Protein AF-0000000084924814 (afdb_homodimer)

Solvent-accessible surface area (backbone atoms only — not comparable to full-atom values): 24166 Å² total; per-residue (Å²): 132,84,83,68,82,75,68,86,81,76,81,78,69,75,71,69,70,63,68,58,74,70,35,32,64,56,55,37,64,89,80,49,75,43,51,55,59,46,50,56,69,28,38,34,42,36,44,34,39,35,38,54,76,53,83,58,86,74,74,46,52,24,38,42,36,40,32,43,35,33,9,73,31,87,45,84,54,47,28,25,27,44,34,42,30,44,42,39,51,62,70,70,40,77,48,49,74,38,31,49,25,34,33,38,38,37,28,24,47,60,43,50,88,39,88,80,31,54,18,33,24,40,36,34,37,44,37,29,77,34,85,67,62,31,32,34,44,31,34,38,41,34,37,32,43,74,43,85,95,75,26,30,40,34,45,31,40,38,41,37,29,45,75,45,22,20,28,82,83,66,41,64,28,28,48,40,47,34,40,35,39,37,35,69,40,57,91,80,32,83,42,33,33,37,39,39,32,36,33,47,42,39,4,51,76,5,28,42,32,40,37,40,29,44,44,83,42,64,34,29,24,39,33,44,34,41,39,42,40,64,22,52,82,46,34,15,57,38,24,43,30,43,34,38,27,36,46,46,126,134,88,78,77,75,74,72,78,73,69,75,77,68,78,72,68,72,64,68,58,76,69,37,32,65,57,55,36,64,88,82,48,74,43,51,54,60,46,51,55,70,30,38,32,40,34,45,33,38,34,39,53,74,54,82,56,86,74,75,46,51,23,37,42,37,40,33,43,34,35,11,74,30,87,46,85,52,49,28,22,26,43,34,44,31,43,40,40,52,64,71,70,42,77,49,48,74,38,31,48,24,33,33,38,38,37,27,24,47,60,44,49,86,39,88,81,32,53,17,32,23,41,37,36,37,45,38,30,76,34,86,67,61,31,32,33,44,31,33,37,40,37,37,33,44,74,42,85,96,77,28,31,40,35,45,32,42,38,41,37,28,48,75,46,21,21,26,85,83,66,42,66,28,29,48,38,46,35,39,35,41,37,37,69,40,58,93,81,31,84,42,33,33,37,40,38,30,36,32,48,40,38,5,52,76,5,27,41,32,41,37,39,29,44,45,82,43,64,34,30,24,39,34,45,32,41,37,42,39,64,22,54,83,46,32,15,57,38,25,43,29,42,37,39,27,36,47,46,128

pLDDT: mean 88.74, std 20.34, range [22.09, 98.94]

Secondary structure (DSSP, 8-state):
-TTS-------------------S--SBSSSSB-S--PPBT-EEEEEEEEEESS---SSS--EEEEEEEEE----SSSEEEEEEEEEE-SS--HHHHS-EEEEEEEEE-TTSSSTTPPEEEEEEEEE-SSTTTTEEEEEEEEEEEEETTTEEEEEEEEE--TTTSB-TTS-B--EEEEEEEEEE-TTT-TTEEEEEEEE-SSSTT-EEEEEEEEEEETTEEEEEEEEEES-HHHH-S-EEEEEEEEEE-/-TTSSSGGGS-------------S--SBSSSSB-S--PPBT-EEEEEEEEEESS---SSS--EEEEEEEEE----SSSEEEEEEEEEE-SS--HHHHS-EEEEEEEEE-TTSSSTTPPEEEEEEEEE-SSTTTTEEEEEEEEEEEEETTTEEEEEEEEE--TTTSB-TTS-B--EEEEEEEEEE-TTT-TTEEEEEEEE-SSSTT-EEEEEEEEEEETTEEEEEEEEEES-HHHH-S-EEEEEEEEEE-

Sequence (498 aa):
MNKTLKTFSLALALVAATCGAALATPSTQIWIPSTDVQAFKTVHLGLDNYTRTSKHNGVTTNTYDAGVTVGVLPFEKLQMEVGVDYMETGTNSATDSSPFYFNAKIGTPEDALFPYSPALAVGGYNFGTKVGVTTQNITYALAAKTLPVIGRISAGYYHGSGRVLVDENGKAANDGVLLSWDRTMSEISDKLWAAVDYQSGNSGAGALNFGVCWAFSKNVSLIVGYDIYNNAYTGGKNTITTQLDINIPMNKTLKTFSLALALVAATCGAALATPSTQIWIPSTDVQAFKTVHLGLDNYTRTSKHNGVTTNTYDAGVTVGVLPFEKLQMEVGVDYMETGTNSATDSSPFYFNAKIGTPEDALFPYSPALAVGGYNFGTKVGVTTQNITYALAAKTLPVIGRISAGYYHGSGRVLVDENGKAANDGVLLSWDRTMSEISDKLWAAVDYQSGNSGAGALNFGVCWAFSKNVSLIVGYDIYNNAYTGGKNTITTQLDINIP

Foldseek 3Di:
DPVPPPPDPDDPVPPCPCPLLCQLPDCPDQQGGDLDAAAAAKKKWKWKKWQFPDDWDLPQGIKIKIKIKHWHDHDQFKTKMKMKMFMDRPNPDPCNVFRIKIKMKMWGPACSVHHRAWIKMWMWIQCTDDPLERRFTKIKIKTWGADPPFAIKMKIKIFGDQSNFAALVSGGFGMDMKIKGKDQPVVVNNQKIWMWIFDDTRALSGWTKIWMKGRPDSFKIKTWMKIGHPHCNHNNHITIMIMIMGIDD/DPPPPPDPPPPPPPPCPCPVLPQLPPCPDQAGGDLDAAAAAKKKWKWKKWQFPDDWDLPQGIKIKIKIKHWHDHDQFKTKMKMKMFMDRPNPDPCNVFRIKIKMKMWGPACSVHDRAWIKMWMWIQCTDDPLERRFTKIKIKTWGADPPFAIKMKIKIFGDQSNFAALVSGGFGMDMKIKGKDQPVVVNNQKIWMWIFDDTRALSGWTKIWMKGRPDSFKIKTWMKIGHPHCNHNNHITIMIMIMGIDD

Nearest PDB structures (foldseek):
  8us2-assembly1_A  TM=3.692E-01  e=2.561E-02  Pseudomonas aeruginosa PAO1
  8us1-assembly1_A  TM=3.413E-01  e=3.022E-02  Pseudomonas aeruginosa PAO1
  8us2-assembly2_B  TM=3.484E-01  e=9.110E-02  Pseudomonas aeruginosa PAO1
  8qpu-assembly1_A  TM=3.911E-01  e=5.325E-01  Escherichia coli
  8xcj-assembly1_B  TM=2.817E-01  e=1.671E-01  Shigella sonnei

Organism: Geobacter metallireducens (strain ATCC 53774 / DSM 7210 / GS-15) (NCBI:txid269799)

Radius of gyration: 26.19 Å; Cα contacts (8 Å, |Δi|>4): 1447; chains: 2; bounding box: 71×72×82 Å

Structure (mmCIF, N/CA/C/O backbone):
data_AF-0000000084924814-model_v1
#
loop_
_entity.id
_entity.type
_entity.pdbx_description
1 polymer 'Outer membrane channel'
#
loop_
_atom_site.group_PDB
_atom_site.id
_atom_site.type_symbol
_atom_site.label_atom_id
_atom_site.label_alt_id
_atom_site.label_comp_id
_atom_site.label_asym_id
_atom_site.label_entity_id
_atom_site.label_seq_id
_atom_site.pdbx_PDB_ins_code
_atom_site.Cartn_x
_atom_site.Cartn_y
_atom_site.Cartn_z
_atom_site.occupancy
_atom_site.B_iso_or_equiv
_atom_site.auth_seq_id
_atom_site.auth_comp_id
_atom_site.auth_asym_id
_atom_site.auth_atom_id
_atom_site.pdbx_PDB_model_num
ATOM 1 N N . MET A 1 1 ? 46.219 39.594 40.406 1 23.03 1 MET A N 1
ATOM 2 C CA . MET A 1 1 ? 45.938 40.125 39.062 1 23.03 1 MET A CA 1
ATOM 3 C C . MET A 1 1 ? 45.469 39.031 38.125 1 23.03 1 MET A C 1
ATOM 5 O O . MET A 1 1 ? 44.531 39.219 37.344 1 23.03 1 MET A O 1
ATOM 9 N N . ASN A 1 2 ? 46.344 38 37.781 1 23.27 2 ASN A N 1
ATOM 10 C CA . ASN A 1 2 ? 46.406 37.188 36.594 1 23.27 2 ASN A CA 1
ATOM 11 C C . ASN A 1 2 ? 45.375 36.062 36.625 1 23.27 2 ASN A C 1
ATOM 13 O O . ASN A 1 2 ? 45.438 35.125 35.844 1 23.27 2 ASN A O 1
ATOM 17 N N . LYS A 1 3 ? 44.938 35.594 37.844 1 27.16 3 LYS A N 1
ATOM 18 C CA . LYS A 1 3 ? 44.125 34.438 38.156 1 27.16 3 LYS A CA 1
ATOM 19 C C . LYS A 1 3 ? 42.781 34.5 37.406 1 27.16 3 LYS A C 1
ATOM 21 O O . LYS A 1 3 ? 41.906 33.625 37.594 1 27.16 3 LYS A O 1
ATOM 26 N N . THR A 1 4 ? 42.375 35.781 37.156 1 24.58 4 THR A N 1
ATOM 27 C CA . THR A 1 4 ? 41 36.125 36.812 1 24.58 4 THR A CA 1
ATOM 28 C C . THR A 1 4 ? 40.562 35.438 35.531 1 24.58 4 THR A C 1
ATOM 30 O O . THR A 1 4 ? 39.344 35.219 35.312 1 24.58 4 THR A O 1
ATOM 33 N N . LEU A 1 5 ? 41.406 35.406 34.375 1 23.67 5 LEU A N 1
ATOM 34 C CA . LEU A 1 5 ? 40.938 35.406 33 1 23.67 5 LEU A CA 1
ATOM 35 C C . LEU A 1 5 ? 40.438 34.031 32.594 1 23.67 5 LEU A C 1
ATOM 37 O O . LEU A 1 5 ? 41.062 33.375 31.75 1 23.67 5 LEU A O 1
ATOM 41 N N . LYS A 1 6 ? 40.375 33.031 33.438 1 28.69 6 LYS A N 1
ATOM 42 C CA . LYS A 1 6 ? 40.031 31.625 33.188 1 28.69 6 LYS A CA 1
ATOM 43 C C . LYS A 1 6 ? 38.594 31.5 32.625 1 28.69 6 LYS A C 1
ATOM 45 O O . LYS A 1 6 ? 38.062 30.406 32.562 1 28.69 6 LYS A O 1
ATOM 50 N N . THR A 1 7 ? 37.812 32.625 32.625 1 24.5 7 THR A N 1
ATOM 51 C CA . THR A 1 7 ? 36.375 32.531 32.562 1 24.5 7 THR A CA 1
ATOM 52 C C . THR A 1 7 ? 35.938 31.766 31.312 1 24.5 7 THR A C 1
ATOM 54 O O . THR A 1 7 ? 35.062 30.875 31.375 1 24.5 7 THR A O 1
ATOM 57 N N . PHE A 1 8 ? 36 32.344 30 1 23.23 8 PHE A N 1
ATOM 58 C CA . PHE A 1 8 ? 34.938 32.281 29 1 23.23 8 PHE A CA 1
ATOM 59 C C . PHE A 1 8 ? 35 30.984 28.203 1 23.23 8 PHE A C 1
ATOM 61 O O . PHE A 1 8 ? 35.719 30.906 27.188 1 23.23 8 PHE A O 1
ATOM 68 N N . SER A 1 9 ? 35.406 29.828 28.688 1 27.58 9 SER A N 1
ATOM 69 C CA . SER A 1 9 ? 35.344 28.578 27.953 1 27.58 9 SER A CA 1
ATOM 70 C C . SER A 1 9 ? 33.969 28.328 27.375 1 27.58 9 SER A C 1
ATOM 72 O O . SER A 1 9 ? 33.062 27.875 28.109 1 27.58 9 SER A O 1
ATOM 74 N N . LEU A 1 10 ? 33.25 29.281 26.656 1 22.09 10 LEU A N 1
ATOM 75 C CA . LEU A 1 10 ? 32 29.172 25.938 1 22.09 10 LEU A CA 1
ATOM 76 C C . LEU A 1 10 ? 31.891 27.844 25.203 1 22.09 10 LEU A C 1
ATOM 78 O O . LEU A 1 10 ? 32.906 27.297 24.75 1 22.09 10 LEU A O 1
ATOM 82 N N . ALA A 1 11 ? 30.562 27.281 24.969 1 24.41 11 ALA A N 1
ATOM 83 C CA . ALA A 1 11 ? 29.484 26.406 24.5 1 24.41 11 ALA A CA 1
ATOM 84 C C . ALA A 1 11 ? 29.594 26.156 23 1 24.41 11 ALA A C 1
ATOM 86 O O . ALA A 1 11 ? 29.109 26.953 22.188 1 24.41 11 ALA A O 1
ATOM 87 N N . LEU A 1 12 ? 30.672 26 22.391 1 24.38 12 LEU A N 1
ATOM 88 C CA . LEU A 1 12 ? 30.562 25.547 21 1 24.38 12 LEU A CA 1
ATOM 89 C C . LEU A 1 12 ? 29.656 24.312 20.922 1 24.38 12 LEU A C 1
ATOM 91 O O . LEU A 1 12 ? 30.047 23.219 21.344 1 24.38 12 LEU A O 1
ATOM 95 N N . ALA A 1 13 ? 28.406 24.406 21.406 1 25.67 13 ALA A N 1
ATOM 96 C CA . ALA A 1 13 ? 27.391 23.438 21.031 1 25.67 13 ALA A CA 1
ATOM 97 C C . ALA A 1 13 ? 27.5 23.078 19.547 1 25.67 13 ALA A C 1
ATOM 99 O O . ALA A 1 13 ? 27.359 23.938 18.688 1 25.67 13 ALA A O 1
ATOM 100 N N . LEU A 1 14 ? 28.438 22.25 19.219 1 25.38 14 LEU A N 1
ATOM 101 C CA . LEU A 1 14 ? 28.406 21.516 17.953 1 25.38 14 LEU A CA 1
ATOM 102 C C . LEU A 1 14 ? 26.969 21.234 17.531 1 25.38 14 LEU A C 1
ATOM 104 O O . LEU A 1 14 ? 26.297 20.406 18.156 1 25.38 14 LEU A O 1
ATOM 108 N N . VAL A 1 15 ? 26.172 22.219 17.188 1 26.59 15 VAL A N 1
ATOM 109 C CA . VAL A 1 15 ? 24.984 22.062 16.359 1 26.59 15 VAL A CA 1
ATOM 110 C C . VAL A 1 15 ? 25.266 21.062 15.234 1 26.59 15 VAL A C 1
ATOM 112 O O . VAL A 1 15 ? 26.047 21.344 14.328 1 26.59 15 VAL A O 1
ATOM 115 N N . ALA A 1 16 ? 25.703 19.922 15.57 1 25.47 16 ALA A N 1
ATOM 116 C CA . ALA A 1 16 ? 25.516 18.922 14.531 1 25.47 16 ALA A CA 1
ATOM 117 C C . ALA A 1 16 ? 24.156 19.094 13.844 1 25.47 16 ALA A C 1
ATOM 119 O O . ALA A 1 16 ? 23.109 18.844 14.445 1 25.47 16 ALA A O 1
ATOM 120 N N . ALA A 1 17 ? 23.938 20.203 13.219 1 29.06 17 ALA A N 1
ATOM 121 C CA . ALA A 1 17 ? 22.938 20.172 12.156 1 29.06 17 ALA A CA 1
ATOM 122 C C . ALA A 1 17 ? 22.969 18.859 11.398 1 29.06 17 ALA A C 1
ATOM 124 O O . ALA A 1 17 ? 23.797 18.672 10.5 1 29.06 17 ALA A O 1
ATOM 125 N N . THR A 1 18 ? 23.172 17.812 12.055 1 28.42 18 THR A N 1
ATOM 126 C CA . THR A 1 18 ? 22.844 16.609 11.297 1 28.42 18 THR A CA 1
ATOM 127 C C . THR A 1 18 ? 21.609 16.828 10.422 1 28.42 18 THR A C 1
ATOM 129 O O . THR A 1 18 ? 20.5 16.953 10.93 1 28.42 18 THR A O 1
ATOM 132 N N . CYS A 1 19 ? 21.719 17.797 9.516 1 29.31 19 CYS A N 1
ATOM 133 C CA . CYS A 1 19 ? 20.812 17.547 8.398 1 29.31 19 CYS A CA 1
ATOM 134 C C . CYS A 1 19 ? 20.578 16.047 8.203 1 29.31 19 CYS A C 1
ATOM 136 O O . CYS A 1 19 ? 21.5 15.32 7.844 1 29.31 19 CYS A O 1
ATOM 138 N N . GLY A 1 20 ? 20.031 15.438 9.141 1 33.38 20 GLY A N 1
ATOM 139 C CA . GLY A 1 20 ? 19.578 14.086 8.852 1 33.38 20 GLY A CA 1
ATOM 140 C C . GLY A 1 20 ? 19.391 13.836 7.367 1 33.38 20 GLY A C 1
ATOM 141 O O . GLY A 1 20 ? 18.891 14.703 6.641 1 33.38 20 GLY A O 1
ATOM 142 N N . ALA A 1 21 ? 20.359 13.367 6.664 1 34.97 21 ALA A N 1
ATOM 143 C CA . ALA A 1 21 ? 20.016 12.789 5.363 1 34.97 21 ALA A CA 1
ATOM 144 C C . ALA A 1 21 ? 18.516 12.547 5.246 1 34.97 21 ALA A C 1
ATOM 146 O O . ALA A 1 21 ? 17.938 11.852 6.082 1 34.97 21 ALA A O 1
ATOM 147 N N . ALA A 1 22 ? 17.797 13.57 4.902 1 38.75 22 ALA A N 1
ATOM 148 C CA . ALA A 1 22 ? 16.359 13.438 4.688 1 38.75 22 ALA A CA 1
ATOM 149 C C . ALA A 1 22 ? 16.016 12.07 4.102 1 38.75 22 ALA A C 1
ATOM 151 O O . ALA A 1 22 ? 16.359 11.781 2.955 1 38.75 22 ALA A O 1
ATOM 152 N N . LEU A 1 23 ? 16.219 11.039 4.836 1 45.97 23 LEU A N 1
ATOM 153 C CA . LEU A 1 23 ? 15.477 9.828 4.488 1 45.97 23 LEU A CA 1
ATOM 154 C C . LEU A 1 23 ? 14.188 10.18 3.748 1 45.97 23 LEU A C 1
ATOM 156 O O . LEU A 1 23 ? 13.695 11.305 3.84 1 45.97 23 LEU A O 1
ATOM 160 N N . ALA A 1 24 ? 14.008 9.531 2.715 1 44.09 24 ALA A N 1
ATOM 161 C CA . ALA A 1 24 ? 12.742 9.734 2.02 1 44.09 24 ALA A CA 1
ATOM 162 C C . ALA A 1 24 ? 11.672 10.25 2.973 1 44.09 24 ALA A C 1
ATOM 164 O O . ALA A 1 24 ? 11.039 9.477 3.691 1 44.09 24 ALA A O 1
ATOM 165 N N . THR A 1 25 ? 11.945 11.578 3.578 1 55.66 25 THR A N 1
ATOM 166 C CA . THR A 1 25 ? 11.062 12.188 4.566 1 55.66 25 THR A CA 1
ATOM 167 C C . THR A 1 25 ? 9.688 12.469 3.969 1 55.66 25 THR A C 1
ATOM 169 O O . THR A 1 25 ? 9.586 13.039 2.881 1 55.66 25 THR A O 1
ATOM 172 N N . PRO A 1 26 ? 8.719 11.852 4.52 1 61.91 26 PRO A N 1
ATOM 173 C CA . PRO A 1 26 ? 7.352 12.211 4.148 1 61.91 26 PRO A CA 1
ATOM 174 C C . PRO A 1 26 ? 7.055 13.695 4.371 1 61.91 26 PRO A C 1
ATOM 176 O O . PRO A 1 26 ? 7.652 14.32 5.25 1 61.91 26 PRO A O 1
ATOM 179 N N . SER A 1 27 ? 6.48 14.398 3.418 1 76.25 27 SER A N 1
ATOM 180 C CA . SER A 1 27 ? 5.941 15.742 3.604 1 76.25 27 SER A CA 1
ATOM 181 C C . SER A 1 27 ? 4.887 15.766 4.703 1 76.25 27 SER A C 1
ATOM 183 O O . SER A 1 27 ? 4.293 16.812 4.977 1 76.25 27 SER A O 1
ATOM 185 N N . THR A 1 28 ? 4.766 14.617 5.336 1 89.69 28 THR A N 1
ATOM 186 C CA . THR A 1 28 ? 3.814 14.461 6.43 1 89.69 28 THR A CA 1
ATOM 187 C C . THR A 1 28 ? 4.473 13.789 7.629 1 89.69 28 THR A C 1
ATOM 189 O O . THR A 1 28 ? 5.562 13.219 7.508 1 89.69 28 THR A O 1
ATOM 192 N N . GLN A 1 29 ? 3.846 14 8.812 1 95.25 29 GLN A N 1
ATOM 193 C CA . GLN A 1 29 ? 4.145 13.117 9.938 1 95.25 29 GLN A CA 1
ATOM 194 C C . GLN A 1 29 ? 3.533 11.734 9.734 1 95.25 29 GLN A C 1
ATOM 196 O O . GLN A 1 29 ? 3.887 11.031 8.797 1 95.25 29 GLN A O 1
ATOM 201 N N . ILE A 1 30 ? 2.607 11.383 10.492 1 96.81 30 ILE A N 1
ATOM 202 C CA . ILE A 1 30 ? 1.812 10.188 10.234 1 96.81 30 ILE A CA 1
ATOM 203 C C . ILE A 1 30 ? 0.456 10.586 9.656 1 96.81 30 ILE A C 1
ATOM 205 O O . ILE A 1 30 ? -0.007 9.992 8.68 1 96.81 30 ILE A O 1
ATOM 209 N N . TRP A 1 31 ? -0.106 11.602 10.188 1 97.38 31 TRP A N 1
ATOM 210 C CA . TRP A 1 31 ? -1.46 12.039 9.859 1 97.38 31 TRP A CA 1
ATOM 211 C C . TRP A 1 31 ? -1.476 13.5 9.43 1 97.38 31 TRP A C 1
ATOM 213 O O . TRP A 1 31 ? -2.061 13.844 8.398 1 97.38 31 TRP A O 1
ATOM 223 N N . ILE A 1 32 ? -0.769 14.328 10.156 1 98.25 32 ILE A N 1
ATOM 224 C CA . ILE A 1 32 ? -0.785 15.75 9.859 1 98.25 32 ILE A CA 1
ATOM 225 C C . ILE A 1 32 ? 0.425 16.109 9 1 98.25 32 ILE A C 1
ATOM 227 O O . ILE A 1 32 ? 1.4 15.359 8.945 1 98.25 32 ILE A O 1
ATOM 231 N N . PRO A 1 33 ? 0.403 17.297 8.375 1 97.25 33 PRO A N 1
ATOM 232 C CA . PRO A 1 33 ? 1.593 17.75 7.648 1 97.25 33 PRO A CA 1
ATOM 233 C C . PRO A 1 33 ? 2.791 17.984 8.562 1 97.25 33 PRO A C 1
ATOM 235 O O . PRO A 1 33 ? 2.625 18.141 9.773 1 97.25 33 PRO A O 1
ATOM 238 N N . SER A 1 34 ? 3.912 17.906 7.961 1 97 34 SER A N 1
ATOM 239 C CA . SER A 1 34 ? 5.133 18.375 8.602 1 97 34 SER A CA 1
ATOM 240 C C . SER A 1 34 ? 5.578 19.719 8.031 1 97 34 SER A C 1
ATOM 242 O O . SER A 1 34 ? 4.957 20.234 7.098 1 97 34 SER A O 1
ATOM 244 N N . THR A 1 35 ? 6.656 20.188 8.609 1 96.94 35 THR A N 1
ATOM 245 C CA . THR A 1 35 ? 7.203 21.422 8.055 1 96.94 35 THR A CA 1
ATOM 246 C C . THR A 1 35 ? 8.195 21.125 6.938 1 96.94 35 THR A C 1
ATOM 248 O O . THR A 1 35 ? 8.68 22.031 6.266 1 96.94 35 THR A O 1
ATOM 251 N N . ASP A 1 36 ? 8.461 19.891 6.734 1 94.75 36 ASP A N 1
ATOM 252 C CA . ASP A 1 36 ? 9.375 19.516 5.66 1 94.75 36 ASP A CA 1
ATOM 253 C C . ASP A 1 36 ? 8.719 19.688 4.293 1 94.75 36 ASP A C 1
ATOM 255 O O . ASP A 1 36 ? 7.539 19.359 4.121 1 94.75 36 ASP A O 1
ATOM 259 N N . VAL A 1 37 ? 9.523 20.188 3.369 1 95.38 37 VAL A N 1
ATOM 260 C CA . VAL A 1 37 ? 9.062 20.391 1.998 1 95.38 37 VAL A CA 1
ATOM 261 C C . VAL A 1 37 ? 9.945 19.594 1.039 1 95.38 37 VAL A C 1
ATOM 263 O O . VAL A 1 37 ? 11.172 19.547 1.212 1 95.38 37 VAL A O 1
ATOM 266 N N . GLN A 1 38 ? 9.312 19 0.076 1 94.44 38 GLN A N 1
ATOM 267 C CA . GLN A 1 38 ? 10.102 18.297 -0.93 1 94.44 38 GLN A CA 1
ATOM 268 C C . GLN A 1 38 ? 11.086 19.234 -1.612 1 94.44 38 GLN A C 1
ATOM 270 O O . GLN A 1 38 ? 10.75 20.375 -1.938 1 94.44 38 GLN A O 1
ATOM 275 N N . ALA A 1 39 ? 12.273 18.703 -1.815 1 92.69 39 ALA A N 1
ATOM 276 C CA . ALA A 1 39 ? 13.305 19.484 -2.484 1 92.69 39 ALA A CA 1
ATOM 277 C C . ALA A 1 39 ? 12.93 19.766 -3.938 1 92.69 39 ALA A C 1
ATOM 279 O O . ALA A 1 39 ? 12.203 18.984 -4.555 1 92.69 39 ALA A O 1
ATOM 280 N N . PHE A 1 40 ? 13.625 20.844 -4.477 1 94.62 40 PHE A N 1
ATOM 281 C CA . PHE A 1 40 ? 13.406 21.234 -5.867 1 94.62 40 PHE A CA 1
ATOM 282 C C . PHE A 1 40 ? 13.664 20.047 -6.801 1 94.62 40 PHE A C 1
ATOM 284 O O . PHE A 1 40 ? 14.688 19.375 -6.676 1 94.62 40 PHE A O 1
ATOM 291 N N . LYS A 1 41 ? 12.719 19.672 -7.586 1 95.12 41 LYS A N 1
ATOM 292 C CA . LYS A 1 41 ? 12.742 18.672 -8.656 1 95.12 41 LYS A CA 1
ATOM 293 C C . LYS A 1 41 ? 12.586 17.266 -8.094 1 95.12 41 LYS A C 1
ATOM 295 O O . LYS A 1 41 ? 12.539 16.297 -8.844 1 95.12 41 LYS A O 1
ATOM 300 N N . THR A 1 42 ? 12.461 17.156 -6.789 1 93.38 42 THR A N 1
ATOM 301 C CA . THR A 1 42 ? 12.219 15.836 -6.223 1 93.38 42 THR A CA 1
ATOM 302 C C . THR A 1 42 ? 10.75 15.43 -6.398 1 93.38 42 THR A C 1
ATOM 304 O O . THR A 1 42 ? 9.852 16.203 -6.09 1 93.38 42 THR A O 1
ATOM 307 N N . VAL A 1 43 ? 10.586 14.273 -7 1 94.44 43 VAL A N 1
ATOM 308 C CA . VAL A 1 43 ? 9.258 13.664 -7.09 1 94.44 43 VAL A CA 1
ATOM 309 C C . VAL A 1 43 ? 9.086 12.648 -5.973 1 94.44 43 VAL A C 1
ATOM 311 O O . VAL A 1 43 ? 9.875 11.711 -5.844 1 94.44 43 VAL A O 1
ATOM 314 N N . HIS A 1 44 ? 8.102 12.867 -5.191 1 95.06 44 HIS A N 1
ATOM 315 C CA . HIS A 1 44 ? 7.789 11.984 -4.074 1 95.06 44 HIS A CA 1
ATOM 316 C C . HIS A 1 44 ? 6.52 11.188 -4.344 1 95.06 44 HIS A C 1
ATOM 318 O O . HIS A 1 44 ? 5.477 11.758 -4.672 1 95.06 44 HIS A O 1
ATOM 324 N N . LEU A 1 45 ? 6.633 9.891 -4.219 1 94.19 45 LEU A N 1
ATOM 325 C CA . LEU A 1 45 ? 5.484 9 -4.293 1 94.19 45 LEU A CA 1
ATOM 326 C C . LEU A 1 45 ? 5.105 8.477 -2.912 1 94.19 45 LEU A C 1
ATOM 328 O O . LEU A 1 45 ? 5.973 8.047 -2.148 1 94.19 45 LEU A O 1
ATOM 332 N N . GLY A 1 46 ? 3.846 8.547 -2.615 1 94.56 46 GLY A N 1
ATOM 333 C CA . GLY A 1 46 ? 3.311 7.98 -1.389 1 94.56 46 GLY A CA 1
ATOM 334 C C . GLY A 1 46 ? 2.195 6.98 -1.63 1 94.56 46 GLY A C 1
ATOM 335 O O . GLY A 1 46 ? 1.32 7.211 -2.467 1 94.56 46 GLY A O 1
ATOM 336 N N . LEU A 1 47 ? 2.258 5.883 -0.971 1 94.38 47 LEU A N 1
ATOM 337 C CA . LEU A 1 47 ? 1.194 4.887 -0.937 1 94.38 47 LEU A CA 1
ATOM 338 C C . LEU A 1 47 ? 0.789 4.57 0.499 1 94.38 47 LEU A C 1
ATOM 340 O O . LEU A 1 47 ? 1.548 3.941 1.239 1 94.38 47 LEU A O 1
ATOM 344 N N . ASP A 1 48 ? -0.406 4.996 0.83 1 96.31 48 ASP A N 1
ATOM 345 C CA . ASP A 1 48 ? -0.877 4.855 2.205 1 96.31 48 ASP A CA 1
ATOM 346 C C . ASP A 1 48 ? -2.088 3.928 2.277 1 96.31 48 ASP A C 1
ATOM 348 O O . ASP A 1 48 ? -2.982 3.996 1.431 1 96.31 48 ASP A O 1
ATOM 352 N N . ASN A 1 49 ? -2.033 3.082 3.246 1 95.94 49 ASN A N 1
ATOM 353 C CA . ASN A 1 49 ? -3.18 2.248 3.594 1 95.94 49 ASN A CA 1
ATOM 354 C C . ASN A 1 49 ? -3.645 2.5 5.023 1 95.94 49 ASN A C 1
ATOM 356 O O . ASN A 1 49 ? -2.824 2.598 5.938 1 95.94 49 ASN A O 1
ATOM 360 N N . TYR A 1 50 ? -4.898 2.66 5.152 1 96.75 50 TYR A N 1
ATOM 361 C CA . TYR A 1 50 ? -5.555 2.736 6.449 1 96.75 50 TYR A CA 1
ATOM 362 C C . TYR A 1 50 ? -6.57 1.609 6.613 1 96.75 50 TYR A C 1
ATOM 364 O O . TYR A 1 50 ? -7.66 1.66 6.043 1 96.75 50 TYR A O 1
ATOM 372 N N . THR A 1 51 ? -6.227 0.673 7.414 1 94.81 51 THR A N 1
ATOM 373 C CA . THR A 1 51 ? -7.047 -0.519 7.59 1 94.81 51 THR A CA 1
ATOM 374 C C . THR A 1 51 ? -7.715 -0.518 8.961 1 94.81 51 THR A C 1
ATOM 376 O O . THR A 1 51 ? -7.039 -0.441 9.984 1 94.81 51 THR A O 1
ATOM 379 N N . ARG A 1 52 ? -8.992 -0.627 8.891 1 95.56 52 ARG A N 1
ATOM 380 C CA . ARG A 1 52 ? -9.742 -0.644 10.148 1 95.56 52 ARG A CA 1
ATOM 381 C C . ARG A 1 52 ? -9.391 -1.875 10.977 1 95.56 52 ARG A C 1
ATOM 383 O O . ARG A 1 52 ? -9.242 -2.975 10.438 1 95.56 52 ARG A O 1
ATOM 390 N N . THR A 1 53 ? -9.352 -1.68 12.297 1 91.81 53 THR A N 1
ATOM 391 C CA . THR A 1 53 ? -8.922 -2.771 13.164 1 91.81 53 THR A CA 1
ATOM 392 C C . THR A 1 53 ? -10.125 -3.525 13.719 1 91.81 53 THR A C 1
ATOM 394 O O . THR A 1 53 ? -9.961 -4.539 14.406 1 91.81 53 THR A O 1
ATOM 397 N N . SER A 1 54 ? -11.242 -3.008 13.492 1 91 54 SER A N 1
ATOM 398 C CA . SER A 1 54 ? -12.469 -3.676 13.906 1 91 54 SER A CA 1
ATOM 399 C C . SER A 1 54 ? -13.594 -3.455 12.898 1 91 54 SER A C 1
ATOM 401 O O . SER A 1 54 ? -13.445 -2.658 11.969 1 91 54 SER A O 1
ATOM 403 N N . LYS A 1 55 ? -14.656 -4.254 13.094 1 88.94 55 LYS A N 1
ATOM 404 C CA . LYS A 1 55 ? -15.805 -4.121 12.211 1 88.94 55 LYS A CA 1
ATOM 405 C C . LYS A 1 55 ? -16.297 -2.678 12.156 1 88.94 55 LYS A C 1
ATOM 407 O O . LYS A 1 55 ? -16.344 -1.996 13.188 1 88.94 55 LYS A O 1
ATOM 412 N N . HIS A 1 56 ? -16.688 -2.314 11.023 1 87.56 56 HIS A N 1
ATOM 413 C CA . HIS A 1 56 ? -17.078 -0.923 10.828 1 87.56 56 HIS A CA 1
ATOM 414 C C . HIS A 1 56 ? -18.5 -0.822 10.281 1 87.56 56 HIS A C 1
ATOM 416 O O . HIS A 1 56 ? -19.125 -1.839 9.977 1 87.56 56 HIS A O 1
ATOM 422 N N . ASN A 1 57 ? -19 0.406 10.164 1 81.44 57 ASN A N 1
ATOM 423 C CA . ASN A 1 57 ? -20.406 0.668 9.867 1 81.44 57 ASN A CA 1
ATOM 424 C C . ASN A 1 57 ? -20.672 0.7 8.367 1 81.44 57 ASN A C 1
ATOM 426 O O . ASN A 1 57 ? -21.781 0.999 7.93 1 81.44 57 ASN A O 1
ATOM 430 N N . GLY A 1 58 ? -19.703 0.5 7.59 1 79.5 58 GLY A N 1
ATOM 431 C CA . GLY A 1 58 ? -19.859 0.506 6.141 1 79.5 58 GLY A CA 1
ATOM 432 C C . GLY A 1 58 ? -19.672 1.882 5.527 1 79.5 58 GLY A C 1
ATOM 433 O O . GLY A 1 58 ? -19.641 2.021 4.305 1 79.5 58 GLY A O 1
ATOM 434 N N . VAL A 1 59 ? -19.562 2.848 6.387 1 78.88 59 VAL A N 1
ATOM 435 C CA . VAL A 1 59 ? -19.391 4.223 5.922 1 78.88 59 VAL A CA 1
ATOM 436 C C . VAL A 1 59 ? -17.938 4.641 6.07 1 78.88 59 VAL A C 1
ATOM 438 O O . VAL A 1 59 ? -17.312 5.113 5.109 1 78.88 59 VAL A O 1
ATOM 441 N N . THR A 1 60 ? -17.438 4.391 7.195 1 88 60 THR A N 1
ATOM 442 C CA . THR A 1 60 ? -16.016 4.605 7.445 1 88 60 THR A CA 1
ATOM 443 C C . THR A 1 60 ? -15.234 3.295 7.336 1 88 60 THR A C 1
ATOM 445 O O . THR A 1 60 ? -15.133 2.543 8.305 1 88 60 THR A O 1
ATOM 448 N N . THR A 1 61 ? -14.75 3.125 6.137 1 91.81 61 THR A N 1
ATOM 449 C CA . THR A 1 61 ? -14.102 1.854 5.828 1 91.81 61 THR A CA 1
ATOM 450 C C . THR A 1 61 ? -12.602 2.049 5.629 1 91.81 61 THR A C 1
ATOM 452 O O . THR A 1 61 ? -12.039 3.064 6.043 1 91.81 61 THR A O 1
ATOM 455 N N . ASN A 1 62 ? -11.953 1.051 5.148 1 93.88 62 ASN A N 1
ATOM 456 C CA . ASN A 1 62 ? -10.539 1.185 4.809 1 93.88 62 ASN A CA 1
ATOM 457 C C . ASN A 1 62 ? -10.312 2.268 3.758 1 93.88 62 ASN A C 1
ATOM 459 O O . ASN A 1 62 ? -11.203 2.553 2.955 1 93.88 62 ASN A O 1
ATOM 463 N N . THR A 1 63 ? -9.141 2.857 3.844 1 95.19 63 THR A N 1
ATOM 464 C CA . THR A 1 63 ? -8.797 3.898 2.879 1 95.19 63 THR A CA 1
ATOM 465 C C . THR A 1 63 ? -7.438 3.623 2.248 1 95.19 63 THR A C 1
ATOM 467 O O . THR A 1 63 ? -6.488 3.242 2.941 1 95.19 63 THR A O 1
ATOM 470 N N . TYR A 1 64 ? -7.398 3.676 1.014 1 95.19 64 TYR A N 1
ATOM 471 C CA . TYR A 1 64 ? -6.164 3.676 0.234 1 95.19 64 TYR A CA 1
ATOM 472 C C . TYR A 1 64 ? -5.883 5.059 -0.34 1 95.19 64 TYR A C 1
ATOM 474 O O . TYR A 1 64 ? -6.785 5.715 -0.868 1 95.19 64 TYR A O 1
ATOM 482 N N . ASP A 1 65 ? -4.621 5.531 -0.18 1 96.81 65 ASP A N 1
ATOM 483 C CA . ASP A 1 65 ? -4.195 6.836 -0.685 1 96.81 65 ASP A CA 1
ATOM 484 C C . ASP A 1 65 ? -2.875 6.727 -1.446 1 96.81 65 ASP A C 1
ATOM 486 O O . ASP A 1 65 ? -1.854 6.336 -0.876 1 96.81 65 ASP A O 1
ATOM 490 N N . ALA A 1 66 ? -2.947 7.027 -2.723 1 95.38 66 ALA A N 1
ATOM 491 C CA . ALA A 1 66 ? -1.753 7.141 -3.555 1 95.38 66 ALA A CA 1
ATOM 492 C C . ALA A 1 66 ? -1.515 8.586 -3.982 1 95.38 66 ALA A C 1
ATOM 494 O O . ALA A 1 66 ? -2.424 9.242 -4.492 1 95.38 66 ALA A O 1
ATOM 495 N N . GLY A 1 67 ? -0.262 9.023 -3.791 1 96.06 67 GLY A N 1
ATOM 496 C CA . GLY A 1 67 ? -0.01 10.43 -4.062 1 96.06 67 GLY A CA 1
ATOM 497 C C . GLY A 1 67 ? 1.327 10.672 -4.734 1 96.06 67 GLY A C 1
ATOM 498 O O . GLY A 1 67 ? 2.281 9.922 -4.523 1 96.06 67 GLY A O 1
ATOM 499 N N . VAL A 1 68 ? 1.336 11.797 -5.492 1 96.19 68 VAL A N 1
ATOM 500 C CA . VAL A 1 68 ? 2.568 12.336 -6.055 1 96.19 68 VAL A CA 1
ATOM 501 C C . VAL A 1 68 ? 2.738 13.789 -5.625 1 96.19 68 VAL A C 1
ATOM 503 O O . VAL A 1 68 ? 1.794 14.578 -5.691 1 96.19 68 VAL A O 1
ATOM 506 N N . THR A 1 69 ? 3.869 14.047 -5.117 1 97.06 69 THR A N 1
ATOM 507 C CA . THR A 1 69 ? 4.238 15.398 -4.711 1 97.06 69 THR A CA 1
ATOM 508 C C . THR A 1 69 ? 5.578 15.805 -5.316 1 97.06 69 THR A C 1
ATOM 510 O O . THR A 1 69 ? 6.512 15 -5.359 1 97.06 69 THR A O 1
ATOM 513 N N . VAL A 1 70 ? 5.699 17.109 -5.758 1 97.12 70 VAL A N 1
ATOM 514 C CA . VAL A 1 70 ? 6.926 17.594 -6.391 1 97.12 70 VAL A CA 1
ATOM 515 C C . VAL A 1 70 ? 7.371 18.891 -5.742 1 97.12 70 VAL A C 1
ATOM 517 O O . VAL A 1 70 ? 6.551 19.781 -5.492 1 97.12 70 VAL A O 1
ATOM 520 N N . GLY A 1 71 ? 8.68 18.953 -5.453 1 96.44 71 GLY A N 1
ATOM 521 C CA . GLY A 1 71 ? 9.25 20.234 -5.086 1 96.44 71 GLY A CA 1
ATOM 522 C C . GLY A 1 71 ? 9.406 21.172 -6.266 1 96.44 71 GLY A C 1
ATOM 523 O O . GLY A 1 71 ? 9.969 20.797 -7.297 1 96.44 71 GLY A O 1
ATOM 524 N N . VAL A 1 72 ? 9.031 22.531 -6.078 1 97.69 72 VAL A N 1
ATOM 525 C CA . VAL A 1 72 ? 8.906 23.312 -7.309 1 97.69 72 VAL A CA 1
ATOM 526 C C . VAL A 1 72 ? 9.695 24.609 -7.18 1 97.69 72 VAL A C 1
ATOM 528 O O . VAL A 1 72 ? 9.852 25.359 -8.156 1 97.69 72 VAL A O 1
ATOM 531 N N . LEU A 1 73 ? 10.203 24.906 -6.02 1 97.12 73 LEU A N 1
ATOM 532 C CA . LEU A 1 73 ? 11.016 26.125 -5.891 1 97.12 73 LEU A CA 1
ATOM 533 C C . LEU A 1 73 ? 12.484 25.766 -5.703 1 97.12 73 LEU A C 1
ATOM 535 O O . LEU A 1 73 ? 12.828 24.891 -4.898 1 97.12 73 LEU A O 1
ATOM 539 N N . PRO A 1 74 ? 13.406 26.484 -6.352 1 94.12 74 PRO A N 1
ATOM 540 C CA . PRO A 1 74 ? 14.828 26.156 -6.328 1 94.12 74 PRO A CA 1
ATOM 541 C C . PRO A 1 74 ? 15.57 26.812 -5.168 1 94.12 74 PRO A C 1
ATOM 543 O O . PRO A 1 74 ? 16.797 26.688 -5.07 1 94.12 74 PRO A O 1
ATOM 546 N N . PHE A 1 75 ? 14.93 27.469 -4.293 1 93.5 75 PHE A N 1
ATOM 547 C CA . PHE A 1 75 ? 15.594 28.25 -3.264 1 93.5 75 PHE A CA 1
ATOM 548 C C . PHE A 1 75 ? 15.82 27.422 -2.006 1 93.5 75 PHE A C 1
ATOM 550 O O . PHE A 1 75 ? 14.969 26.609 -1.634 1 93.5 75 PHE A O 1
ATOM 557 N N . GLU A 1 76 ? 16.859 27.656 -1.351 1 89.94 76 GLU A N 1
ATOM 558 C CA . GLU A 1 76 ? 17.219 26.906 -0.146 1 89.94 76 GLU A CA 1
ATOM 559 C C . GLU A 1 76 ? 16.391 27.359 1.052 1 89.94 76 GLU A C 1
ATOM 561 O O . GLU A 1 76 ? 15.969 26.547 1.872 1 89.94 76 GLU A O 1
ATOM 566 N N . LYS A 1 77 ? 16.203 28.625 1.171 1 94.69 77 LYS A N 1
ATOM 567 C CA . LYS A 1 77 ? 15.562 29.172 2.367 1 94.69 77 LYS A CA 1
ATOM 568 C C . LYS A 1 77 ? 14.047 29.203 2.221 1 94.69 77 LYS A C 1
ATOM 570 O O . LYS A 1 77 ? 13.328 29.391 3.201 1 94.69 77 LYS A O 1
ATOM 575 N N . LEU A 1 78 ? 13.586 29.094 1.048 1 96.88 78 LEU A N 1
ATOM 576 C CA . LEU A 1 78 ? 12.164 29.062 0.736 1 96.88 78 LEU A CA 1
ATOM 577 C C . LEU A 1 78 ? 11.852 27.922 -0.229 1 96.88 78 LEU A C 1
ATOM 579 O O . LEU A 1 78 ? 12.25 27.953 -1.394 1 96.88 78 LEU A O 1
ATOM 583 N N . GLN A 1 79 ? 11.039 26.969 0.32 1 96.44 79 GLN A N 1
ATOM 584 C CA . GLN A 1 79 ? 10.727 25.781 -0.461 1 96.44 79 GLN A CA 1
ATOM 585 C C . GLN A 1 79 ? 9.219 25.641 -0.672 1 96.44 79 GLN A C 1
ATOM 587 O O . GLN A 1 79 ? 8.43 26.156 0.122 1 96.44 79 GLN A O 1
ATOM 592 N N . MET A 1 80 ? 8.891 25.031 -1.789 1 98 80 MET A N 1
ATOM 593 C CA . MET A 1 80 ? 7.48 24.812 -2.098 1 98 80 MET A CA 1
ATOM 594 C C . MET A 1 80 ? 7.262 23.469 -2.766 1 98 80 MET A C 1
ATOM 596 O O . MET A 1 80 ? 8.094 23.016 -3.561 1 98 80 MET A O 1
ATOM 600 N N . GLU A 1 81 ? 6.156 22.844 -2.383 1 97.62 81 GLU A N 1
ATOM 601 C CA . GLU A 1 81 ? 5.75 21.609 -3.051 1 97.62 81 GLU A CA 1
ATOM 602 C C . GLU A 1 81 ? 4.285 21.672 -3.469 1 97.62 81 GLU A C 1
ATOM 604 O O . GLU A 1 81 ? 3.49 22.391 -2.867 1 97.62 81 GLU A O 1
ATOM 609 N N . VAL A 1 82 ? 3.902 20.969 -4.516 1 98.5 82 VAL A N 1
ATOM 610 C CA . VAL A 1 82 ? 2.537 20.75 -4.98 1 98.5 82 VAL A CA 1
ATOM 611 C C . VAL A 1 82 ? 2.322 19.25 -5.234 1 98.5 82 VAL A C 1
ATOM 613 O O . VAL A 1 82 ? 3.27 18.531 -5.539 1 98.5 82 VAL A O 1
ATOM 616 N N . GLY A 1 83 ? 1.089 18.828 -4.98 1 98.19 83 GLY A N 1
ATOM 617 C CA . GLY A 1 83 ? 0.841 17.406 -5.176 1 98.19 83 GLY A CA 1
ATOM 618 C C . GLY A 1 83 ? -0.616 17.094 -5.453 1 98.19 83 GLY A C 1
ATOM 619 O O . GLY A 1 83 ? -1.472 17.969 -5.398 1 98.19 83 GLY A O 1
ATOM 620 N N . VAL A 1 84 ? -0.866 15.883 -5.82 1 98.44 84 VAL A N 1
ATOM 621 C CA . VAL A 1 84 ? -2.191 15.32 -6.043 1 98.44 84 VAL A CA 1
ATOM 622 C C . VAL A 1 84 ? -2.268 13.922 -5.434 1 98.44 84 VAL A C 1
ATOM 624 O O . VAL A 1 84 ? -1.304 13.156 -5.504 1 98.44 84 VAL A O 1
ATOM 627 N N . ASP A 1 85 ? -3.367 13.68 -4.793 1 97.75 85 ASP A N 1
ATOM 628 C CA . ASP A 1 85 ? -3.646 12.367 -4.219 1 97.75 85 ASP A CA 1
ATOM 629 C C . ASP A 1 85 ? -4.855 11.727 -4.891 1 97.75 85 ASP A C 1
ATOM 631 O O . ASP A 1 85 ? -5.816 12.414 -5.246 1 97.75 85 ASP A O 1
ATOM 635 N N . TYR A 1 86 ? -4.723 10.461 -5.117 1 96.94 86 TYR A N 1
ATOM 636 C CA . TYR A 1 86 ? -5.852 9.578 -5.375 1 96.94 86 TYR A CA 1
ATOM 637 C C . TYR A 1 86 ? -6.254 8.82 -4.117 1 96.94 86 TYR A C 1
ATOM 639 O O . TYR A 1 86 ? -5.48 8.016 -3.6 1 96.94 86 TYR A O 1
ATOM 647 N N . MET A 1 87 ? -7.477 9.062 -3.615 1 95.94 87 MET A N 1
ATOM 648 C CA . MET A 1 87 ? -7.934 8.438 -2.381 1 95.94 87 MET A CA 1
ATOM 649 C C . MET A 1 87 ? -9.25 7.699 -2.6 1 95.94 87 MET A C 1
ATOM 651 O O . MET A 1 87 ? -10.18 8.25 -3.191 1 95.94 87 MET A O 1
ATOM 655 N N . GLU A 1 88 ? -9.312 6.5 -2.051 1 93.31 88 GLU A N 1
ATOM 656 C CA . GLU A 1 88 ? -10.539 5.723 -2.219 1 93.31 88 GLU A CA 1
ATOM 657 C C . GLU A 1 88 ? -10.797 4.828 -1.008 1 93.31 88 GLU A C 1
ATOM 659 O O . GLU A 1 88 ? -9.852 4.359 -0.365 1 93.31 88 GLU A O 1
ATOM 664 N N . THR A 1 89 ? -12.094 4.527 -0.769 1 91.38 89 THR A N 1
ATOM 665 C CA . THR A 1 89 ? -12.516 3.68 0.342 1 91.38 89 THR A CA 1
ATOM 666 C C . THR A 1 89 ? -13.07 2.355 -0.17 1 91.38 89 THR A C 1
ATOM 668 O O . THR A 1 89 ? -13.305 1.43 0.611 1 91.38 89 THR A O 1
ATOM 671 N N . GLY A 1 90 ? -13.352 2.248 -1.409 1 87.31 90 GLY A N 1
ATOM 672 C CA . GLY A 1 90 ? -13.867 1.024 -1.999 1 87.31 90 GLY A CA 1
ATOM 673 C C . GLY A 1 90 ? -15.336 0.8 -1.712 1 87.31 90 GLY A C 1
ATOM 674 O O . GLY A 1 90 ? -15.805 -0.342 -1.673 1 87.31 90 GLY A O 1
ATOM 675 N N . THR A 1 91 ? -16.125 1.805 -1.505 1 87.44 91 THR A N 1
ATOM 676 C CA . THR A 1 91 ? -17.531 1.652 -1.122 1 87.44 91 THR A CA 1
ATOM 677 C C . THR A 1 91 ? -18.453 2.148 -2.232 1 87.44 91 THR A C 1
ATOM 679 O O . THR A 1 91 ? -19.672 2.18 -2.064 1 87.44 91 THR A O 1
ATOM 682 N N . ASN A 1 92 ? -17.984 2.566 -3.293 1 87.56 92 ASN A N 1
ATOM 683 C CA . ASN A 1 92 ? -18.766 3.172 -4.367 1 87.56 92 ASN A CA 1
ATOM 684 C C . ASN A 1 92 ? -19.438 4.465 -3.916 1 87.56 92 ASN A C 1
ATOM 686 O O . ASN A 1 92 ? -20.484 4.848 -4.449 1 87.56 92 ASN A O 1
ATOM 690 N N . SER A 1 93 ? -18.906 5.09 -2.939 1 88.44 93 SER A N 1
ATOM 691 C CA . SER A 1 93 ? -19.484 6.309 -2.395 1 88.44 93 SER A CA 1
ATOM 692 C C . SER A 1 93 ? -19.266 7.496 -3.322 1 88.44 93 SER A C 1
ATOM 694 O O . SER A 1 93 ? -18.547 7.383 -4.316 1 88.44 93 SER A O 1
ATOM 696 N N . ALA A 1 94 ? -19.891 8.578 -2.908 1 90.38 94 ALA A N 1
ATOM 697 C CA . ALA A 1 94 ? -19.688 9.828 -3.639 1 90.38 94 ALA A CA 1
ATOM 698 C C . ALA A 1 94 ? -18.219 10.266 -3.576 1 90.38 94 ALA A C 1
ATOM 700 O O . ALA A 1 94 ? -17.703 10.844 -4.527 1 90.38 94 ALA A O 1
ATOM 701 N N . THR A 1 95 ? -17.609 10.008 -2.51 1 92.62 95 THR A N 1
ATOM 702 C CA . THR A 1 95 ? -16.188 10.336 -2.381 1 92.62 95 THR A CA 1
ATOM 703 C C . THR A 1 95 ? -15.352 9.508 -3.359 1 92.62 95 THR A C 1
ATOM 705 O O . THR A 1 95 ? -14.445 10.039 -4 1 92.62 95 THR A O 1
ATOM 708 N N . ASP A 1 96 ? -15.734 8.273 -3.566 1 93.06 96 ASP A N 1
ATOM 709 C CA . ASP A 1 96 ? -15 7.387 -4.457 1 93.06 96 ASP A CA 1
ATOM 710 C C . ASP A 1 96 ? -15.211 7.777 -5.918 1 93.06 96 ASP A C 1
ATOM 712 O O . ASP A 1 96 ? -14.414 7.418 -6.785 1 93.06 96 ASP A O 1
ATOM 716 N N . SER A 1 97 ? -16.281 8.508 -6.148 1 93.75 97 SER A N 1
ATOM 717 C CA . SER A 1 97 ? -16.547 8.969 -7.508 1 93.75 97 SER A CA 1
ATOM 718 C C . SER A 1 97 ? -15.727 10.211 -7.848 1 93.75 97 SER A C 1
ATOM 720 O O . SER A 1 97 ? -15.641 10.602 -9.008 1 93.75 97 SER A O 1
ATOM 722 N N . SER A 1 98 ? -15.203 10.859 -6.91 1 96.19 98 SER A N 1
ATOM 723 C CA . SER A 1 98 ? -14.336 12.023 -7.059 1 96.19 98 SER A CA 1
ATOM 724 C C . SER A 1 98 ? -13.078 11.898 -6.211 1 96.19 98 SER A C 1
ATOM 726 O O . SER A 1 98 ? -12.859 12.68 -5.285 1 96.19 98 SER A O 1
ATOM 728 N N . PRO A 1 99 ? -12.242 10.984 -6.609 1 96.25 99 PRO A N 1
ATOM 729 C CA . PRO A 1 99 ? -11.203 10.508 -5.695 1 96.25 99 PRO A CA 1
ATOM 730 C C . PRO A 1 99 ? -9.945 11.375 -5.734 1 96.25 99 PRO A C 1
ATOM 732 O O . PRO A 1 99 ? -8.961 11.062 -5.059 1 96.25 99 PRO A O 1
ATOM 735 N N . PHE A 1 100 ? -9.891 12.5 -6.457 1 98.12 100 PHE A N 1
ATOM 736 C CA . PHE A 1 100 ? -8.672 13.281 -6.578 1 98.12 100 PHE A CA 1
ATOM 737 C C . PHE A 1 100 ? -8.68 14.453 -5.602 1 98.12 100 PHE A C 1
ATOM 739 O O . PHE A 1 100 ? -9.688 15.156 -5.48 1 98.12 100 PHE A O 1
ATOM 746 N N . TYR A 1 101 ? -7.586 14.648 -4.887 1 98.44 101 TYR A N 1
ATOM 747 C CA . TYR A 1 101 ? -7.359 15.719 -3.92 1 98.44 101 TYR A CA 1
ATOM 748 C C . TYR A 1 101 ? -6.043 16.438 -4.191 1 98.44 101 TYR A C 1
ATOM 750 O O . TYR A 1 101 ? -4.996 15.789 -4.316 1 98.44 101 TYR A O 1
ATOM 758 N N . PHE A 1 102 ? -6.016 17.688 -4.203 1 98.62 102 PHE A N 1
ATOM 759 C CA . PHE A 1 102 ? -4.805 18.469 -4.457 1 98.62 102 PHE A CA 1
ATOM 760 C C . PHE A 1 102 ? -4.23 19 -3.154 1 98.62 102 PHE A C 1
ATOM 762 O O . PHE A 1 102 ? -4.953 19.172 -2.172 1 98.62 102 PHE A O 1
ATOM 769 N N . ASN A 1 103 ? -2.945 19.25 -3.105 1 98.19 103 ASN A N 1
ATOM 770 C CA . ASN A 1 103 ? -2.26 19.812 -1.949 1 98.19 103 ASN A CA 1
ATOM 771 C C . ASN A 1 103 ? -1.095 20.703 -2.371 1 98.19 103 ASN A C 1
ATOM 773 O O . ASN A 1 103 ? -0.562 20.562 -3.473 1 98.19 103 ASN A O 1
ATOM 777 N N . ALA A 1 104 ? -0.777 21.562 -1.509 1 98.56 104 ALA A N 1
ATOM 778 C CA . ALA A 1 104 ? 0.368 22.469 -1.666 1 98.56 104 ALA A CA 1
ATOM 779 C C . ALA A 1 104 ? 0.915 22.891 -0.309 1 98.56 104 ALA A C 1
ATOM 781 O O . ALA A 1 104 ? 0.174 22.953 0.675 1 98.56 104 ALA A O 1
ATOM 782 N N . LYS A 1 105 ? 2.215 23.172 -0.279 1 98.12 105 LYS A N 1
ATOM 783 C CA . LYS A 1 105 ? 2.9 23.609 0.932 1 98.12 105 LYS A CA 1
ATOM 784 C C . LYS A 1 105 ? 4.082 24.516 0.595 1 98.12 105 LYS A C 1
ATOM 786 O O . LYS A 1 105 ? 4.828 24.25 -0.351 1 98.12 105 LYS A O 1
ATOM 791 N N . ILE A 1 106 ? 4.18 25.562 1.285 1 98.31 106 ILE A N 1
ATOM 792 C CA . ILE A 1 106 ? 5.352 26.438 1.248 1 98.31 106 ILE A CA 1
ATOM 793 C C . ILE A 1 106 ? 5.941 26.562 2.65 1 98.31 106 ILE A C 1
ATOM 795 O O . ILE A 1 106 ? 5.207 26.609 3.639 1 98.31 106 ILE A O 1
ATOM 799 N N . GLY A 1 107 ? 7.254 26.516 2.68 1 97.44 107 GLY A N 1
ATOM 800 C CA . GLY A 1 107 ? 7.852 26.547 4.004 1 97.44 107 GLY A CA 1
ATOM 801 C C . GLY A 1 107 ? 9.312 26.953 3.986 1 97.44 107 GLY A C 1
ATOM 802 O O . GLY A 1 107 ? 9.906 27.109 2.918 1 97.44 107 GLY A O 1
ATOM 803 N N . THR A 1 108 ? 9.828 27.25 5.148 1 97.38 108 THR A N 1
ATOM 804 C CA . THR A 1 108 ? 11.234 27.547 5.402 1 97.38 108 THR A CA 1
ATOM 805 C C . THR A 1 108 ? 11.797 26.625 6.473 1 97.38 108 THR A C 1
ATOM 807 O O . THR A 1 108 ? 11.141 26.359 7.48 1 97.38 108 THR A O 1
ATOM 810 N N . PRO A 1 109 ? 12.977 26.188 6.207 1 95.94 109 PRO A N 1
ATOM 811 C CA . PRO A 1 109 ? 13.57 25.312 7.219 1 95.94 109 PRO A CA 1
ATOM 812 C C . PRO A 1 109 ? 14.031 26.078 8.461 1 95.94 109 PRO A C 1
ATOM 814 O O . PRO A 1 109 ? 13.969 27.297 8.492 1 95.94 109 PRO A O 1
ATOM 817 N N . GLU A 1 110 ? 14.391 25.297 9.422 1 96 110 GLU A N 1
ATOM 818 C CA . GLU A 1 110 ? 14.969 25.906 10.617 1 96 110 GLU A CA 1
ATOM 819 C C . GLU A 1 110 ? 16.188 26.75 10.281 1 96 110 GLU A C 1
ATOM 821 O O . GLU A 1 110 ? 16.953 26.422 9.367 1 96 110 GLU A O 1
ATOM 826 N N . ASP A 1 111 ? 16.344 27.859 10.953 1 95.31 111 ASP A N 1
ATOM 827 C CA . ASP A 1 111 ? 17.5 28.734 10.883 1 95.31 111 ASP A CA 1
ATOM 828 C C . ASP A 1 111 ? 17.531 29.516 9.578 1 95.31 111 ASP A C 1
ATOM 830 O O . ASP A 1 111 ? 18.453 30.297 9.32 1 95.31 111 ASP A O 1
ATOM 834 N N . ALA A 1 112 ? 16.531 29.375 8.805 1 93.75 112 ALA A N 1
ATOM 835 C CA . ALA A 1 112 ? 16.547 30.031 7.496 1 93.75 112 ALA A CA 1
ATOM 836 C C . ALA A 1 112 ? 16.234 31.516 7.621 1 93.75 112 ALA A C 1
ATOM 838 O O . ALA A 1 112 ? 16.781 32.344 6.883 1 93.75 112 ALA A O 1
ATOM 839 N N . LEU A 1 113 ? 15.367 31.906 8.492 1 94.56 113 LEU A N 1
ATOM 840 C CA . LEU A 1 113 ? 14.953 33.281 8.617 1 94.56 113 LEU A CA 1
ATOM 841 C C . LEU A 1 113 ? 15.938 34.094 9.484 1 94.56 113 LEU A C 1
ATOM 843 O O . LEU A 1 113 ? 16.344 35.188 9.125 1 94.56 113 LEU A O 1
ATOM 847 N N . PHE A 1 114 ? 16.312 33.562 10.547 1 94.69 114 PHE A N 1
ATOM 848 C CA . PHE A 1 114 ? 17.312 34.031 11.484 1 94.69 114 PHE A CA 1
ATOM 849 C C . PHE A 1 114 ? 17.828 32.875 12.352 1 94.69 114 PHE A C 1
ATOM 851 O O . PHE A 1 114 ? 17.234 31.812 12.383 1 94.69 114 PHE A O 1
ATOM 858 N N . PRO A 1 115 ? 18.906 33.125 12.945 1 93.69 115 PRO A N 1
ATOM 859 C CA . PRO A 1 115 ? 19.438 32.062 13.797 1 93.69 115 PRO A CA 1
ATOM 860 C C . PRO A 1 115 ? 18.438 31.578 14.828 1 93.69 115 PRO A C 1
ATOM 862 O O . PRO A 1 115 ? 17.781 32.375 15.492 1 93.69 115 PRO A O 1
ATOM 865 N N . TYR A 1 116 ? 18.188 30.328 14.906 1 94.19 116 TYR A N 1
ATOM 866 C CA . TYR A 1 116 ? 17.344 29.641 15.867 1 94.19 116 TYR A CA 1
ATOM 867 C C . TYR A 1 116 ? 15.875 29.781 15.5 1 94.19 116 TYR A C 1
ATOM 869 O O . TYR A 1 116 ? 14.992 29.422 16.281 1 94.19 116 TYR A O 1
ATOM 877 N N . SER A 1 117 ? 15.664 30.25 14.312 1 97 117 SER A N 1
ATOM 878 C CA . SER A 1 117 ? 14.273 30.312 13.875 1 97 117 SER A CA 1
ATOM 879 C C . SER A 1 117 ? 13.688 28.906 13.711 1 97 117 SER A C 1
ATOM 881 O O . SER A 1 117 ? 14.375 27.984 13.281 1 97 117 SER A O 1
ATOM 883 N N . PRO A 1 118 ? 12.453 28.766 14.141 1 98.25 118 PRO A N 1
ATOM 884 C CA . PRO A 1 118 ? 11.773 27.5 13.836 1 98.25 118 PRO A CA 1
ATOM 885 C C . PRO A 1 118 ? 11.539 27.312 12.344 1 98.25 118 PRO A C 1
ATOM 887 O O . PRO A 1 118 ? 11.688 28.25 11.555 1 98.25 118 PRO A O 1
ATOM 890 N N . ALA A 1 119 ? 11.344 26.062 11.953 1 97.94 119 ALA A N 1
ATOM 891 C CA . ALA A 1 119 ? 10.781 25.812 10.633 1 97.94 119 ALA A CA 1
ATOM 892 C C . ALA A 1 119 ? 9.32 26.266 10.562 1 97.94 119 ALA A C 1
ATOM 894 O O . ALA A 1 119 ? 8.57 26.125 11.531 1 97.94 119 ALA A O 1
ATOM 895 N N . LEU A 1 120 ? 8.969 26.812 9.492 1 98.44 120 LEU A N 1
ATOM 896 C CA . LEU A 1 120 ? 7.602 27.25 9.273 1 98.44 120 LEU A CA 1
ATOM 897 C C . LEU A 1 120 ? 7.035 26.656 7.984 1 98.44 120 LEU A C 1
ATOM 899 O O . LEU A 1 120 ? 7.758 26.5 7 1 98.44 120 LEU A O 1
ATOM 903 N N . ALA A 1 121 ? 5.766 26.344 8.039 1 98.19 121 ALA A N 1
ATOM 904 C CA . ALA A 1 121 ? 5.078 25.875 6.84 1 98.19 121 ALA A CA 1
ATOM 905 C C . ALA A 1 121 ? 3.637 26.375 6.801 1 98.19 121 ALA A C 1
ATOM 907 O O . ALA A 1 121 ? 2.961 26.422 7.832 1 98.19 121 ALA A O 1
ATOM 908 N N . VAL A 1 122 ? 3.234 26.797 5.672 1 98.75 122 VAL A N 1
ATOM 909 C CA . VAL A 1 122 ? 1.841 27.078 5.328 1 98.75 122 VAL A CA 1
ATOM 910 C C . VAL A 1 122 ? 1.436 26.234 4.113 1 98.75 122 VAL A C 1
ATOM 912 O O . VAL A 1 122 ? 2.203 26.109 3.158 1 98.75 122 VAL A O 1
ATOM 915 N N . GLY A 1 123 ? 0.257 25.656 4.23 1 98.56 123 GLY A N 1
ATOM 916 C CA . GLY A 1 123 ? -0.189 24.828 3.119 1 98.56 123 GLY A CA 1
ATOM 917 C C . GLY A 1 123 ? -1.651 24.438 3.217 1 98.56 123 GLY A C 1
ATOM 918 O O . GLY A 1 123 ? -2.414 25.047 3.973 1 98.56 123 GLY A O 1
ATOM 919 N N . GLY A 1 124 ? -1.96 23.547 2.318 1 98.56 124 GLY A N 1
ATOM 920 C CA . GLY A 1 124 ? -3.287 22.953 2.312 1 98.56 124 GLY A CA 1
ATOM 921 C C . GLY A 1 124 ? -3.316 21.578 1.687 1 98.56 124 GLY A C 1
ATOM 922 O O . GLY A 1 124 ? -2.41 21.203 0.934 1 98.56 124 GLY A O 1
ATOM 923 N N . TYR A 1 125 ? -4.309 20.891 2.137 1 98.19 125 TYR A N 1
ATOM 924 C CA . TYR A 1 125 ? -4.492 19.562 1.587 1 98.19 125 TYR A CA 1
ATOM 925 C C . TYR A 1 125 ? -5.973 19.188 1.531 1 98.19 125 TYR A C 1
ATOM 927 O O . TYR A 1 125 ? -6.816 19.906 2.062 1 98.19 125 TYR A O 1
ATOM 935 N N . ASN A 1 126 ? -6.266 18.094 0.797 1 98.25 126 ASN A N 1
ATOM 936 C CA . ASN A 1 126 ? -7.613 17.578 0.603 1 98.25 126 ASN A CA 1
ATOM 937 C C . ASN A 1 126 ? -8.508 18.594 -0.114 1 98.25 126 ASN A C 1
ATOM 939 O O . ASN A 1 126 ? -9.68 18.75 0.235 1 98.25 126 ASN A O 1
ATOM 943 N N . PHE A 1 127 ? -7.852 19.312 -1.04 1 98.69 127 PHE A N 1
ATOM 944 C CA . PHE A 1 127 ? -8.641 20.094 -1.99 1 98.69 127 PHE A CA 1
ATOM 945 C C . PHE A 1 127 ? -9.289 19.188 -3.025 1 98.69 127 PHE A C 1
ATOM 947 O O . PHE A 1 127 ? -8.719 18.922 -4.086 1 98.69 127 PHE A O 1
ATOM 954 N N . GLY A 1 128 ? -10.492 18.797 -2.719 1 98.44 128 GLY A N 1
ATOM 955 C CA . GLY A 1 128 ? -11.203 17.844 -3.562 1 98.44 128 GLY A CA 1
ATOM 956 C C . GLY A 1 128 ? -11.898 18.5 -4.738 1 98.44 128 GLY A C 1
ATOM 957 O O . GLY A 1 128 ? -11.797 19.719 -4.93 1 98.44 128 GLY A O 1
ATOM 958 N N . THR A 1 129 ? -12.617 17.672 -5.531 1 97.94 129 THR A N 1
ATOM 959 C CA . THR A 1 129 ? -13.172 18.156 -6.789 1 97.94 129 THR A CA 1
ATOM 960 C C . THR A 1 129 ? -14.695 18.141 -6.746 1 97.94 129 THR A C 1
ATOM 962 O O . THR A 1 129 ? -15.352 18.516 -7.719 1 97.94 129 THR A O 1
ATOM 965 N N . LYS A 1 130 ? -15.273 17.734 -5.68 1 97.5 130 LYS A N 1
ATOM 966 C CA . LYS A 1 130 ? -16.719 17.719 -5.551 1 97.5 130 LYS A CA 1
ATOM 967 C C . LYS A 1 130 ? -17.172 18.516 -4.324 1 97.5 130 LYS A C 1
ATOM 969 O O . LYS A 1 130 ? -17 18.062 -3.191 1 97.5 130 LYS A O 1
ATOM 974 N N . VAL A 1 131 ? -17.875 19.516 -4.59 1 96.69 131 VAL A N 1
ATOM 975 C CA . VAL A 1 131 ? -18.281 20.438 -3.541 1 96.69 131 VAL A CA 1
ATOM 976 C C . VAL A 1 131 ? -19.188 19.719 -2.545 1 96.69 131 VAL A C 1
ATOM 978 O O . VAL A 1 131 ? -20.125 19.016 -2.938 1 96.69 131 VAL A O 1
ATOM 981 N N . GLY A 1 132 ? -18.859 19.844 -1.31 1 96.25 132 GLY A N 1
ATOM 982 C CA . GLY A 1 132 ? -19.688 19.281 -0.245 1 96.25 132 GLY A CA 1
ATOM 983 C C . GLY A 1 132 ? -19.391 17.812 0.02 1 96.25 132 GLY A C 1
ATOM 984 O O . GLY A 1 132 ? -20.016 17.203 0.898 1 96.25 132 GLY A O 1
ATOM 985 N N . VAL A 1 133 ? -18.469 17.281 -0.721 1 96.12 133 VAL A N 1
ATOM 986 C CA . VAL A 1 133 ? -18.188 15.859 -0.576 1 96.12 133 VAL A CA 1
ATOM 987 C C . VAL A 1 133 ? -16.703 15.648 -0.349 1 96.12 133 VAL A C 1
ATOM 989 O O . VAL A 1 133 ? -16.281 15.242 0.739 1 96.12 133 VAL A O 1
ATOM 992 N N . THR A 1 134 ? -15.93 16.078 -1.329 1 97.56 134 THR A N 1
ATOM 993 C CA . THR A 1 134 ? -14.5 15.836 -1.222 1 97.56 134 THR A CA 1
ATOM 994 C C . THR A 1 134 ? -13.75 17.141 -0.969 1 97.56 134 THR A C 1
ATOM 996 O O . THR A 1 134 ? -12.531 17.141 -0.799 1 97.56 134 THR A O 1
ATOM 999 N N . THR A 1 135 ? -14.422 18.203 -0.92 1 98.25 135 THR A N 1
ATOM 1000 C CA . THR A 1 135 ? -13.797 19.5 -0.722 1 98.25 135 THR A CA 1
ATOM 1001 C C . THR A 1 135 ? -13.609 19.797 0.765 1 98.25 135 THR A C 1
ATOM 1003 O O . THR A 1 135 ? -14.164 20.766 1.285 1 98.25 135 THR A O 1
ATOM 1006 N N . GLN A 1 136 ? -12.812 19.016 1.403 1 98.06 136 GLN A N 1
ATOM 1007 C CA . GLN A 1 136 ? -12.461 19.359 2.777 1 98.06 136 GLN A CA 1
ATOM 1008 C C . GLN A 1 136 ? -11.688 20.672 2.842 1 98.06 136 GLN A C 1
ATOM 1010 O O . GLN A 1 136 ? -11.914 21.484 3.742 1 98.06 136 GLN A O 1
ATOM 1015 N N . ASN A 1 137 ? -10.773 20.891 1.883 1 98.44 137 ASN A N 1
ATOM 1016 C CA . ASN A 1 137 ? -10.055 22.141 1.685 1 98.44 137 ASN A CA 1
ATOM 1017 C C . ASN A 1 137 ? -9.383 22.609 2.971 1 98.44 137 ASN A C 1
ATOM 1019 O O . ASN A 1 137 ? -9.578 23.75 3.4 1 98.44 137 ASN A O 1
ATOM 1023 N N . ILE A 1 138 ? -8.594 21.781 3.535 1 98.75 138 ILE A N 1
ATOM 1024 C CA . ILE A 1 138 ? -7.945 22.109 4.801 1 98.75 138 ILE A CA 1
ATOM 1025 C C . ILE A 1 138 ? -6.715 22.984 4.543 1 98.75 138 ILE A C 1
ATOM 1027 O O . ILE A 1 138 ? -5.848 22.609 3.748 1 98.75 138 ILE A O 1
ATOM 1031 N N . THR A 1 139 ? -6.664 24.094 5.156 1 98.88 139 THR A N 1
ATOM 1032 C CA . THR A 1 139 ? -5.488 24.953 5.176 1 98.88 139 THR A CA 1
ATOM 1033 C C . THR A 1 139 ? -4.863 24.984 6.566 1 98.88 139 THR A C 1
ATOM 1035 O O . THR A 1 139 ? -5.543 24.734 7.566 1 98.88 139 THR A O 1
ATOM 1038 N N . TYR A 1 140 ? -3.533 25.234 6.594 1 98.81 140 TYR A N 1
ATOM 1039 C CA . TYR A 1 140 ? -2.881 25.188 7.898 1 98.81 140 TYR A CA 1
ATOM 1040 C C . TYR A 1 140 ? -1.643 26.078 7.918 1 98.81 140 TYR A C 1
ATOM 1042 O O . TYR A 1 140 ? -1.124 26.453 6.863 1 98.81 140 TYR A O 1
ATOM 1050 N N . ALA A 1 141 ? -1.29 26.438 9.086 1 98.88 141 ALA A N 1
ATOM 1051 C CA . ALA A 1 141 ? 0.02 26.984 9.438 1 98.88 141 ALA A CA 1
ATOM 1052 C C . ALA A 1 141 ? 0.664 26.172 10.562 1 98.88 141 ALA A C 1
ATOM 1054 O O . ALA A 1 141 ? -0.01 25.766 11.516 1 98.88 141 ALA A O 1
ATOM 1055 N N . LEU A 1 142 ? 1.957 25.906 10.336 1 98.62 142 LEU A N 1
ATOM 1056 C CA . LEU A 1 142 ? 2.668 25.016 11.242 1 98.62 142 LEU A CA 1
ATOM 1057 C C . LEU A 1 142 ? 4.07 25.531 11.531 1 98.62 142 LEU A C 1
ATOM 1059 O O . LEU A 1 142 ? 4.75 26.031 10.633 1 98.62 142 LEU A O 1
ATOM 1063 N N . ALA A 1 143 ? 4.461 25.422 12.773 1 98.75 143 ALA A N 1
ATOM 1064 C CA . ALA A 1 143 ? 5.832 25.703 13.188 1 98.75 143 ALA A CA 1
ATOM 1065 C C . ALA A 1 143 ? 6.453 24.484 13.875 1 98.75 143 ALA A C 1
ATOM 1067 O O . ALA A 1 143 ? 5.766 23.75 14.586 1 98.75 143 ALA A O 1
ATOM 1068 N N . ALA A 1 144 ? 7.727 24.344 13.609 1 98.38 144 ALA A N 1
ATOM 1069 C CA . ALA A 1 144 ? 8.438 23.219 14.219 1 98.38 144 ALA A CA 1
ATOM 1070 C C . ALA A 1 144 ? 9.82 23.656 14.703 1 98.38 144 ALA A C 1
ATOM 1072 O O . ALA A 1 144 ? 10.469 24.5 14.078 1 98.38 144 ALA A O 1
ATOM 1073 N N . LYS A 1 145 ? 10.234 23.031 15.758 1 98.06 145 LYS A N 1
ATOM 1074 C CA . LYS A 1 145 ? 11.57 23.266 16.297 1 98.06 145 LYS A CA 1
ATOM 1075 C C . LYS A 1 145 ? 12.172 21.984 16.859 1 98.06 145 LYS A C 1
ATOM 1077 O O . LYS A 1 145 ? 11.523 21.281 17.625 1 98.06 145 LYS A O 1
ATOM 1082 N N . THR A 1 146 ? 13.32 21.781 16.438 1 96.75 146 THR A N 1
ATOM 1083 C CA . THR A 1 146 ? 14.055 20.625 16.953 1 96.75 146 THR A CA 1
ATOM 1084 C C . THR A 1 146 ? 14.781 21 18.25 1 96.75 146 THR A C 1
ATOM 1086 O O . THR A 1 146 ? 15.578 21.938 18.266 1 96.75 146 THR A O 1
ATOM 1089 N N . LEU A 1 147 ? 14.539 20.234 19.234 1 96.12 147 LEU A N 1
ATOM 1090 C CA . LEU A 1 147 ? 15.195 20.422 20.531 1 96.12 147 LEU A CA 1
ATOM 1091 C C . LEU A 1 147 ? 16.219 19.312 20.781 1 96.12 147 LEU A C 1
ATOM 1093 O O . LEU A 1 147 ? 16 18.172 20.406 1 96.12 147 LEU A O 1
ATOM 1097 N N . PRO A 1 148 ? 17.25 19.703 21.469 1 90.69 148 PRO A N 1
ATOM 1098 C CA . PRO A 1 148 ? 18.234 18.672 21.781 1 90.69 148 PRO A CA 1
ATOM 1099 C C . PRO A 1 148 ? 17.656 17.5 22.562 1 90.69 148 PRO A C 1
ATOM 1101 O O . PRO A 1 148 ? 16.812 17.703 23.453 1 90.69 148 PRO A O 1
ATOM 1104 N N . VAL A 1 149 ? 18.016 16.25 22.234 1 89.56 149 VAL A N 1
ATOM 1105 C CA . VAL A 1 149 ? 17.703 15 22.906 1 89.56 149 VAL A CA 1
ATOM 1106 C C . VAL A 1 149 ? 16.234 14.656 22.719 1 89.56 149 VAL A C 1
ATOM 1108 O O . VAL A 1 149 ? 15.883 13.508 22.438 1 89.56 149 VAL A O 1
ATOM 1111 N N . ILE A 1 150 ? 15.422 15.641 22.766 1 94.06 150 ILE A N 1
ATOM 1112 C CA . ILE A 1 150 ? 13.977 15.43 22.797 1 94.06 150 ILE A CA 1
ATOM 1113 C C . ILE A 1 150 ? 13.469 15.094 21.391 1 94.06 150 ILE A C 1
ATOM 1115 O O . ILE A 1 150 ? 12.57 14.266 21.234 1 94.06 150 ILE A O 1
ATOM 1119 N N . GLY A 1 151 ? 13.93 15.695 20.406 1 96.5 151 GLY A N 1
ATOM 1120 C CA . GLY A 1 151 ? 13.406 15.594 19.047 1 96.5 151 GLY A CA 1
ATOM 1121 C C . GLY A 1 151 ? 12.672 16.844 18.594 1 96.5 151 GLY A C 1
ATOM 1122 O O . GLY A 1 151 ? 12.914 17.938 19.125 1 96.5 151 GLY A O 1
ATOM 1123 N N . ARG A 1 152 ? 11.961 16.812 17.578 1 97.31 152 ARG A N 1
ATOM 1124 C CA . ARG A 1 152 ? 11.266 17.953 16.984 1 97.31 152 ARG A CA 1
ATOM 1125 C C . ARG A 1 152 ? 9.828 18.047 17.484 1 97.31 152 ARG A C 1
ATOM 1127 O O . ARG A 1 152 ? 9.109 17.047 17.484 1 97.31 152 ARG A O 1
ATOM 1134 N N . ILE A 1 153 ? 9.445 19.172 17.922 1 98.44 153 ILE A N 1
ATOM 1135 C CA . ILE A 1 153 ? 8.07 19.469 18.297 1 98.44 153 ILE A CA 1
ATOM 1136 C C . ILE A 1 153 ? 7.453 20.422 17.266 1 98.44 153 ILE A C 1
ATOM 1138 O O . ILE A 1 153 ? 8.109 21.359 16.812 1 98.44 153 ILE A O 1
ATOM 1142 N N . SER A 1 154 ? 6.234 20.188 16.938 1 98.38 154 SER A N 1
ATOM 1143 C CA . SER A 1 154 ? 5.52 21.047 16 1 98.38 154 SER A CA 1
ATOM 1144 C C . SER A 1 154 ? 4.145 21.422 16.547 1 98.38 154 SER A C 1
ATOM 1146 O O . SER A 1 154 ? 3.506 20.641 17.25 1 98.38 154 SER A O 1
ATOM 1148 N N . ALA A 1 155 ? 3.752 22.594 16.266 1 98.81 155 ALA A N 1
ATOM 1149 C CA . ALA A 1 155 ? 2.422 23.094 16.594 1 98.81 155 ALA A CA 1
ATOM 1150 C C . ALA A 1 155 ? 1.881 24 15.508 1 98.81 155 ALA A C 1
ATOM 1152 O O . ALA A 1 155 ? 2.635 24.766 14.891 1 98.81 155 ALA A O 1
ATOM 1153 N N . GLY A 1 156 ? 0.634 23.891 15.273 1 98.81 156 GLY A N 1
ATOM 1154 C CA . GLY A 1 156 ? -0.019 24.719 14.273 1 98.81 156 GLY A CA 1
ATOM 1155 C C . GLY A 1 156 ? -1.531 24.719 14.398 1 98.81 156 GLY A C 1
ATOM 1156 O O . GLY A 1 156 ? -2.078 24.281 15.414 1 98.81 156 GLY A O 1
ATOM 1157 N N . TYR A 1 157 ? -2.055 25.391 13.453 1 98.88 157 TYR A N 1
ATOM 1158 C CA . TYR A 1 157 ? -3.502 25.547 13.367 1 98.88 157 TYR A CA 1
ATOM 1159 C C . TYR A 1 157 ? -4.008 25.219 11.969 1 98.88 157 TYR A C 1
ATOM 1161 O O . TYR A 1 157 ? -3.318 25.469 10.977 1 98.88 157 TYR A O 1
ATOM 1169 N N . TYR A 1 158 ? -5.211 24.547 11.945 1 98.88 158 TYR A N 1
ATOM 1170 C CA . TYR A 1 158 ? -5.809 24.25 10.648 1 98.88 158 TYR A CA 1
ATOM 1171 C C . TYR A 1 158 ? -7.246 24.75 10.586 1 98.88 158 TYR A C 1
ATOM 1173 O O . TYR A 1 158 ? -7.883 24.969 11.617 1 98.88 158 TYR A O 1
ATOM 1181 N N . HIS A 1 159 ? -7.699 24.984 9.398 1 98.88 159 HIS A N 1
ATOM 1182 C CA . HIS A 1 159 ? -9.078 25.344 9.07 1 98.88 159 HIS A CA 1
ATOM 1183 C C . HIS A 1 159 ? -9.5 24.734 7.738 1 98.88 159 HIS A C 1
ATOM 1185 O O . HIS A 1 159 ? -8.711 24.703 6.789 1 98.88 159 HIS A O 1
ATOM 1191 N N . GLY A 1 160 ? -10.773 24.219 7.668 1 98.75 160 GLY A N 1
ATOM 1192 C CA . GLY A 1 160 ? -11.289 23.656 6.43 1 98.75 160 GLY A CA 1
ATOM 1193 C C . GLY A 1 160 ? -12.766 23.922 6.211 1 98.75 160 GLY A C 1
ATOM 1194 O O . GLY A 1 160 ? -13.32 24.844 6.801 1 98.75 160 GLY A O 1
ATOM 1195 N N . SER A 1 161 ? -13.352 23.172 5.359 1 98.56 161 SER A N 1
ATOM 1196 C CA . SER A 1 161 ? -14.75 23.359 4.977 1 98.56 161 SER A CA 1
ATOM 1197 C C . SER A 1 161 ? -15.695 22.922 6.094 1 98.56 161 SER A C 1
ATOM 1199 O O . SER A 1 161 ? -15.719 21.75 6.469 1 98.56 161 SER A O 1
ATOM 1201 N N . GLY A 1 162 ? -16.516 23.781 6.5 1 98.19 162 GLY A N 1
ATOM 1202 C CA . GLY A 1 162 ? -17.516 23.438 7.496 1 98.19 162 GLY A CA 1
ATOM 1203 C C . GLY A 1 162 ? -18.625 22.562 6.953 1 98.19 162 GLY A C 1
ATOM 1204 O O . GLY A 1 162 ? -19.391 21.969 7.723 1 98.19 162 GLY A O 1
ATOM 1205 N N . ARG A 1 163 ? -18.734 22.484 5.688 1 97.25 163 ARG A N 1
ATOM 1206 C CA . ARG A 1 163 ? -19.75 21.656 5.051 1 97.25 163 ARG A CA 1
ATOM 1207 C C . ARG A 1 163 ? -19.312 20.188 5.047 1 97.25 163 ARG A C 1
ATOM 1209 O O . ARG A 1 163 ? -20.172 19.297 5.078 1 97.25 163 ARG A O 1
ATOM 1216 N N . VAL A 1 164 ? -18.047 19.984 4.988 1 97.88 164 VAL A N 1
ATOM 1217 C CA . VAL A 1 164 ? -17.547 18.625 4.852 1 97.88 164 VAL A CA 1
ATOM 1218 C C . VAL A 1 164 ? -17 18.141 6.195 1 97.88 164 VAL A C 1
ATOM 1220 O O . VAL A 1 164 ? -17.234 16.984 6.582 1 97.88 164 VAL A O 1
ATOM 1223 N N . LEU A 1 165 ? -16.344 19 6.879 1 98.56 165 LEU A N 1
ATOM 1224 C CA . LEU A 1 165 ? -15.82 18.656 8.195 1 98.56 165 LEU A CA 1
ATOM 1225 C C . LEU A 1 165 ? -16.844 18.984 9.281 1 98.56 165 LEU A C 1
ATOM 1227 O O . LEU A 1 165 ? -16.875 20.094 9.812 1 98.56 165 LEU A O 1
ATOM 1231 N N . VAL A 1 166 ? -17.578 17.906 9.617 1 98.19 166 VAL A N 1
ATOM 1232 C CA . VAL A 1 166 ? -18.688 18.094 10.562 1 98.19 166 VAL A CA 1
ATOM 1233 C C . VAL A 1 166 ? -18.547 17.094 11.703 1 98.19 166 VAL A C 1
ATOM 1235 O O . VAL A 1 166 ? -17.875 16.062 11.562 1 98.19 166 VAL A O 1
ATOM 1238 N N . ASP A 1 167 ? -19.172 17.406 12.781 1 97.81 167 ASP A N 1
ATOM 1239 C CA . ASP A 1 167 ? -19.219 16.469 13.898 1 97.81 167 ASP A CA 1
ATOM 1240 C C . ASP A 1 167 ? -20.406 15.508 13.758 1 97.81 167 ASP A C 1
ATOM 1242 O O . ASP A 1 167 ? -21.031 15.438 12.695 1 97.81 167 ASP A O 1
ATOM 1246 N N . GLU A 1 168 ? -20.641 14.766 14.773 1 95.94 168 GLU A N 1
ATOM 1247 C CA . GLU A 1 168 ? -21.656 13.719 14.734 1 95.94 168 GLU A CA 1
ATOM 1248 C C . GLU A 1 168 ? -23.062 14.312 14.625 1 95.94 168 GLU A C 1
ATOM 1250 O O . GLU A 1 168 ? -24.016 13.625 14.266 1 95.94 168 GLU A O 1
ATOM 1255 N N . ASN A 1 169 ? -23.188 15.57 14.953 1 96.88 169 ASN A N 1
ATOM 1256 C CA . ASN A 1 169 ? -24.469 16.234 14.891 1 96.88 169 ASN A CA 1
ATOM 1257 C C . ASN A 1 169 ? -24.625 17.047 13.602 1 96.88 169 ASN A C 1
ATOM 1259 O O . ASN A 1 169 ? -25.594 17.781 13.438 1 96.88 169 ASN A O 1
ATOM 1263 N N . GLY A 1 170 ? -23.656 16.984 12.781 1 96.5 170 GLY A N 1
ATOM 1264 C CA . GLY A 1 170 ? -23.719 17.688 11.516 1 96.5 170 GLY A CA 1
ATOM 1265 C C . GLY A 1 170 ? -23.25 19.141 11.617 1 96.5 170 GLY A C 1
ATOM 1266 O O . GLY A 1 170 ? -23.422 19.922 10.672 1 96.5 170 GLY A O 1
ATOM 1267 N N . LYS A 1 171 ? -22.75 19.453 12.75 1 98 171 LYS A N 1
ATOM 1268 C CA . LYS A 1 171 ? -22.234 20.797 12.93 1 98 171 LYS A CA 1
ATOM 1269 C C . LYS A 1 171 ? -20.781 20.906 12.477 1 98 171 LYS A C 1
ATOM 1271 O O . LYS A 1 171 ? -20 19.969 12.633 1 98 171 LYS A O 1
ATOM 1276 N N . ALA A 1 172 ? -20.469 22.141 12.125 1 98.31 172 ALA A N 1
ATOM 1277 C CA . ALA A 1 172 ? -19.109 22.375 11.656 1 98.31 172 ALA A CA 1
ATOM 1278 C C . ALA A 1 172 ? -18.094 22.047 12.742 1 98.31 172 ALA A C 1
ATOM 1280 O O . ALA A 1 172 ? -18.203 22.531 13.875 1 98.31 172 ALA A O 1
ATOM 1281 N N . ALA A 1 173 ? -17.172 21.234 12.469 1 98.44 173 ALA A N 1
ATOM 1282 C CA . ALA A 1 173 ? -15.992 20.891 13.258 1 98.44 173 ALA A CA 1
ATOM 1283 C C . ALA A 1 173 ? -14.719 20.969 12.422 1 98.44 173 ALA A C 1
ATOM 1285 O O . ALA A 1 173 ? -13.992 19.984 12.297 1 98.44 173 ALA A O 1
ATOM 1286 N N . ASN A 1 174 ? -14.398 22.141 11.953 1 98.69 174 ASN A N 1
ATOM 1287 C CA . ASN A 1 174 ? -13.531 22.281 10.789 1 98.69 174 ASN A CA 1
ATOM 1288 C C . ASN A 1 174 ? -12.25 23.047 11.133 1 98.69 174 ASN A C 1
ATOM 1290 O O . ASN A 1 174 ? -11.602 23.594 10.242 1 98.69 174 ASN A O 1
ATOM 1294 N N . ASP A 1 175 ? -11.945 23.188 12.328 1 98.62 175 ASP A N 1
ATOM 1295 C CA . ASP A 1 175 ? -10.688 23.844 12.688 1 98.62 175 ASP A CA 1
ATOM 1296 C C . ASP A 1 175 ? -10.156 23.328 14.016 1 98.62 175 ASP A C 1
ATOM 1298 O O . ASP A 1 175 ? -10.852 22.578 14.719 1 98.62 175 ASP A O 1
ATOM 1302 N N . GLY A 1 176 ? -8.875 23.562 14.281 1 98.75 176 GLY A N 1
ATOM 1303 C CA . GLY A 1 176 ? -8.25 23.156 15.523 1 98.75 176 GLY A CA 1
ATOM 1304 C C . GLY A 1 176 ? -6.734 23.141 15.453 1 98.75 176 GLY A C 1
ATOM 1305 O O . GLY A 1 176 ? -6.145 23.797 14.594 1 98.75 176 GLY A O 1
ATOM 1306 N N . VAL A 1 177 ? -6.223 22.453 16.391 1 98.94 177 VAL A N 1
ATOM 1307 C CA . VAL A 1 177 ? -4.77 22.484 16.531 1 98.94 177 VAL A CA 1
ATOM 1308 C C . VAL A 1 177 ? -4.156 21.266 15.844 1 98.94 177 VAL A C 1
ATOM 1310 O O . VAL A 1 177 ? -4.812 20.234 15.703 1 98.94 177 VAL A O 1
ATOM 1313 N N . LEU A 1 178 ? -2.977 21.453 15.367 1 98.88 178 LEU A N 1
ATOM 1314 C CA . LEU A 1 178 ? -2.057 20.422 14.914 1 98.88 178 LEU A CA 1
ATOM 1315 C C . LEU A 1 178 ? -0.839 20.328 15.828 1 98.88 178 LEU A C 1
ATOM 1317 O O . LEU A 1 178 ? -0.166 21.344 16.062 1 98.88 178 LEU A O 1
ATOM 1321 N N . LEU A 1 179 ? -0.583 19.156 16.375 1 98.88 179 LEU A N 1
ATOM 1322 C CA . LEU A 1 179 ? 0.556 18.938 17.25 1 98.88 179 LEU A CA 1
ATOM 1323 C C . LEU A 1 179 ? 1.332 17.688 16.859 1 98.88 179 LEU A C 1
ATOM 1325 O O . LEU A 1 179 ? 0.738 16.688 16.469 1 98.88 179 LEU A O 1
ATOM 1329 N N . SER A 1 180 ? 2.643 17.797 16.969 1 98.5 180 SER A N 1
ATOM 1330 C CA . SER A 1 180 ? 3.398 16.578 16.719 1 98.5 180 SER A CA 1
ATOM 1331 C C . SER A 1 180 ? 4.734 16.578 17.453 1 98.5 180 SER A C 1
ATOM 1333 O O . SER A 1 180 ? 5.215 17.641 17.859 1 98.5 180 SER A O 1
ATOM 1335 N N . TRP A 1 181 ? 5.211 15.445 17.656 1 98.5 181 TRP A N 1
ATOM 1336 C CA . TRP A 1 181 ? 6.582 15.125 18.047 1 98.5 181 TRP A CA 1
ATOM 1337 C C . TRP A 1 181 ? 7.168 14.055 17.125 1 98.5 181 TRP A C 1
ATOM 1339 O O . TRP A 1 181 ? 6.488 13.086 16.781 1 98.5 181 TRP A O 1
ATOM 1349 N N . ASP A 1 182 ? 8.398 14.273 16.719 1 97.25 182 ASP A N 1
ATOM 1350 C CA . ASP A 1 182 ? 9.086 13.203 15.992 1 97.25 182 ASP A CA 1
ATOM 1351 C C . ASP A 1 182 ? 10.586 13.242 16.25 1 97.25 182 ASP A C 1
ATOM 1353 O O . ASP A 1 182 ? 11.133 14.281 16.641 1 97.25 182 ASP A O 1
ATOM 1357 N N . ARG A 1 183 ? 11.195 12.062 15.992 1 96.38 183 ARG A N 1
ATOM 1358 C CA . ARG A 1 183 ? 12.633 11.953 16.219 1 96.38 183 ARG A CA 1
ATOM 1359 C C . ARG A 1 183 ? 13.195 10.695 15.57 1 96.38 183 ARG A C 1
ATOM 1361 O O . ARG A 1 183 ? 12.562 9.641 15.586 1 96.38 183 ARG A O 1
ATOM 1368 N N . THR A 1 184 ? 14.391 10.867 15.062 1 94.75 184 THR A N 1
ATOM 1369 C CA . THR A 1 184 ? 15.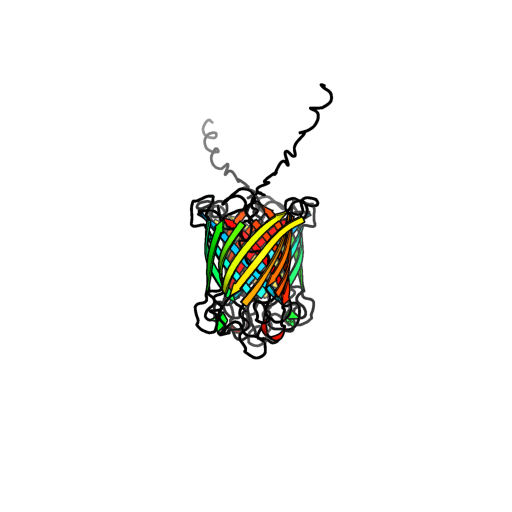172 9.688 14.711 1 94.75 184 THR A CA 1
ATOM 1370 C C . THR A 1 184 ? 15.719 9.008 15.961 1 94.75 184 THR A C 1
ATOM 1372 O O . THR A 1 184 ? 16.312 9.664 16.828 1 94.75 184 THR A O 1
ATOM 1375 N N . MET A 1 185 ? 15.531 7.688 15.992 1 95.69 185 MET A N 1
ATOM 1376 C CA . MET A 1 185 ? 15.984 6.93 17.156 1 95.69 185 MET A CA 1
ATOM 1377 C C . MET A 1 185 ? 17.391 6.379 16.938 1 95.69 185 MET A C 1
ATOM 1379 O O . MET A 1 185 ? 17.578 5.164 16.891 1 95.69 185 MET A O 1
ATOM 1383 N N . SER A 1 186 ? 18.312 7.223 17.031 1 93.12 186 SER A N 1
ATOM 1384 C CA . SER A 1 186 ? 19.688 6.887 16.656 1 93.12 186 SER A CA 1
ATOM 1385 C C . SER A 1 186 ? 20.312 5.906 17.656 1 93.12 186 SER A C 1
ATOM 1387 O O . SER A 1 186 ? 21.234 5.176 17.312 1 93.12 186 SER A O 1
ATOM 1389 N N . GLU A 1 187 ? 19.797 5.926 18.859 1 95.38 187 GLU A N 1
ATOM 1390 C CA . GLU A 1 187 ? 20.266 4.965 19.859 1 95.38 187 GLU A CA 1
ATOM 1391 C C . GLU A 1 187 ? 20 3.531 19.406 1 95.38 187 GLU A C 1
ATOM 1393 O O . GLU A 1 187 ? 20.672 2.598 19.859 1 95.38 187 GLU A O 1
ATOM 1398 N N . ILE A 1 188 ? 19.031 3.373 18.594 1 95 188 ILE A N 1
ATOM 1399 C CA . ILE A 1 188 ? 18.703 2.059 18.047 1 95 188 ILE A CA 1
ATOM 1400 C C . ILE A 1 188 ? 19.25 1.939 16.625 1 95 188 ILE A C 1
ATOM 1402 O O . ILE A 1 188 ? 20.016 1.029 16.328 1 95 188 ILE A O 1
ATOM 1406 N N . SER A 1 189 ? 18.922 2.846 15.758 1 93.81 189 SER A N 1
ATOM 1407 C CA . SER A 1 189 ? 19.375 2.904 14.375 1 93.81 189 SER A CA 1
ATOM 1408 C C . SER A 1 189 ? 19.078 4.266 13.75 1 93.81 189 SER A C 1
ATOM 1410 O O . SER A 1 189 ? 18 4.824 13.961 1 93.81 189 SER A O 1
ATOM 1412 N N . ASP A 1 190 ? 19.938 4.688 12.891 1 93.38 190 ASP A N 1
ATOM 1413 C CA . ASP A 1 190 ? 19.719 5.934 12.164 1 93.38 190 ASP A CA 1
ATOM 1414 C C . ASP A 1 190 ? 18.609 5.766 11.125 1 93.38 190 ASP A C 1
ATOM 1416 O O . ASP A 1 190 ? 18.125 6.75 10.57 1 93.38 190 ASP A O 1
ATOM 1420 N N . LYS A 1 191 ? 18.156 4.59 10.953 1 92.25 191 LYS A N 1
ATOM 1421 C CA . LYS A 1 191 ? 17.109 4.297 9.984 1 92.25 191 LYS A CA 1
ATOM 1422 C C . LYS A 1 191 ? 15.727 4.352 10.625 1 92.25 191 LYS A C 1
ATOM 1424 O O . LYS A 1 191 ? 14.703 4.316 9.93 1 92.25 191 LYS A O 1
ATOM 1429 N N . LEU A 1 192 ? 15.711 4.387 11.93 1 95.38 192 LEU A N 1
ATOM 1430 C CA . LEU A 1 192 ? 14.453 4.328 12.664 1 95.38 192 LEU A CA 1
ATOM 1431 C C . LEU A 1 192 ? 13.992 5.723 13.078 1 95.38 192 LEU A C 1
ATOM 1433 O O . LEU A 1 192 ? 14.727 6.453 13.742 1 95.38 192 LEU A O 1
ATOM 1437 N N . TRP A 1 193 ? 12.859 6.098 12.664 1 95.69 193 TRP A N 1
ATOM 1438 C CA . TRP A 1 193 ? 12.164 7.336 13 1 95.69 193 TRP A CA 1
ATOM 1439 C C . TRP A 1 193 ? 10.852 7.051 13.727 1 95.69 193 TRP A C 1
ATOM 1441 O O . TRP A 1 193 ? 10.133 6.117 13.367 1 95.69 193 TRP A O 1
ATOM 1451 N N . ALA A 1 194 ? 10.562 7.746 14.812 1 97.38 194 ALA A N 1
ATOM 1452 C CA . ALA A 1 194 ? 9.32 7.617 15.562 1 97.38 194 ALA A CA 1
ATOM 1453 C C . ALA A 1 194 ? 8.57 8.953 15.625 1 97.38 194 ALA A C 1
ATOM 1455 O O . ALA A 1 194 ? 9.195 10.016 15.656 1 97.38 194 ALA A O 1
ATOM 1456 N N . ALA A 1 195 ? 7.27 8.852 15.656 1 97.75 195 ALA A N 1
ATOM 1457 C CA . ALA A 1 195 ? 6.484 10.086 15.695 1 97.75 195 ALA A CA 1
ATOM 1458 C C . ALA A 1 195 ? 5.137 9.852 16.375 1 97.75 195 ALA A C 1
ATOM 1460 O O . ALA A 1 195 ? 4.629 8.727 16.391 1 97.75 195 ALA A O 1
ATOM 1461 N N . VAL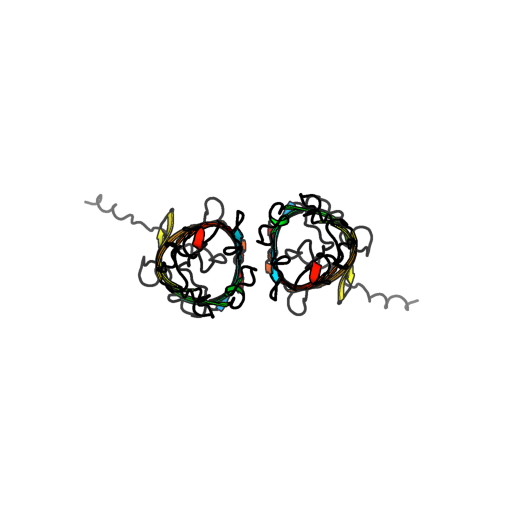 A 1 196 ? 4.602 10.859 16.953 1 98.62 196 VAL A N 1
ATOM 1462 C CA . VAL A 1 196 ? 3.219 11 17.406 1 98.62 196 VAL A CA 1
ATOM 1463 C C . VAL A 1 196 ? 2.65 12.328 16.906 1 98.62 196 VAL A C 1
ATOM 1465 O O . VAL A 1 196 ? 3.332 13.352 16.938 1 98.62 196 VAL A O 1
ATOM 1468 N N . ASP A 1 197 ? 1.453 12.297 16.359 1 98.44 197 ASP A N 1
ATOM 1469 C CA . ASP A 1 197 ? 0.846 13.555 15.938 1 98.44 197 ASP A CA 1
ATOM 1470 C C . ASP A 1 197 ? -0.656 13.562 16.219 1 98.44 197 ASP A C 1
ATOM 1472 O O . ASP A 1 197 ? -1.242 12.516 16.5 1 98.44 197 ASP A O 1
ATOM 1476 N N . TYR A 1 198 ? -1.184 14.797 16.312 1 98.88 198 TYR A N 1
ATOM 1477 C CA . TYR A 1 198 ? -2.568 15 16.719 1 98.88 198 TYR A CA 1
ATOM 1478 C C . TYR A 1 198 ? -3.217 16.125 15.922 1 98.88 198 TYR A C 1
ATOM 1480 O O . TYR A 1 198 ? -2.635 17.188 15.758 1 98.88 198 TYR A O 1
ATOM 1488 N N . GLN A 1 199 ? -4.324 15.828 15.406 1 98.81 199 GLN A N 1
ATOM 1489 C CA . GLN A 1 199 ? -5.23 16.828 14.844 1 98.81 199 GLN A CA 1
ATOM 1490 C C . GLN A 1 199 ? -6.523 16.906 15.656 1 98.81 199 GLN A C 1
ATOM 1492 O O . GLN A 1 199 ? -7.277 15.938 15.734 1 98.81 199 GLN A O 1
ATOM 1497 N N . SER A 1 200 ? -6.777 18.062 16.156 1 98.81 200 SER A N 1
ATOM 1498 C CA . SER A 1 200 ? -7.945 18.203 17.016 1 98.81 200 SER A CA 1
ATOM 1499 C C . SER A 1 200 ? -9.227 18.281 16.203 1 98.81 200 SER A C 1
ATOM 1501 O O . SER A 1 200 ? -9.18 18.391 14.977 1 98.81 200 SER A O 1
ATOM 1503 N N . GLY A 1 201 ? -10.352 18.172 16.953 1 98.12 201 GLY A N 1
ATOM 1504 C CA . GLY A 1 201 ? -11.664 18.281 16.344 1 98.12 201 GLY A CA 1
ATOM 1505 C C . GLY A 1 201 ? -12.414 16.969 16.297 1 98.12 201 GLY A C 1
ATOM 1506 O O . GLY A 1 201 ? -11.805 15.906 16.438 1 98.12 201 GLY A O 1
ATOM 1507 N N . ASN A 1 202 ? -13.664 17.109 16.016 1 98.06 202 ASN A N 1
ATOM 1508 C CA . ASN A 1 202 ? -14.531 15.938 16.078 1 98.06 202 ASN A CA 1
ATOM 1509 C C . ASN A 1 202 ? -15 15.516 14.68 1 98.06 202 ASN A C 1
ATOM 1511 O O . ASN A 1 202 ? -15.938 14.727 14.547 1 98.06 202 ASN A O 1
ATOM 1515 N N . SER A 1 203 ? -14.453 16.125 13.656 1 98.06 203 SER A N 1
ATOM 1516 C CA . SER A 1 203 ? -14.719 15.641 12.312 1 98.06 203 SER A CA 1
ATOM 1517 C C . SER A 1 203 ? -13.922 14.375 12.016 1 98.06 203 SER A C 1
ATOM 1519 O O . SER A 1 203 ? -13.18 13.883 12.867 1 98.06 203 SER A O 1
ATOM 1521 N N . GLY A 1 204 ? -14.094 13.867 10.812 1 96.75 204 GLY A N 1
ATOM 1522 C CA . GLY A 1 204 ? -13.367 12.688 10.391 1 96.75 204 GLY A CA 1
ATOM 1523 C C . GLY A 1 204 ? -11.867 12.906 10.297 1 96.75 204 GLY A C 1
ATOM 1524 O O . GLY A 1 204 ? -11.094 11.953 10.219 1 96.75 204 GLY A O 1
ATOM 1525 N N . ALA A 1 205 ? -11.461 14.18 10.352 1 97.25 205 ALA A N 1
ATOM 1526 C CA . ALA A 1 205 ? -10.039 14.508 10.227 1 97.25 205 ALA A CA 1
ATOM 1527 C C . ALA A 1 205 ? -9.344 14.469 11.586 1 97.25 205 ALA A C 1
ATOM 1529 O O . ALA A 1 205 ? -8.117 14.422 11.656 1 97.25 205 ALA A O 1
ATOM 1530 N N . GLY A 1 206 ? -10.102 14.516 12.641 1 98.62 206 GLY A N 1
ATOM 1531 C CA . GLY A 1 206 ? -9.508 14.531 13.969 1 98.62 206 GLY A CA 1
ATOM 1532 C C . GLY A 1 206 ? -9 13.172 14.406 1 98.62 206 GLY A C 1
ATOM 1533 O O . GLY A 1 206 ? -9.766 12.211 14.469 1 98.62 206 GLY A O 1
ATOM 1534 N N . ALA A 1 207 ? -7.727 13.164 14.789 1 98.75 207 ALA A N 1
ATOM 1535 C CA . ALA A 1 207 ? -7.152 11.875 15.18 1 98.75 207 ALA A CA 1
ATOM 1536 C C . ALA A 1 207 ? -5.852 12.07 15.953 1 98.75 207 ALA A C 1
ATOM 1538 O O . ALA A 1 207 ? -5.152 13.062 15.766 1 98.75 207 ALA A O 1
ATOM 1539 N N . LEU A 1 208 ? -5.59 11.102 16.797 1 98.88 208 LEU A N 1
ATOM 1540 C CA . LEU A 1 208 ? -4.285 10.867 17.406 1 98.88 208 LEU A CA 1
ATOM 1541 C C . LEU A 1 208 ? -3.57 9.703 16.719 1 98.88 208 LEU A C 1
ATOM 1543 O O . LEU A 1 208 ? -4.129 8.609 16.594 1 98.88 208 LEU A O 1
ATOM 1547 N N . ASN A 1 209 ? -2.361 9.969 16.328 1 98.62 209 ASN A N 1
ATOM 1548 C CA . ASN A 1 209 ? -1.614 8.953 15.586 1 98.62 209 ASN A CA 1
ATOM 1549 C C . ASN A 1 209 ? -0.223 8.742 16.172 1 98.62 209 ASN A C 1
ATOM 1551 O O . ASN A 1 209 ? 0.425 9.695 16.609 1 98.62 209 ASN A O 1
ATOM 1555 N N . PHE A 1 210 ? 0.257 7.527 16.141 1 98.56 210 PHE A N 1
ATOM 1556 C CA . PHE A 1 210 ? 1.641 7.223 16.484 1 98.56 210 PHE A CA 1
ATOM 1557 C C . PHE A 1 210 ? 2.168 6.066 15.641 1 98.56 210 PHE A C 1
ATOM 1559 O O . PHE A 1 210 ? 1.391 5.25 15.141 1 98.56 210 PHE A O 1
ATOM 1566 N N . GLY A 1 211 ? 3.5 6.098 15.438 1 97.94 211 GLY A N 1
ATOM 1567 C CA . GLY A 1 211 ? 4.094 5.066 14.602 1 97.94 211 GLY A CA 1
ATOM 1568 C C . GLY A 1 211 ? 5.602 5.191 14.477 1 97.94 211 GLY A C 1
ATOM 1569 O O . GLY A 1 211 ? 6.219 6.016 15.156 1 97.94 211 GLY A O 1
ATOM 1570 N N . VAL A 1 212 ? 6.156 4.27 13.695 1 97.25 212 VAL A N 1
ATOM 1571 C CA . VAL A 1 212 ? 7.586 4.25 13.406 1 97.25 212 VAL A CA 1
ATOM 1572 C C . VAL A 1 212 ? 7.801 4.145 11.898 1 97.25 212 VAL A C 1
ATOM 1574 O O . VAL A 1 212 ? 6.906 3.723 11.164 1 97.25 212 VAL A O 1
ATOM 1577 N N . CYS A 1 213 ? 8.914 4.602 11.547 1 96.06 213 CYS A N 1
ATOM 1578 C CA . CYS A 1 213 ? 9.328 4.547 10.148 1 96.06 213 CYS A CA 1
ATOM 1579 C C . CYS A 1 213 ? 10.703 3.914 10.008 1 96.06 213 CYS A C 1
ATOM 1581 O O . CYS A 1 213 ? 11.609 4.211 10.797 1 96.06 213 CYS A O 1
ATOM 1583 N N . TRP A 1 214 ? 10.797 3.045 9.086 1 93.06 214 TRP A N 1
ATOM 1584 C CA . TRP A 1 214 ? 12.094 2.449 8.766 1 93.06 214 TRP A CA 1
ATOM 1585 C C . TRP A 1 214 ? 12.539 2.84 7.363 1 93.06 214 TRP A C 1
ATOM 1587 O O . TRP A 1 214 ? 11.797 2.646 6.395 1 93.06 214 TRP A O 1
ATOM 1597 N N . ALA A 1 215 ? 13.766 3.334 7.277 1 92 215 ALA A N 1
ATOM 1598 C CA . ALA A 1 215 ? 14.352 3.648 5.98 1 92 215 ALA A CA 1
ATOM 1599 C C . ALA A 1 215 ? 15.117 2.451 5.418 1 92 215 ALA A C 1
ATOM 1601 O O . ALA A 1 215 ? 16.188 2.102 5.914 1 92 215 ALA A O 1
ATOM 1602 N N . PHE A 1 216 ? 14.641 1.96 4.379 1 87 216 PHE A N 1
ATOM 1603 C CA . PHE A 1 216 ? 15.297 0.819 3.748 1 87 216 PHE A CA 1
ATOM 1604 C C . PHE A 1 216 ? 16.453 1.276 2.865 1 87 216 PHE A C 1
ATOM 1606 O O . PHE A 1 216 ? 17.391 0.512 2.609 1 87 216 PHE A O 1
ATOM 1613 N N . SER A 1 217 ? 16.312 2.441 2.357 1 84.12 217 SER A N 1
ATOM 1614 C CA . SER A 1 217 ? 17.328 3.189 1.627 1 84.12 217 SER A CA 1
ATOM 1615 C C . SER A 1 217 ? 17.172 4.691 1.84 1 84.12 217 SER A C 1
ATOM 1617 O O . SER A 1 217 ? 16.281 5.129 2.574 1 84.12 217 SER A O 1
ATOM 1619 N N . LYS A 1 218 ? 18.016 5.438 1.194 1 83.25 218 LYS A N 1
ATOM 1620 C CA . LYS A 1 218 ? 17.953 6.887 1.361 1 83.25 218 LYS A CA 1
ATOM 1621 C C . LYS A 1 218 ? 16.656 7.453 0.788 1 83.25 218 LYS A C 1
ATOM 1623 O O . LYS A 1 218 ? 16.172 8.492 1.244 1 83.25 218 LYS A O 1
ATOM 1628 N N . ASN A 1 219 ? 16.109 6.742 -0.151 1 87.69 219 ASN A N 1
ATOM 1629 C CA . ASN A 1 219 ? 14.969 7.324 -0.854 1 87.69 219 ASN A CA 1
ATOM 1630 C C . ASN A 1 219 ? 13.688 6.527 -0.608 1 87.69 219 ASN A C 1
ATOM 1632 O O . ASN A 1 219 ? 12.648 6.816 -1.202 1 87.69 219 ASN A O 1
ATOM 1636 N N . VAL A 1 220 ? 13.727 5.539 0.219 1 89.38 220 VAL A N 1
ATOM 1637 C CA . VAL A 1 220 ? 12.547 4.707 0.431 1 89.38 220 VAL A CA 1
ATOM 1638 C C . VAL A 1 220 ? 12.367 4.434 1.923 1 89.38 220 VAL A C 1
ATOM 1640 O O . VAL A 1 220 ? 13.297 3.977 2.592 1 89.38 220 VAL A O 1
ATOM 1643 N N . SER A 1 221 ? 11.195 4.609 2.367 1 92.38 221 SER A N 1
ATOM 1644 C CA . SER A 1 221 ? 10.875 4.309 3.758 1 92.38 221 SER A CA 1
ATOM 1645 C C . SER A 1 221 ? 9.43 3.85 3.902 1 92.38 221 SER A C 1
ATOM 1647 O O . SER A 1 221 ? 8.617 4.039 2.992 1 92.38 221 SER A O 1
ATOM 1649 N N . LEU A 1 222 ? 9.172 3.195 4.996 1 93.25 222 LEU A N 1
ATOM 1650 C CA . LEU A 1 222 ? 7.836 2.721 5.328 1 93.25 222 LEU A CA 1
ATOM 1651 C C . LEU A 1 222 ? 7.453 3.119 6.75 1 93.25 222 LEU A C 1
ATOM 1653 O O . LEU A 1 222 ? 8.164 2.795 7.699 1 93.25 222 LEU A O 1
ATOM 1657 N N . ILE A 1 223 ? 6.336 3.787 6.832 1 96.12 223 ILE A N 1
ATOM 1658 C CA . ILE A 1 223 ? 5.734 4.062 8.133 1 96.12 223 ILE A CA 1
ATOM 1659 C C . ILE A 1 223 ? 4.73 2.967 8.477 1 96.12 223 ILE A C 1
ATOM 1661 O O . ILE A 1 223 ? 3.949 2.539 7.625 1 96.12 223 ILE A O 1
ATOM 1665 N N . VAL A 1 224 ? 4.824 2.48 9.664 1 96.31 224 VAL A N 1
ATOM 1666 C CA . VAL A 1 224 ? 3.773 1.687 10.289 1 96.31 224 VAL A CA 1
ATOM 1667 C C . VAL A 1 224 ? 3.234 2.42 11.516 1 96.31 224 VAL A C 1
ATOM 1669 O O . VAL A 1 224 ? 4.004 2.826 12.391 1 96.31 224 VAL A O 1
ATOM 1672 N N . GLY A 1 225 ? 1.917 2.596 11.484 1 97.75 225 GLY A N 1
ATOM 1673 C CA . GLY A 1 225 ? 1.34 3.395 12.555 1 97.75 225 GLY A CA 1
ATOM 1674 C C . GLY A 1 225 ? -0.06 2.953 12.938 1 97.75 225 GLY A C 1
ATOM 1675 O O . GLY A 1 225 ? -0.596 2.002 12.367 1 97.75 225 GLY A O 1
ATOM 1676 N N . TYR A 1 226 ? -0.531 3.623 13.992 1 98.56 226 TYR A N 1
ATOM 1677 C CA . TYR A 1 226 ? -1.872 3.416 14.523 1 98.56 226 TYR A CA 1
ATOM 1678 C C . TYR A 1 226 ? -2.611 4.738 14.68 1 98.56 226 TYR A C 1
ATOM 1680 O O . TYR A 1 226 ? -2.059 5.707 15.203 1 98.56 226 TYR A O 1
ATOM 1688 N N . ASP A 1 227 ? -3.807 4.734 14.172 1 98.44 227 ASP A N 1
ATOM 1689 C CA . ASP A 1 227 ? -4.621 5.945 14.211 1 98.44 227 ASP A CA 1
ATOM 1690 C C . ASP A 1 227 ? -5.812 5.77 15.156 1 98.44 227 ASP A C 1
ATOM 1692 O O . ASP A 1 227 ? -6.617 4.855 14.977 1 98.44 227 ASP A O 1
ATOM 1696 N N . ILE A 1 228 ? -5.922 6.664 16.078 1 98.62 228 ILE A N 1
ATOM 1697 C CA . ILE A 1 228 ? -7.062 6.734 16.984 1 98.62 228 ILE A CA 1
ATOM 1698 C C . ILE A 1 228 ? -7.914 7.957 16.656 1 98.62 228 ILE A C 1
ATOM 1700 O O . ILE A 1 228 ? -7.516 9.094 16.922 1 98.62 228 ILE A O 1
ATOM 1704 N N . TYR A 1 229 ? -9.062 7.676 16.156 1 98.31 229 TYR A N 1
ATOM 1705 C CA . TYR A 1 229 ? -9.914 8.781 15.742 1 98.31 229 TYR A CA 1
ATOM 1706 C C . TYR A 1 229 ? -10.625 9.398 16.938 1 98.31 229 TYR A C 1
ATOM 1708 O O . TYR A 1 229 ? -11.07 8.688 17.844 1 98.31 229 TYR A O 1
ATOM 1716 N N . ASN A 1 230 ? -10.75 10.727 16.922 1 98.38 230 ASN A N 1
ATOM 1717 C CA . ASN A 1 230 ? -11.328 11.461 18.047 1 98.38 230 ASN A CA 1
ATOM 1718 C C . ASN A 1 230 ? -12.805 11.125 18.25 1 98.38 230 ASN A C 1
ATOM 1720 O O . ASN A 1 230 ? -13.32 11.195 19.359 1 98.38 230 ASN A O 1
ATOM 1724 N N . ASN A 1 231 ? -13.453 10.93 17.172 1 97.62 231 ASN A N 1
ATOM 1725 C CA . ASN A 1 231 ? -14.875 10.633 17.125 1 97.62 231 ASN A CA 1
ATOM 1726 C C . ASN A 1 231 ? -15.172 9.438 16.234 1 97.62 231 ASN A C 1
ATOM 1728 O O . ASN A 1 231 ? -15.008 9.516 15.016 1 97.62 231 ASN A O 1
ATOM 1732 N N . ALA A 1 232 ? -15.688 8.398 16.797 1 94.62 232 ALA A N 1
ATOM 1733 C CA . ALA A 1 232 ? -15.883 7.141 16.062 1 94.62 232 ALA A CA 1
ATOM 1734 C C . ALA A 1 232 ? -17 7.27 15.039 1 94.62 232 ALA A C 1
ATOM 1736 O O . ALA A 1 232 ? -17.016 6.539 14.039 1 94.62 232 ALA A O 1
ATOM 1737 N N . TYR A 1 233 ? -17.891 8.133 15.352 1 94.88 233 TYR A N 1
ATOM 1738 C CA . TYR A 1 233 ? -19 8.32 14.422 1 94.88 233 TYR A CA 1
ATOM 1739 C C . TYR A 1 233 ? -18.531 8.984 13.133 1 94.88 233 TYR A C 1
ATOM 1741 O O . TYR A 1 233 ? -18.938 8.586 12.039 1 94.88 233 TYR A O 1
ATOM 1749 N N . THR A 1 234 ? -17.641 9.922 13.18 1 95.94 234 THR A N 1
ATOM 1750 C CA . THR A 1 234 ? -17.219 10.68 12.008 1 95.94 234 THR A CA 1
ATOM 1751 C C . THR A 1 234 ? -15.938 10.102 11.422 1 95.94 234 THR A C 1
ATOM 1753 O O . THR A 1 234 ? -15.781 10.023 10.203 1 95.94 234 THR A O 1
ATOM 1756 N N . GLY A 1 235 ? -15.023 9.703 12.273 1 95.5 235 GLY A N 1
ATOM 1757 C CA . GLY A 1 235 ? -13.742 9.188 11.812 1 95.5 235 GLY A CA 1
ATOM 1758 C C . GLY A 1 235 ? -13.734 7.684 11.641 1 95.5 235 GLY A C 1
ATOM 1759 O O . GLY A 1 235 ? -12.891 7.145 10.914 1 95.5 235 GLY A O 1
ATOM 1760 N N . GLY A 1 236 ? -14.648 7.027 12.336 1 95.31 236 GLY A N 1
ATOM 1761 C CA . GLY A 1 236 ? -14.695 5.574 12.242 1 95.31 236 GLY A CA 1
ATOM 1762 C C . GLY A 1 236 ? -13.844 4.883 13.289 1 95.31 236 GLY A C 1
ATOM 1763 O O . GLY A 1 236 ? -13.375 5.52 14.234 1 95.31 236 GLY A O 1
ATOM 1764 N N . LYS A 1 237 ? -13.758 3.57 13.094 1 95.56 237 LYS A N 1
ATOM 1765 C CA . LYS A 1 237 ? -12.914 2.746 13.953 1 95.56 237 LYS A CA 1
ATOM 1766 C C . LYS A 1 237 ? -11.438 3.021 13.711 1 95.56 237 LYS A C 1
ATOM 1768 O O . LYS A 1 237 ? -11.062 3.504 12.641 1 95.56 237 LYS A O 1
ATOM 1773 N N . ASN A 1 238 ? -10.711 2.689 14.68 1 97.75 238 ASN A N 1
ATOM 1774 C CA . ASN A 1 238 ? -9.273 2.932 14.586 1 97.75 238 ASN A CA 1
ATOM 1775 C C . ASN A 1 238 ? -8.648 2.154 13.438 1 97.75 238 ASN A C 1
ATOM 1777 O O . ASN A 1 238 ? -9.211 1.161 12.969 1 97.75 238 ASN A O 1
ATOM 1781 N N . THR A 1 239 ? -7.484 2.678 12.961 1 97.5 239 THR A N 1
ATOM 1782 C CA . THR A 1 239 ? -6.832 2.029 11.828 1 97.5 239 THR A CA 1
ATOM 1783 C C . THR A 1 239 ? -5.371 1.729 12.141 1 97.5 239 THR A C 1
ATOM 1785 O O . THR A 1 239 ? -4.73 2.463 12.898 1 97.5 239 THR A O 1
ATOM 1788 N N . ILE A 1 240 ? -4.879 0.616 11.617 1 96.81 240 ILE A N 1
ATOM 1789 C CA . ILE A 1 240 ? -3.457 0.451 11.344 1 96.81 240 ILE A CA 1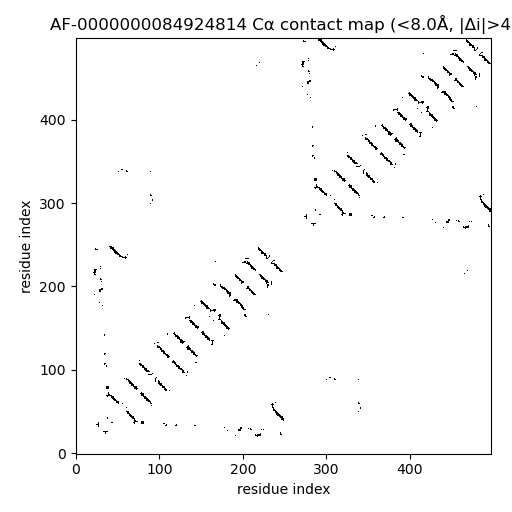
ATOM 1790 C C . ILE A 1 240 ? -3.119 1.049 9.977 1 96.81 240 ILE A C 1
ATOM 1792 O O . ILE A 1 240 ? -3.865 0.87 9.016 1 96.81 240 ILE A O 1
ATOM 1796 N N . THR A 1 241 ? -1.988 1.743 9.961 1 97.31 241 THR A N 1
ATOM 1797 C CA . THR A 1 241 ? -1.615 2.359 8.695 1 97.31 241 THR A CA 1
ATOM 1798 C C . THR A 1 241 ? -0.211 1.928 8.281 1 97.31 241 THR A C 1
ATOM 1800 O O . THR A 1 241 ? 0.675 1.781 9.125 1 97.31 241 THR A O 1
ATOM 1803 N N . THR A 1 242 ? -0.043 1.678 7.008 1 95.62 242 THR A N 1
ATOM 1804 C CA . THR A 1 242 ? 1.239 1.558 6.324 1 95.62 242 THR A CA 1
ATOM 1805 C C . THR A 1 242 ? 1.388 2.643 5.262 1 95.62 242 THR A C 1
ATOM 1807 O O . THR A 1 242 ? 0.464 2.887 4.48 1 95.62 242 THR A O 1
ATOM 1810 N N . GLN A 1 243 ? 2.52 3.312 5.316 1 95.75 243 GLN A N 1
ATOM 1811 C CA . GLN A 1 243 ? 2.756 4.414 4.395 1 95.75 243 GLN A CA 1
ATOM 1812 C C . GLN A 1 243 ? 4.137 4.309 3.748 1 95.75 243 GLN A C 1
ATOM 1814 O O . GLN A 1 243 ? 5.152 4.562 4.398 1 95.75 243 GLN A O 1
ATOM 1819 N N . LEU A 1 244 ? 4.09 4.016 2.502 1 93.19 244 LEU A N 1
ATOM 1820 C CA . LEU A 1 244 ? 5.32 3.947 1.723 1 93.19 244 LEU A CA 1
ATOM 1821 C C . LEU A 1 244 ? 5.684 5.316 1.159 1 93.19 244 LEU A C 1
ATOM 1823 O O . LEU A 1 244 ? 4.832 6.012 0.605 1 93.19 244 LEU A O 1
ATOM 1827 N N . ASP A 1 245 ? 6.918 5.602 1.309 1 94.44 245 ASP A N 1
ATOM 1828 C CA . ASP A 1 245 ? 7.441 6.855 0.77 1 94.44 245 ASP A CA 1
ATOM 1829 C C . ASP A 1 245 ? 8.648 6.602 -0.13 1 94.44 245 ASP A C 1
ATOM 1831 O O . ASP A 1 245 ? 9.617 5.953 0.286 1 94.44 245 ASP A O 1
ATOM 1835 N N . ILE A 1 246 ? 8.539 7.133 -1.312 1 91.56 246 ILE A N 1
ATOM 1836 C CA . ILE A 1 246 ? 9.617 7.004 -2.279 1 91.56 246 ILE A CA 1
ATOM 1837 C C . ILE A 1 246 ? 9.961 8.375 -2.861 1 91.56 246 ILE A C 1
ATOM 1839 O O . ILE A 1 246 ? 9.086 9.062 -3.391 1 91.56 246 ILE A O 1
ATOM 1843 N N . ASN A 1 247 ? 11.211 8.68 -2.768 1 90.44 247 ASN A N 1
ATOM 1844 C CA . ASN A 1 247 ? 11.719 9.836 -3.492 1 90.44 247 ASN A CA 1
ATOM 1845 C C . ASN A 1 247 ? 12.453 9.43 -4.766 1 90.44 247 ASN A C 1
ATOM 1847 O O . ASN A 1 247 ? 13.398 8.641 -4.719 1 90.44 247 ASN A O 1
ATOM 1851 N N . ILE A 1 248 ? 11.914 9.961 -5.871 1 84.88 248 ILE A N 1
ATOM 1852 C CA . ILE A 1 248 ? 12.578 9.711 -7.148 1 84.88 248 ILE A CA 1
ATOM 1853 C C . ILE A 1 248 ? 13.555 10.844 -7.449 1 84.88 248 ILE A C 1
ATOM 1855 O O . ILE A 1 248 ? 13.172 12.016 -7.488 1 84.88 248 ILE A O 1
ATOM 1859 N N . PRO A 1 249 ? 14.906 10.5 -7.621 1 69.25 249 PRO A N 1
ATOM 1860 C CA . PRO A 1 249 ? 15.883 11.57 -7.84 1 69.25 249 PRO A CA 1
ATOM 1861 C C . PRO A 1 249 ? 15.727 12.242 -9.203 1 69.25 249 PRO A C 1
ATOM 1863 O O . PRO A 1 249 ? 15.211 11.633 -10.141 1 69.25 249 PRO A O 1
ATOM 1866 N N . MET B 1 1 ? 45.156 -31.641 -44.781 1 24.92 1 MET B N 1
ATOM 1867 C CA . MET B 1 1 ? 45.188 -31.719 -43.344 1 24.92 1 MET B CA 1
ATOM 1868 C C . MET B 1 1 ? 44.688 -30.438 -42.719 1 24.92 1 MET B C 1
ATOM 1870 O O . MET B 1 1 ? 44.219 -30.438 -41.562 1 24.92 1 MET B O 1
ATOM 1874 N N . ASN B 1 2 ? 45.062 -29.266 -43.312 1 30.73 2 ASN B N 1
ATOM 1875 C CA . ASN B 1 2 ? 45.125 -27.922 -42.781 1 30.73 2 ASN B CA 1
ATOM 1876 C C . ASN B 1 2 ? 43.75 -27.266 -42.688 1 30.73 2 ASN B C 1
ATOM 1878 O O . ASN B 1 2 ? 43.656 -26.047 -42.625 1 30.73 2 ASN B O 1
ATOM 1882 N N . LYS B 1 3 ? 42.625 -27.922 -43.156 1 31.12 3 LYS B N 1
ATOM 1883 C CA . LYS B 1 3 ? 41.219 -27.578 -43.344 1 31.12 3 LYS B CA 1
ATOM 1884 C C . LYS B 1 3 ? 40.594 -27.094 -42.031 1 31.12 3 LYS B C 1
ATOM 1886 O O . LYS B 1 3 ? 39.625 -26.328 -42.031 1 31.12 3 LYS B O 1
ATOM 1891 N N . THR B 1 4 ? 40.719 -27.938 -40.906 1 27.55 4 THR B N 1
ATOM 1892 C CA . THR B 1 4 ? 39.781 -28.234 -39.844 1 27.55 4 THR B CA 1
ATOM 1893 C C . THR B 1 4 ? 39.781 -27.141 -38.781 1 27.55 4 THR B C 1
ATOM 1895 O O . THR B 1 4 ? 39.031 -27.219 -37.781 1 27.55 4 THR B O 1
ATOM 1898 N N . LEU B 1 5 ? 40.812 -26.328 -38.594 1 24.53 5 LEU B N 1
ATOM 1899 C CA . LEU B 1 5 ? 41.062 -25.547 -37.375 1 24.53 5 LEU B CA 1
ATOM 1900 C C . LEU B 1 5 ? 40.094 -24.375 -37.281 1 24.53 5 LEU B C 1
ATOM 1902 O O . LEU B 1 5 ? 39.938 -23.766 -36.219 1 24.53 5 LEU B O 1
ATOM 1906 N N . LYS B 1 6 ? 39.844 -23.688 -38.438 1 30.36 6 LYS B N 1
ATOM 1907 C CA . LYS B 1 6 ? 39.375 -22.297 -38.438 1 30.36 6 LYS B CA 1
ATOM 1908 C C . LYS B 1 6 ? 38 -22.188 -37.75 1 30.36 6 LYS B C 1
ATOM 1910 O O . LYS B 1 6 ? 37.625 -21.109 -37.281 1 30.36 6 LYS B O 1
ATOM 1915 N N . THR B 1 7 ? 37.094 -23.062 -38.031 1 25.14 7 THR B N 1
ATOM 1916 C CA . THR B 1 7 ? 35.688 -22.672 -38.031 1 25.14 7 THR B CA 1
ATOM 1917 C C . THR B 1 7 ? 35.156 -22.594 -36.594 1 25.14 7 THR B C 1
ATOM 1919 O O . THR B 1 7 ? 34.031 -22.125 -36.375 1 25.14 7 THR B O 1
ATOM 1922 N N . PHE B 1 8 ? 35.719 -23.344 -35.594 1 24.23 8 PHE B N 1
ATOM 1923 C CA . PHE B 1 8 ? 34.875 -23.594 -34.438 1 24.23 8 PHE B CA 1
ATOM 1924 C C . PHE B 1 8 ? 34.75 -22.328 -33.562 1 24.23 8 PHE B C 1
ATOM 1926 O O . PHE B 1 8 ? 34.656 -22.422 -32.344 1 24.23 8 PHE B O 1
ATOM 1933 N N . SER B 1 9 ? 35.219 -21.188 -33.938 1 26.78 9 SER B N 1
ATOM 1934 C CA . SER B 1 9 ? 35.344 -20.047 -33.031 1 26.78 9 SER B CA 1
ATOM 1935 C C . SER B 1 9 ? 33.938 -19.562 -32.594 1 26.78 9 SER B C 1
ATOM 1937 O O . SER B 1 9 ? 33.812 -18.5 -32 1 26.78 9 SER B O 1
ATOM 1939 N N . LEU B 1 10 ? 32.906 -20 -33.375 1 23.48 10 LEU B N 1
ATOM 1940 C CA . LEU B 1 10 ? 31.703 -19.188 -33.25 1 23.48 10 LEU B CA 1
ATOM 1941 C C . LEU B 1 10 ? 31.25 -19.062 -31.812 1 23.48 10 LEU B C 1
ATOM 1943 O O . LEU B 1 10 ? 30.938 -17.969 -31.344 1 23.48 10 LEU B O 1
ATOM 1947 N N . ALA B 1 11 ? 30.578 -20.109 -31.203 1 24.67 11 ALA B N 1
ATOM 1948 C CA . ALA B 1 11 ? 29.344 -20.125 -30.422 1 24.67 11 ALA B CA 1
ATOM 1949 C C . ALA B 1 11 ? 29.625 -19.844 -28.953 1 24.67 11 ALA B C 1
ATOM 1951 O O . ALA B 1 11 ? 29.141 -20.562 -28.062 1 24.67 11 ALA B O 1
ATOM 1952 N N . LEU B 1 12 ? 30.828 -19.516 -28.516 1 24.75 12 LEU B N 1
ATOM 1953 C CA . LEU B 1 12 ? 30.797 -19.359 -27.062 1 24.75 12 LEU B CA 1
ATOM 1954 C C . LEU B 1 12 ? 29.812 -18.266 -26.672 1 24.75 12 LEU B C 1
ATOM 1956 O O . LEU B 1 12 ? 30.062 -17.078 -26.891 1 24.75 12 LEU B O 1
ATOM 1960 N N . ALA B 1 13 ? 28.531 -18.359 -27.031 1 25.98 13 ALA B N 1
ATOM 1961 C CA . ALA B 1 13 ? 27.469 -17.547 -26.453 1 25.98 13 ALA B CA 1
ATOM 1962 C C . ALA B 1 13 ? 27.656 -17.359 -24.953 1 25.98 13 ALA B C 1
ATOM 1964 O O . ALA B 1 13 ? 27.75 -18.344 -24.219 1 25.98 13 ALA B O 1
ATOM 1965 N N . LEU B 1 14 ? 28.391 -16.312 -24.562 1 24.98 14 LEU B N 1
ATOM 1966 C CA . LEU B 1 14 ? 28.438 -15.742 -23.219 1 24.98 14 LEU B CA 1
ATOM 1967 C C . LEU B 1 14 ? 27.094 -15.875 -22.516 1 24.98 14 LEU B C 1
ATOM 1969 O O . LEU B 1 14 ? 26.109 -15.234 -22.922 1 24.98 14 LEU B O 1
ATOM 1973 N N . VAL B 1 15 ? 26.672 -17.047 -22.156 1 26.02 15 VAL B N 1
ATOM 1974 C CA . VAL B 1 15 ? 25.672 -17.234 -21.109 1 26.02 15 VAL B CA 1
ATOM 1975 C C . VAL B 1 15 ? 25.922 -16.25 -19.969 1 26.02 15 VAL B C 1
ATOM 1977 O O . VAL B 1 15 ? 26.891 -16.391 -19.219 1 26.02 15 VAL B O 1
ATOM 1980 N N . ALA B 1 16 ? 26.062 -15.016 -20.281 1 25.23 16 ALA B N 1
ATOM 1981 C CA . ALA B 1 16 ? 25.891 -14.125 -19.141 1 25.23 16 ALA B CA 1
ATOM 1982 C C . ALA B 1 16 ? 24.734 -14.602 -18.25 1 25.23 16 ALA B C 1
ATOM 1984 O O . ALA B 1 16 ? 23.578 -14.562 -18.656 1 25.23 16 ALA B O 1
ATOM 1985 N N . ALA B 1 17 ? 24.875 -15.711 -17.641 1 28.22 17 ALA B N 1
ATOM 1986 C CA . ALA B 1 17 ? 24.094 -15.883 -16.406 1 28.22 17 ALA B CA 1
ATOM 1987 C C . ALA B 1 17 ? 23.984 -14.57 -15.648 1 28.22 17 ALA B C 1
ATOM 1989 O O . ALA B 1 17 ? 24.906 -14.164 -14.938 1 28.22 17 ALA B O 1
ATOM 1990 N N . THR B 1 18 ? 23.797 -13.523 -16.312 1 28.34 18 THR B N 1
ATOM 1991 C CA . THR B 1 18 ? 23.391 -12.383 -15.508 1 28.34 18 THR B CA 1
ATOM 1992 C C . THR B 1 18 ? 22.453 -12.82 -14.391 1 28.34 18 THR B C 1
ATOM 1994 O O . THR B 1 18 ? 21.312 -13.234 -14.648 1 28.34 18 THR B O 1
ATOM 1997 N N . CYS B 1 19 ? 22.938 -13.719 -13.508 1 28.88 19 CYS B N 1
ATOM 1998 C CA . CYS B 1 19 ? 22.25 -13.609 -12.227 1 28.88 19 CYS B CA 1
ATOM 1999 C C . CYS B 1 19 ? 21.781 -12.188 -11.977 1 28.88 19 CYS B C 1
ATOM 2001 O O . CYS B 1 19 ? 22.578 -11.281 -11.766 1 28.88 19 CYS B O 1
ATOM 2003 N N . GLY B 1 20 ? 20.984 -11.688 -12.82 1 33 20 GLY B N 1
ATOM 2004 C CA . GLY B 1 20 ? 20.344 -10.438 -12.445 1 33 20 GLY B CA 1
ATOM 2005 C C . GLY B 1 20 ? 20.297 -10.219 -10.945 1 33 20 GLY B C 1
ATOM 2006 O O . GLY B 1 20 ? 20.031 -11.156 -10.188 1 33 20 GLY B O 1
ATOM 2007 N N . ALA B 1 21 ? 21.266 -9.609 -10.375 1 34.47 21 ALA B N 1
ATOM 2008 C CA . ALA B 1 21 ? 20.984 -9.109 -9.023 1 34.47 21 ALA B CA 1
ATOM 2009 C C . ALA B 1 21 ? 19.484 -9.094 -8.75 1 34.47 21 ALA B C 1
ATOM 2011 O O . ALA B 1 21 ? 18.719 -8.469 -9.492 1 34.47 21 ALA B O 1
ATOM 2012 N N . ALA B 1 22 ? 18.953 -10.227 -8.398 1 38.09 22 ALA B N 1
ATOM 2013 C CA . ALA B 1 22 ? 17.531 -10.336 -8.047 1 38.09 22 ALA B CA 1
ATOM 2014 C C . ALA B 1 22 ? 17.047 -9.062 -7.371 1 38.09 22 ALA B C 1
ATOM 2016 O O . ALA B 1 22 ? 17.484 -8.727 -6.27 1 38.09 22 ALA B O 1
ATOM 2017 N N . LEU B 1 23 ? 16.922 -8 -8.102 1 44.62 23 LEU B N 1
ATOM 2018 C CA . LEU B 1 23 ? 16.062 -6.938 -7.586 1 44.62 23 LEU B CA 1
ATOM 2019 C C . LEU B 1 23 ? 14.984 -7.508 -6.672 1 44.62 23 LEU B C 1
ATOM 2021 O O . LEU B 1 23 ? 14.656 -8.695 -6.762 1 44.62 23 LEU B O 1
ATOM 2025 N N . ALA B 1 24 ? 14.898 -6.973 -5.547 1 43.06 24 ALA B N 1
ATOM 2026 C CA . ALA B 1 24 ? 13.836 -7.402 -4.648 1 43.06 24 ALA B CA 1
ATOM 2027 C C . ALA B 1 24 ? 12.672 -8.016 -5.43 1 43.06 24 ALA B C 1
ATOM 2029 O O . ALA B 1 24 ? 11.828 -7.297 -5.961 1 43.06 24 ALA B O 1
ATOM 2030 N N . THR B 1 25 ? 13.062 -9.203 -6.27 1 55.16 25 THR B N 1
ATOM 2031 C CA . THR B 1 25 ? 12.047 -9.859 -7.09 1 55.16 25 THR B CA 1
ATOM 2032 C C . THR B 1 25 ? 10.977 -10.508 -6.215 1 55.16 25 THR B C 1
ATOM 2034 O O . THR B 1 25 ? 11.297 -11.156 -5.211 1 55.16 25 THR B O 1
ATOM 2037 N N . PRO B 1 26 ? 9.773 -10.125 -6.457 1 60.53 26 PRO B N 1
ATOM 2038 C CA . PRO B 1 26 ? 8.625 -10.781 -5.824 1 60.53 26 PRO B CA 1
ATOM 2039 C C . PRO B 1 26 ? 8.617 -12.289 -6.035 1 60.53 26 PRO B C 1
ATOM 2041 O O . PRO B 1 26 ? 9.164 -12.781 -7.031 1 60.53 26 PRO B O 1
ATOM 2044 N N . SER B 1 27 ? 8.414 -13.094 -5.016 1 76.19 27 SER B N 1
ATOM 2045 C CA . SER B 1 27 ? 8.109 -14.516 -5.117 1 76.19 27 SER B CA 1
ATOM 2046 C C . SER B 1 27 ? 6.91 -14.758 -6.027 1 76.19 27 SER B C 1
ATOM 2048 O O . SER B 1 27 ? 6.516 -15.906 -6.246 1 76.19 27 SER B O 1
ATOM 2050 N N . THR B 1 28 ? 6.461 -13.664 -6.602 1 89.31 28 THR B N 1
ATOM 2051 C CA . THR B 1 28 ? 5.312 -13.719 -7.496 1 89.31 28 THR B CA 1
ATOM 2052 C C . THR B 1 28 ? 5.594 -12.938 -8.781 1 89.31 28 THR B C 1
ATOM 2054 O O . THR B 1 28 ? 6.539 -12.148 -8.836 1 89.31 28 THR B O 1
ATOM 2057 N N . GLN B 1 29 ? 4.836 -13.281 -9.844 1 95 29 GLN B N 1
ATOM 2058 C CA . GLN B 1 29 ? 4.754 -12.391 -11 1 95 29 GLN B CA 1
ATOM 2059 C C . GLN B 1 29 ? 3.932 -11.148 -10.672 1 95 29 GLN B C 1
ATOM 2061 O O . GLN B 1 29 ? 4.305 -10.359 -9.797 1 95 29 GLN B O 1
ATOM 2066 N N . ILE B 1 30 ? 2.838 -11.016 -11.219 1 96.75 30 ILE B N 1
ATOM 2067 C CA . ILE B 1 30 ? 1.885 -9.992 -10.805 1 96.75 30 ILE B CA 1
ATOM 2068 C C . ILE B 1 30 ? 0.749 -10.633 -10.016 1 96.75 30 ILE B C 1
ATOM 2070 O O . ILE B 1 30 ? 0.336 -10.109 -8.977 1 96.75 30 ILE B O 1
ATOM 2074 N N . TRP B 1 31 ? 0.334 -11.766 -10.445 1 97.31 31 TRP B N 1
ATOM 2075 C CA . TRP B 1 31 ? -0.831 -12.445 -9.891 1 97.31 31 TRP B CA 1
ATOM 2076 C C . TRP B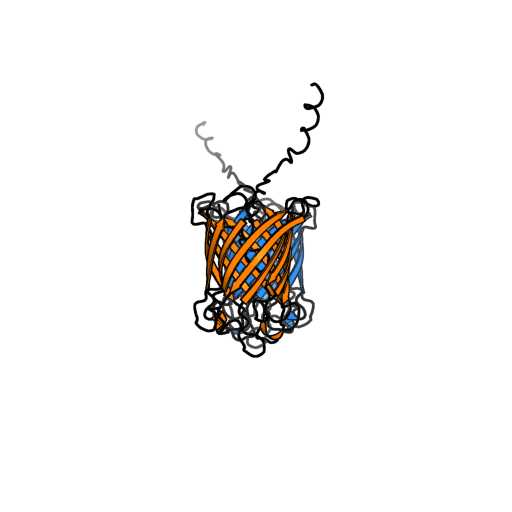 1 31 ? -0.486 -13.883 -9.492 1 97.31 31 TRP B C 1
ATOM 2078 O O . TRP B 1 31 ? -0.78 -14.312 -8.375 1 97.31 31 TRP B O 1
ATOM 2088 N N . ILE B 1 32 ? 0.205 -14.57 -10.367 1 98.19 32 ILE B N 1
ATOM 2089 C CA . ILE B 1 32 ? 0.521 -15.969 -10.094 1 98.19 32 ILE B CA 1
ATOM 2090 C C . ILE B 1 32 ? 1.909 -16.062 -9.461 1 98.19 32 ILE B C 1
ATOM 2092 O O . ILE B 1 32 ? 2.715 -15.141 -9.57 1 98.19 32 ILE B O 1
ATOM 2096 N N . PRO B 1 33 ? 2.234 -17.234 -8.875 1 97.06 33 PRO B N 1
ATOM 2097 C CA . PRO B 1 33 ? 3.598 -17.422 -8.367 1 97.06 33 PRO B CA 1
ATOM 2098 C C . PRO B 1 33 ? 4.641 -17.438 -9.484 1 97.06 33 PRO B C 1
ATOM 2100 O O . PRO B 1 33 ? 4.301 -17.672 -10.648 1 97.06 33 PRO B O 1
ATOM 2103 N N . SER B 1 34 ? 5.805 -17.125 -9.102 1 96.94 34 SER B N 1
ATOM 2104 C CA . SER B 1 34 ? 6.961 -17.359 -9.953 1 96.94 34 SER B CA 1
ATOM 2105 C C . SER B 1 34 ? 7.746 -18.578 -9.492 1 96.94 34 SER B C 1
ATOM 2107 O O . SER B 1 34 ? 7.414 -19.188 -8.469 1 96.94 34 SER B O 1
ATOM 2109 N N . THR B 1 35 ? 8.766 -18.859 -10.25 1 96.81 35 THR B N 1
ATOM 2110 C CA . THR B 1 35 ? 9.625 -19.953 -9.82 1 96.81 35 THR B CA 1
ATOM 2111 C C . THR B 1 35 ? 10.727 -19.438 -8.891 1 96.81 35 THR B C 1
ATOM 2113 O O . THR B 1 35 ? 11.484 -20.234 -8.328 1 96.81 35 THR B O 1
ATOM 2116 N N . ASP B 1 36 ? 10.789 -18.188 -8.734 1 94.69 36 ASP B N 1
ATOM 2117 C CA . ASP B 1 36 ? 11.789 -17.625 -7.828 1 94.69 36 ASP B CA 1
ATOM 2118 C C . ASP B 1 36 ? 11.422 -17.891 -6.371 1 94.69 36 ASP B C 1
ATOM 2120 O O . ASP B 1 36 ? 10.25 -17.797 -5.992 1 94.69 36 ASP B O 1
ATOM 2124 N N . VAL B 1 37 ? 12.453 -18.234 -5.602 1 95.25 37 VAL B N 1
ATOM 2125 C CA . VAL B 1 37 ? 12.297 -18.484 -4.176 1 95.25 37 VAL B CA 1
ATOM 2126 C C . VAL B 1 37 ? 13.164 -17.516 -3.371 1 95.25 37 VAL B C 1
ATOM 2128 O O . VAL B 1 37 ? 14.297 -17.234 -3.754 1 95.25 37 VAL B O 1
ATOM 2131 N N . GLN B 1 38 ? 12.609 -17.031 -2.314 1 94.38 38 GLN B N 1
ATOM 2132 C CA . GLN B 1 38 ? 13.406 -16.172 -1.452 1 94.38 38 GLN B CA 1
ATOM 2133 C C . GLN B 1 38 ? 14.664 -16.906 -0.967 1 94.38 38 GLN B C 1
ATOM 2135 O O . GLN B 1 38 ? 14.602 -18.078 -0.602 1 94.38 38 GLN B O 1
ATOM 2140 N N . ALA B 1 39 ? 15.742 -16.141 -0.958 1 92.62 39 ALA B N 1
ATOM 2141 C CA . ALA B 1 39 ? 17 -16.703 -0.494 1 92.62 39 ALA B CA 1
ATOM 2142 C C . ALA B 1 39 ? 16.953 -17.016 0.999 1 92.62 39 ALA B C 1
ATOM 2144 O O . ALA B 1 39 ? 16.203 -16.375 1.746 1 92.62 39 ALA B O 1
ATOM 2145 N N . PHE B 1 40 ? 17.922 -17.938 1.397 1 94.25 40 PHE B N 1
ATOM 2146 C CA . PHE B 1 40 ? 18.031 -18.328 2.799 1 94.25 40 PHE B CA 1
ATOM 2147 C C . PHE B 1 40 ? 18.219 -17.094 3.689 1 94.25 40 PHE B C 1
ATOM 2149 O O . PHE B 1 40 ? 19.047 -16.234 3.398 1 94.25 40 PHE B O 1
ATOM 2156 N N . LYS B 1 41 ? 17.375 -16.891 4.637 1 95 41 LYS B N 1
ATOM 2157 C CA . LYS B 1 41 ? 17.391 -15.891 5.699 1 95 41 LYS B CA 1
ATOM 2158 C C . LYS B 1 41 ? 16.875 -14.555 5.203 1 95 41 LYS B C 1
ATOM 2160 O O . LYS B 1 41 ? 16.766 -13.594 5.973 1 95 41 LYS B O 1
ATOM 2165 N N . THR B 1 42 ? 16.516 -14.484 3.939 1 93.25 42 THR B N 1
ATOM 2166 C CA . THR B 1 42 ? 15.922 -13.25 3.451 1 93.25 42 THR B CA 1
ATOM 2167 C C . THR B 1 42 ? 14.469 -13.133 3.893 1 93.25 42 THR B C 1
ATOM 2169 O O . THR B 1 42 ? 13.688 -14.078 3.734 1 93.25 42 THR B O 1
ATOM 2172 N N . VAL B 1 43 ? 14.188 -12.008 4.527 1 94.38 43 VAL B N 1
ATOM 2173 C CA . VAL B 1 43 ? 12.812 -11.672 4.859 1 94.38 43 VAL B CA 1
ATOM 2174 C C . VAL B 1 43 ? 12.242 -10.719 3.809 1 94.38 43 VAL B C 1
ATOM 2176 O O . VAL B 1 43 ? 12.812 -9.656 3.557 1 94.38 43 VAL B O 1
ATOM 2179 N N . HIS B 1 44 ? 11.203 -11.148 3.211 1 94.94 44 HIS B N 1
ATOM 2180 C CA . HIS B 1 44 ? 10.539 -10.359 2.18 1 94.94 44 HIS B CA 1
ATOM 2181 C C . HIS B 1 44 ? 9.203 -9.82 2.678 1 94.94 44 HIS B C 1
ATOM 2183 O O . HIS B 1 44 ? 8.359 -10.578 3.166 1 94.94 44 HIS B O 1
ATOM 2189 N N . LEU B 1 45 ? 9.039 -8.523 2.555 1 94.06 45 LEU B N 1
ATOM 2190 C CA . LEU B 1 45 ? 7.773 -7.867 2.85 1 94.06 45 LEU B CA 1
ATOM 2191 C C . LEU B 1 45 ? 7.062 -7.449 1.565 1 94.06 45 LEU B C 1
ATOM 2193 O O . LEU B 1 45 ? 7.684 -6.879 0.666 1 94.06 45 LEU B O 1
ATOM 2197 N N . GLY B 1 46 ? 5.805 -7.758 1.505 1 94.44 46 GLY B N 1
ATOM 2198 C CA . GLY B 1 46 ? 4.961 -7.328 0.401 1 94.44 46 GLY B CA 1
ATOM 2199 C C . GLY B 1 46 ? 3.734 -6.562 0.853 1 94.44 46 GLY B C 1
ATOM 2200 O O . GLY B 1 46 ? 3.08 -6.941 1.824 1 94.44 46 GLY B O 1
ATOM 2201 N N . LEU B 1 47 ? 3.463 -5.48 0.219 1 94.31 47 LEU B N 1
ATOM 2202 C CA . LEU B 1 47 ? 2.236 -4.711 0.386 1 94.31 47 LEU B CA 1
ATOM 2203 C C . LEU B 1 47 ? 1.535 -4.508 -0.953 1 94.31 47 LEU B C 1
ATOM 2205 O O . LEU B 1 47 ? 2.021 -3.758 -1.805 1 94.31 47 LEU B O 1
ATOM 2209 N N . ASP B 1 48 ? 0.405 -5.156 -1.083 1 96.31 48 ASP B N 1
ATOM 2210 C CA . ASP B 1 48 ? -0.315 -5.133 -2.354 1 96.31 48 ASP B CA 1
ATOM 2211 C C . ASP B 1 48 ? -1.676 -4.457 -2.199 1 96.31 48 ASP B C 1
ATOM 2213 O O . ASP B 1 48 ? -2.381 -4.684 -1.214 1 96.31 48 ASP B O 1
ATOM 2217 N N . ASN B 1 49 ? -1.955 -3.629 -3.143 1 95.88 49 ASN B N 1
ATOM 2218 C CA . ASN B 1 49 ? -3.283 -3.037 -3.27 1 95.88 49 ASN B CA 1
ATOM 2219 C C . ASN B 1 49 ? -3.938 -3.41 -4.598 1 95.88 49 ASN B C 1
ATOM 2221 O O . ASN B 1 49 ? -3.289 -3.375 -5.645 1 95.88 49 ASN B O 1
ATOM 2225 N N . TYR B 1 50 ? -5.141 -3.807 -4.5 1 96.69 50 TYR B N 1
ATOM 2226 C CA . TYR B 1 50 ? -5.992 -4.035 -5.66 1 96.69 50 TYR B CA 1
ATOM 2227 C C . TYR B 1 50 ? -7.215 -3.127 -5.625 1 96.69 50 TYR B C 1
ATOM 2229 O O . TYR B 1 50 ? -8.156 -3.367 -4.859 1 96.69 50 TYR B O 1
ATOM 2237 N N . THR B 1 51 ? -7.207 -2.164 -6.453 1 94.81 51 THR B N 1
ATOM 2238 C CA . THR B 1 51 ? -8.258 -1.156 -6.461 1 94.81 51 THR B CA 1
ATOM 2239 C C . THR B 1 51 ? -9.148 -1.313 -7.691 1 94.81 51 THR B C 1
ATOM 2241 O O . THR B 1 51 ? -8.664 -1.276 -8.82 1 94.81 51 THR B O 1
ATOM 2244 N N . ARG B 1 52 ? -10.398 -1.442 -7.402 1 95.56 52 ARG B N 1
ATOM 2245 C CA . ARG B 1 52 ? -11.344 -1.597 -8.5 1 95.56 52 ARG B CA 1
ATOM 2246 C C . ARG B 1 52 ? -11.391 -0.336 -9.359 1 95.56 52 ARG B C 1
ATOM 2248 O O . ARG B 1 52 ? -11.375 0.779 -8.836 1 95.56 52 ARG B O 1
ATOM 2255 N N . THR B 1 53 ? -11.547 -0.547 -10.664 1 91.75 53 THR B N 1
ATOM 2256 C CA . THR B 1 53 ? -11.5 0.591 -11.578 1 91.75 53 THR B CA 1
ATOM 2257 C C . THR B 1 53 ? -12.906 1.09 -11.898 1 91.75 53 THR B C 1
ATOM 2259 O O . THR B 1 53 ? -13.07 2.104 -12.578 1 91.75 53 THR B O 1
ATOM 2262 N N . SER B 1 54 ? -13.852 0.378 -11.484 1 90.94 54 SER B N 1
ATOM 2263 C CA . SER B 1 54 ? -15.242 0.792 -11.656 1 90.94 54 SER B CA 1
ATOM 2264 C C . SER B 1 54 ? -16.094 0.371 -10.469 1 90.94 54 SER B C 1
ATOM 2266 O O . SER B 1 54 ? -15.633 -0.374 -9.602 1 90.94 54 SER B O 1
ATOM 2268 N N . LYS B 1 55 ? -17.297 0.935 -10.453 1 88.94 55 LYS B N 1
ATOM 2269 C CA . LYS B 1 55 ? -18.219 0.594 -9.375 1 88.94 55 LYS B CA 1
ATOM 2270 C C . LYS B 1 55 ? -18.406 -0.917 -9.266 1 88.94 55 LYS B C 1
ATOM 2272 O O . LYS B 1 55 ? -18.516 -1.609 -10.281 1 88.94 55 LYS B O 1
ATOM 2277 N N . HIS B 1 56 ? -18.5 -1.32 -8.086 1 87.75 56 HIS B N 1
ATOM 2278 C CA . HIS B 1 56 ? -18.578 -2.758 -7.848 1 87.75 56 HIS B CA 1
ATOM 2279 C C . HIS B 1 56 ? -19.844 -3.121 -7.078 1 87.75 56 HIS B C 1
ATOM 2281 O O . HIS B 1 56 ? -20.594 -2.24 -6.656 1 87.75 56 HIS B O 1
ATOM 2287 N N . ASN B 1 57 ? -20.062 -4.422 -6.887 1 81.62 57 ASN B N 1
ATOM 2288 C CA . ASN B 1 57 ? -21.312 -4.945 -6.359 1 81.62 57 ASN B CA 1
ATOM 2289 C C . ASN B 1 57 ? -21.297 -5 -4.832 1 81.62 57 ASN B C 1
ATOM 2291 O O . ASN B 1 57 ? -22.25 -5.504 -4.215 1 81.62 57 ASN B O 1
ATOM 2295 N N . GLY B 1 58 ? -20.281 -4.605 -4.242 1 79.88 58 GLY B N 1
ATOM 2296 C CA . GLY B 1 58 ? -20.172 -4.613 -2.791 1 79.88 58 GLY B CA 1
ATOM 2297 C C . GLY B 1 58 ? -19.625 -5.914 -2.24 1 79.88 58 GLY B C 1
ATOM 2298 O O . GLY B 1 58 ? -19.344 -6.023 -1.043 1 79.88 58 GLY B O 1
ATOM 2299 N N . VAL B 1 59 ? -19.469 -6.863 -3.113 1 79.12 59 VAL B N 1
ATOM 2300 C CA . VAL B 1 59 ? -18.953 -8.164 -2.707 1 79.12 59 VAL B CA 1
ATOM 2301 C C . VAL B 1 59 ? -17.484 -8.297 -3.121 1 79.12 59 VAL B C 1
ATOM 2303 O O . VAL B 1 59 ? -16.625 -8.609 -2.295 1 79.12 59 VAL B O 1
ATOM 2306 N N . THR B 1 60 ? -17.25 -7.984 -4.32 1 88.25 60 THR B N 1
ATOM 2307 C CA . THR B 1 60 ? -15.891 -7.93 -4.828 1 88.25 60 THR B CA 1
ATOM 2308 C C . THR B 1 60 ? -15.375 -6.492 -4.836 1 88.25 60 THR B C 1
ATOM 2310 O O . THR B 1 60 ? -15.578 -5.758 -5.805 1 88.25 60 THR B O 1
ATOM 2313 N N . THR B 1 61 ? -14.742 -6.199 -3.742 1 91.88 61 THR B N 1
ATOM 2314 C CA . THR B 1 61 ? -14.305 -4.82 -3.535 1 91.88 61 THR B CA 1
ATOM 2315 C C . THR B 1 61 ? -12.781 -4.719 -3.615 1 91.88 61 THR B C 1
ATOM 2317 O O . THR B 1 61 ? -12.125 -5.609 -4.148 1 91.88 61 THR B O 1
ATOM 2320 N N . ASN B 1 62 ? -12.258 -3.598 -3.223 1 93.88 62 ASN B N 1
ATOM 2321 C CA . ASN B 1 62 ? -10.805 -3.451 -3.143 1 93.88 62 ASN B CA 1
ATOM 2322 C C . ASN B 1 62 ? -10.195 -4.453 -2.168 1 93.88 62 ASN B C 1
ATOM 2324 O O . ASN B 1 62 ? -10.852 -4.891 -1.225 1 93.88 62 ASN B O 1
ATOM 2328 N N . THR B 1 63 ? -8.953 -4.805 -2.48 1 95.19 63 THR B N 1
ATOM 2329 C CA . THR B 1 63 ? -8.258 -5.742 -1.608 1 95.19 63 THR B CA 1
ATOM 2330 C C . THR B 1 63 ? -6.883 -5.199 -1.221 1 95.19 63 THR B C 1
ATOM 2332 O O . THR B 1 63 ? -6.164 -4.656 -2.062 1 95.19 63 THR B O 1
ATOM 2335 N N . TYR B 1 64 ? -6.629 -5.219 -0.009 1 95.19 64 TYR B N 1
ATOM 2336 C CA . TYR B 1 64 ? -5.301 -4.969 0.538 1 95.19 64 TYR B CA 1
ATOM 2337 C C . TYR B 1 64 ? -4.66 -6.262 1.03 1 95.19 64 TYR B C 1
ATOM 2339 O O . TYR B 1 64 ? -5.309 -7.066 1.701 1 95.19 64 TYR B O 1
ATOM 2347 N N . ASP B 1 65 ? -3.385 -6.484 0.632 1 96.81 65 ASP B N 1
ATOM 2348 C CA . ASP B 1 65 ? -2.631 -7.672 1.025 1 96.81 65 ASP B CA 1
ATOM 2349 C C . ASP B 1 65 ? -1.247 -7.293 1.55 1 96.81 65 ASP B C 1
ATOM 2351 O O . ASP B 1 65 ? -0.438 -6.711 0.823 1 96.81 65 ASP B O 1
ATOM 2355 N N . ALA B 1 66 ? -1.033 -7.598 2.816 1 95.38 66 ALA B N 1
ATOM 2356 C CA . ALA B 1 66 ? 0.287 -7.457 3.428 1 95.38 66 ALA B CA 1
ATOM 2357 C C . ALA B 1 66 ? 0.873 -8.82 3.781 1 95.38 66 ALA B C 1
ATOM 2359 O O . ALA B 1 66 ? 0.213 -9.641 4.43 1 95.38 66 ALA B O 1
ATOM 2360 N N . GLY B 1 67 ? 2.135 -9.008 3.363 1 96 67 GLY B N 1
ATOM 2361 C CA . GLY B 1 67 ? 2.697 -10.336 3.559 1 96 67 GLY B CA 1
ATOM 2362 C C . GLY B 1 67 ? 4.156 -10.305 3.979 1 96 67 GLY B C 1
ATOM 2363 O O . GLY B 1 67 ? 4.891 -9.383 3.627 1 96 67 GLY B O 1
ATOM 2364 N N . VAL B 1 68 ? 4.508 -11.391 4.699 1 96.12 68 VAL B N 1
ATOM 2365 C CA . VAL B 1 68 ? 5.902 -11.672 5.027 1 96.12 68 VAL B CA 1
ATOM 2366 C C . VAL B 1 68 ? 6.27 -13.078 4.547 1 96.12 68 VAL B C 1
ATOM 2368 O O . VAL B 1 68 ? 5.52 -14.031 4.762 1 96.12 68 VAL B O 1
ATOM 2371 N N . THR B 1 69 ? 7.324 -13.125 3.854 1 96.94 69 THR B N 1
ATOM 2372 C CA . THR B 1 69 ? 7.867 -14.391 3.365 1 96.94 69 THR B CA 1
ATOM 2373 C C . THR B 1 69 ? 9.344 -14.516 3.721 1 96.94 69 THR B C 1
ATOM 2375 O O . THR B 1 69 ? 10.102 -13.547 3.607 1 96.94 69 THR B O 1
ATOM 2378 N N . VAL B 1 70 ? 9.797 -15.773 4.102 1 97 70 VAL B N 1
ATOM 2379 C CA . VAL B 1 70 ? 11.18 -15.992 4.504 1 97 70 VAL B CA 1
ATOM 2380 C C . VAL B 1 70 ? 11.75 -17.203 3.766 1 97 70 VAL B C 1
ATOM 2382 O O . VAL B 1 70 ? 11.078 -18.234 3.648 1 97 70 VAL B O 1
ATOM 2385 N N . GLY B 1 71 ? 12.977 -17.016 3.244 1 96.31 71 GLY B N 1
ATOM 2386 C CA . GLY B 1 71 ? 13.711 -18.172 2.762 1 96.31 71 GLY B CA 1
ATOM 2387 C C . GLY B 1 71 ? 14.242 -19.047 3.881 1 96.31 71 GLY B C 1
ATOM 2388 O O . GLY B 1 71 ? 14.898 -18.547 4.805 1 96.31 71 GLY B O 1
ATOM 2389 N N . VAL B 1 72 ? 14.109 -20.453 3.746 1 97.56 72 VAL B N 1
ATOM 2390 C CA . VAL B 1 72 ? 14.344 -21.234 4.961 1 97.56 72 VAL B CA 1
ATOM 2391 C C . VAL B 1 72 ? 15.336 -22.359 4.676 1 97.56 72 VAL B C 1
ATOM 2393 O O . VAL B 1 72 ? 15.797 -23.031 5.594 1 97.56 72 VAL B O 1
ATOM 2396 N N . LEU B 1 73 ? 15.688 -22.562 3.439 1 97.12 73 LEU B N 1
ATOM 2397 C CA . LEU B 1 73 ? 16.672 -23.594 3.146 1 97.12 73 LEU B CA 1
ATOM 2398 C C . LEU B 1 73 ? 18 -22.969 2.703 1 97.12 73 LEU B C 1
ATOM 2400 O O . LEU B 1 73 ? 18.016 -22.078 1.86 1 97.12 73 LEU B O 1
ATOM 2404 N N . PRO B 1 74 ? 19.141 -23.484 3.158 1 94.31 74 PRO B N 1
ATOM 2405 C CA . PRO B 1 74 ? 20.438 -22.875 2.891 1 94.31 74 PRO B CA 1
ATOM 2406 C C . PRO B 1 74 ? 21.094 -23.406 1.61 1 94.31 74 PRO B C 1
ATOM 2408 O O . PRO B 1 74 ? 22.234 -23.078 1.31 1 94.31 74 PRO B O 1
ATOM 2411 N N . PHE B 1 75 ? 20.438 -24.188 0.848 1 93.56 75 PHE B N 1
ATOM 2412 C CA . PHE B 1 75 ? 21.047 -24.859 -0.298 1 93.56 75 PHE B CA 1
ATOM 2413 C C . PHE B 1 75 ? 20.891 -24.016 -1.559 1 93.56 75 PHE B C 1
ATOM 2415 O O . PHE B 1 75 ? 19.859 -23.375 -1.76 1 93.56 75 PHE B O 1
ATOM 2422 N N . GLU B 1 76 ? 21.812 -24.047 -2.391 1 90 76 GLU B N 1
ATOM 2423 C CA . GLU B 1 76 ? 21.797 -23.281 -3.625 1 90 76 GLU B CA 1
ATOM 2424 C C . GLU B 1 76 ? 20.891 -23.906 -4.668 1 90 76 GLU B C 1
ATOM 2426 O O . GLU B 1 76 ? 20.188 -23.188 -5.398 1 90 76 GLU B O 1
ATOM 2431 N N . LYS B 1 77 ? 20.922 -25.156 -4.766 1 94.69 77 LYS B N 1
ATOM 2432 C CA . LYS B 1 77 ? 20.203 -25.844 -5.844 1 94.69 77 LYS B CA 1
ATOM 2433 C C . LYS B 1 77 ? 18.766 -26.172 -5.438 1 94.69 77 LYS B C 1
ATOM 2435 O O . LYS B 1 77 ? 17.953 -26.531 -6.281 1 94.69 77 LYS B O 1
ATOM 2440 N N . LEU B 1 78 ? 18.5 -26.141 -4.203 1 96.88 78 LEU B N 1
ATOM 2441 C CA . LEU B 1 78 ? 17.172 -26.375 -3.648 1 96.88 78 LEU B CA 1
ATOM 2442 C C . LEU B 1 78 ? 16.828 -25.297 -2.621 1 96.88 78 LEU B C 1
ATOM 2444 O O . LEU B 1 78 ? 17.422 -25.25 -1.547 1 96.88 78 LEU B O 1
ATOM 2448 N N . GLN B 1 79 ? 15.789 -24.531 -3 1 96.38 79 GLN B N 1
ATOM 2449 C CA . GLN B 1 79 ? 15.391 -23.406 -2.152 1 96.38 79 GLN B CA 1
ATOM 2450 C C . GLN B 1 79 ? 13.953 -23.562 -1.675 1 96.38 79 GLN B C 1
ATOM 2452 O O . GLN B 1 79 ? 13.141 -24.234 -2.324 1 96.38 79 GLN B O 1
ATOM 2457 N N . MET B 1 80 ? 13.695 -23 -0.507 1 98 80 MET B N 1
ATOM 2458 C CA . MET B 1 80 ? 12.344 -23.062 0.051 1 98 80 MET B CA 1
ATOM 2459 C C . MET B 1 80 ? 11.992 -21.766 0.772 1 98 80 MET B C 1
ATOM 2461 O O . MET B 1 80 ? 12.844 -21.172 1.426 1 98 80 MET B O 1
ATOM 2465 N N . GLU B 1 81 ? 10.75 -21.375 0.601 1 97.56 81 GLU B N 1
ATOM 2466 C CA . GLU B 1 81 ? 10.242 -20.234 1.351 1 97.56 81 GLU B CA 1
ATOM 2467 C C . GLU B 1 81 ? 8.906 -20.562 2.018 1 97.56 81 GLU B C 1
ATOM 2469 O O . GLU B 1 81 ? 8.172 -21.438 1.55 1 97.56 81 GLU B O 1
ATOM 2474 N N . VAL B 1 82 ? 8.586 -19.938 3.121 1 98.44 82 VAL B N 1
ATOM 2475 C CA . VAL B 1 82 ? 7.305 -19.969 3.818 1 98.44 82 VAL B CA 1
ATOM 2476 C C . VAL B 1 82 ? 6.852 -18.547 4.133 1 98.44 82 VAL B C 1
ATOM 2478 O O . VAL B 1 82 ? 7.684 -17.641 4.285 1 98.44 82 VAL B O 1
ATOM 2481 N N . GLY B 1 83 ? 5.543 -18.359 4.117 1 98.06 83 GLY B N 1
ATOM 2482 C CA . GLY B 1 83 ? 5.066 -17.016 4.375 1 98.06 83 GLY B CA 1
ATOM 2483 C C . GLY B 1 83 ? 3.648 -16.969 4.91 1 98.06 83 GLY B C 1
ATOM 2484 O O . GLY B 1 83 ? 2.98 -18 4.992 1 98.06 83 GLY B O 1
ATOM 2485 N N . VAL B 1 84 ? 3.23 -15.828 5.332 1 98.38 84 VAL B N 1
ATOM 2486 C CA . VAL B 1 84 ? 1.882 -15.516 5.797 1 98.38 84 VAL B CA 1
ATOM 2487 C C . VAL B 1 84 ? 1.433 -14.172 5.23 1 98.38 84 VAL B C 1
ATOM 2489 O O . VAL B 1 84 ? 2.229 -13.234 5.137 1 98.38 84 VAL B O 1
ATOM 2492 N N . ASP B 1 85 ? 0.212 -14.164 4.809 1 97.69 85 ASP B N 1
ATOM 2493 C CA . ASP B 1 85 ? -0.411 -12.938 4.312 1 97.69 85 ASP B CA 1
ATOM 2494 C C . ASP B 1 85 ? -1.587 -12.531 5.195 1 97.69 85 ASP B C 1
ATOM 2496 O O . ASP B 1 85 ? -2.322 -13.383 5.699 1 97.69 85 ASP B O 1
ATOM 2500 N N . TYR B 1 86 ? -1.666 -11.266 5.414 1 96.81 86 TYR B N 1
ATOM 2501 C CA . TYR B 1 86 ? -2.883 -10.609 5.879 1 96.81 86 TYR B CA 1
ATOM 2502 C C . TYR B 1 86 ? -3.637 -9.969 4.723 1 96.81 86 TYR B C 1
ATOM 2504 O O . TYR B 1 86 ? -3.135 -9.039 4.086 1 96.81 86 TYR B O 1
ATOM 2512 N N . MET B 1 87 ? -4.855 -10.453 4.457 1 95.94 87 MET B N 1
ATOM 2513 C CA . MET B 1 87 ? -5.637 -9.945 3.334 1 95.94 87 MET B CA 1
ATOM 2514 C C . MET B 1 87 ? -7.008 -9.469 3.797 1 95.94 87 MET B C 1
ATOM 2516 O O . MET B 1 87 ? -7.695 -10.172 4.539 1 95.94 87 MET B O 1
ATOM 2520 N N . GLU B 1 88 ? -7.398 -8.312 3.279 1 93.31 88 GLU B N 1
ATOM 2521 C CA . GLU B 1 88 ? -8.695 -7.773 3.682 1 93.31 88 GLU B CA 1
ATOM 2522 C C . GLU B 1 88 ? -9.336 -6.969 2.553 1 93.31 88 GLU B C 1
ATOM 2524 O O . GLU B 1 88 ? -8.633 -6.34 1.758 1 93.31 88 GLU B O 1
ATOM 2529 N N . THR B 1 89 ? -10.688 -6.926 2.564 1 91.56 89 THR B N 1
ATOM 2530 C CA . THR B 1 89 ? -11.453 -6.195 1.562 1 91.56 89 THR B CA 1
ATOM 2531 C C . THR B 1 89 ? -12.156 -4.992 2.186 1 91.56 89 THR B C 1
ATOM 2533 O O . THR B 1 89 ? -12.695 -4.145 1.475 1 91.56 89 THR B O 1
ATOM 2536 N N . GLY B 1 90 ? -12.211 -4.918 3.471 1 87.5 90 GLY B N 1
ATOM 2537 C CA . GLY B 1 90 ? -12.844 -3.803 4.164 1 87.5 90 GLY B CA 1
ATOM 2538 C C . GLY B 1 90 ? -14.359 -3.869 4.152 1 87.5 90 GLY B C 1
ATOM 2539 O O . GLY B 1 90 ? -15.031 -2.838 4.223 1 87.5 90 GLY B O 1
ATOM 2540 N N . THR B 1 91 ? -14.961 -5.012 4.062 1 87.69 91 THR B N 1
ATOM 2541 C CA . THR B 1 91 ? -16.406 -5.137 3.938 1 87.69 91 THR B CA 1
ATOM 2542 C C . THR B 1 91 ? -17 -5.781 5.188 1 87.69 91 THR B C 1
ATOM 2544 O O . THR B 1 91 ? -18.203 -6.035 5.246 1 87.69 91 THR B O 1
ATOM 2547 N N . ASN B 1 92 ? -16.281 -6.09 6.137 1 87.5 92 ASN B N 1
ATOM 2548 C CA . ASN B 1 92 ? -16.719 -6.82 7.32 1 87.5 92 ASN B CA 1
ATOM 2549 C C . ASN B 1 92 ? -17.203 -8.227 6.969 1 87.5 92 ASN B C 1
ATOM 2551 O O . ASN B 1 92 ? -18.016 -8.805 7.676 1 87.5 92 ASN B O 1
ATOM 2555 N N . SER B 1 93 ? -16.75 -8.75 5.895 1 88.44 93 SER B N 1
ATOM 2556 C CA . SER B 1 93 ? -17.172 -10.07 5.434 1 88.44 93 SER B CA 1
ATOM 2557 C C . SER B 1 93 ? -16.562 -11.172 6.285 1 88.44 93 SER B C 1
ATOM 2559 O O . SER B 1 93 ? -15.719 -10.906 7.141 1 88.44 93 SER B O 1
ATOM 2561 N N . ALA B 1 94 ? -17.047 -12.367 5.973 1 90.5 94 ALA B N 1
ATOM 2562 C CA . ALA B 1 94 ? -16.469 -13.539 6.637 1 90.5 94 ALA B CA 1
ATOM 2563 C C . ALA B 1 94 ? -14.992 -13.688 6.309 1 90.5 94 ALA B C 1
ATOM 2565 O O . ALA B 1 94 ? -14.211 -14.148 7.148 1 90.5 94 ALA B O 1
ATOM 2566 N N . THR B 1 95 ? -14.625 -13.344 5.145 1 92.75 95 THR B N 1
ATOM 2567 C CA . THR B 1 95 ? -13.211 -13.398 4.77 1 92.75 95 THR B CA 1
ATOM 2568 C C . THR B 1 95 ? -12.391 -12.414 5.594 1 92.75 95 THR B C 1
ATOM 2570 O O . THR B 1 95 ? -11.297 -12.742 6.055 1 92.75 95 THR B O 1
ATOM 2573 N N . ASP B 1 96 ? -12.961 -11.266 5.883 1 93.12 96 ASP B N 1
ATOM 2574 C CA . ASP B 1 96 ? -12.258 -10.234 6.648 1 93.12 96 ASP B CA 1
ATOM 2575 C C . ASP B 1 96 ? -12.125 -10.641 8.117 1 93.12 96 ASP B C 1
ATOM 2577 O O . ASP B 1 96 ? -11.266 -10.133 8.828 1 93.12 96 ASP B O 1
ATOM 2581 N N . SER B 1 97 ? -12.992 -11.555 8.523 1 93.75 97 SER B N 1
ATOM 2582 C CA . SER B 1 97 ? -12.922 -12.039 9.898 1 93.75 97 SER B CA 1
ATOM 2583 C C . SER B 1 97 ? -11.836 -13.102 10.062 1 93.75 97 SER B C 1
ATOM 2585 O O . SER B 1 97 ? -11.469 -13.453 11.18 1 93.75 97 SER B O 1
ATOM 2587 N N . SER B 1 98 ? -11.367 -13.648 9.031 1 96.19 98 SER B N 1
ATOM 2588 C CA . SER B 1 98 ? -10.289 -14.625 9 1 96.19 98 SER B CA 1
ATOM 2589 C C . SER B 1 98 ? -9.25 -14.266 7.941 1 96.19 98 SER B C 1
ATOM 2591 O O . SER B 1 98 ? -9.055 -15.008 6.977 1 96.19 98 SER B O 1
ATOM 2593 N N . PRO B 1 99 ? -8.547 -13.211 8.203 1 96.19 99 PRO B N 1
ATOM 2594 C CA . PRO B 1 99 ? -7.801 -12.555 7.129 1 96.19 99 PRO B CA 1
ATOM 2595 C C . PRO B 1 99 ? -6.41 -13.156 6.922 1 96.19 99 PRO B C 1
ATOM 2597 O O . PRO B 1 99 ? -5.641 -12.672 6.094 1 96.19 99 PRO B O 1
ATOM 2600 N N . PHE B 1 100 ? -6.016 -14.234 7.609 1 98.06 100 PHE B N 1
ATOM 2601 C CA . PHE B 1 100 ? -4.66 -14.766 7.5 1 98.06 100 PHE B CA 1
ATOM 2602 C C . PHE B 1 100 ? -4.617 -15.938 6.527 1 98.06 100 PHE B C 1
ATOM 2604 O O . PHE B 1 100 ? -5.473 -16.828 6.578 1 98.06 100 PHE B O 1
ATOM 2611 N N . TYR B 1 101 ? -3.646 -15.93 5.633 1 98.44 101 TYR B N 1
ATOM 2612 C CA . TYR B 1 101 ? -3.395 -16.953 4.621 1 98.44 101 TYR B CA 1
ATOM 2613 C C . TYR B 1 101 ? -1.936 -17.391 4.645 1 98.44 101 TYR B C 1
ATOM 2615 O O . TYR B 1 101 ? -1.028 -16.562 4.594 1 98.44 101 TYR B O 1
ATOM 2623 N N . PHE B 1 102 ? -1.672 -18.625 4.621 1 98.62 102 PHE B N 1
ATOM 2624 C CA . PHE B 1 102 ? -0.312 -19.141 4.648 1 98.62 102 PHE B CA 1
ATOM 2625 C C . PHE B 1 102 ? 0.121 -19.594 3.256 1 98.62 102 PHE B C 1
ATOM 2627 O O . PHE B 1 102 ? -0.719 -19.922 2.414 1 98.62 102 PHE B O 1
ATOM 2634 N N . ASN B 1 103 ? 1.396 -19.578 2.982 1 98.12 103 ASN B N 1
ATOM 2635 C CA . ASN B 1 103 ? 1.964 -20.031 1.715 1 98.12 103 ASN B CA 1
ATOM 2636 C C . ASN B 1 103 ? 3.334 -20.672 1.909 1 98.12 103 ASN B C 1
ATOM 2638 O O . ASN B 1 103 ? 4.016 -20.406 2.9 1 98.12 103 ASN B O 1
ATOM 2642 N N . ALA B 1 104 ? 3.654 -21.469 0.983 1 98.5 104 ALA B N 1
ATOM 2643 C CA . ALA B 1 104 ? 4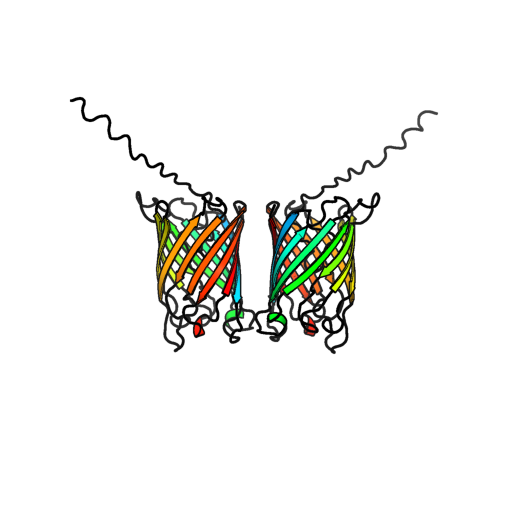.957 -22.125 0.918 1 98.5 104 ALA B CA 1
ATOM 2644 C C . ALA B 1 104 ? 5.328 -22.469 -0.522 1 98.5 104 ALA B C 1
ATOM 2646 O O . ALA B 1 104 ? 4.453 -22.688 -1.362 1 98.5 104 ALA B O 1
ATOM 2647 N N . LYS B 1 105 ? 6.625 -22.5 -0.783 1 98.06 105 LYS B N 1
ATOM 2648 C CA . LYS B 1 105 ? 7.16 -22.812 -2.104 1 98.06 105 LYS B CA 1
ATOM 2649 C C . LYS B 1 105 ? 8.539 -23.469 -1.997 1 98.06 105 LYS B C 1
ATOM 2651 O O . LYS B 1 105 ? 9.367 -23.031 -1.193 1 98.06 105 LYS B O 1
ATOM 2656 N N . ILE B 1 106 ? 8.719 -24.469 -2.709 1 98.31 106 ILE B N 1
ATOM 2657 C CA . ILE B 1 106 ? 10.031 -25.094 -2.895 1 98.31 106 ILE B CA 1
ATOM 2658 C C . ILE B 1 106 ? 10.375 -25.141 -4.383 1 98.31 106 ILE B C 1
ATOM 2660 O O . ILE B 1 106 ? 9.5 -25.344 -5.227 1 98.31 106 ILE B O 1
ATOM 2664 N N . GLY B 1 107 ? 11.617 -24.844 -4.648 1 97.38 107 GLY B N 1
ATOM 2665 C CA . GLY B 1 107 ? 11.969 -24.781 -6.059 1 97.38 107 GLY B CA 1
ATOM 2666 C C . GLY B 1 107 ? 13.461 -24.906 -6.309 1 97.38 107 GLY B C 1
ATOM 2667 O O . GLY B 1 107 ? 14.258 -24.922 -5.363 1 97.38 107 GLY B O 1
ATOM 2668 N N . THR B 1 108 ? 13.805 -25.125 -7.535 1 97.31 108 THR B N 1
ATOM 2669 C CA . THR B 1 108 ? 15.18 -25.156 -8.039 1 97.31 108 THR B CA 1
ATOM 2670 C C . THR B 1 108 ? 15.359 -24.156 -9.18 1 97.31 108 THR B C 1
ATOM 2672 O O . THR B 1 108 ? 14.492 -24.031 -10.047 1 97.31 108 THR B O 1
ATOM 2675 N N . PRO B 1 109 ? 16.453 -23.516 -9.133 1 95.75 109 PRO B N 1
ATOM 2676 C CA . PRO B 1 109 ? 16.688 -22.547 -10.211 1 95.75 109 PRO B CA 1
ATOM 2677 C C . PRO B 1 109 ? 17.062 -23.234 -11.531 1 95.75 109 PRO B C 1
ATOM 2679 O O . PRO B 1 109 ? 17.219 -24.453 -11.578 1 95.75 109 PRO B O 1
ATOM 2682 N N . GLU B 1 110 ? 17.078 -22.438 -12.523 1 95.88 110 GLU B N 1
ATOM 2683 C CA . GLU B 1 110 ? 17.531 -22.938 -13.812 1 95.88 110 GLU B CA 1
ATOM 2684 C C . GLU B 1 110 ? 18.922 -23.531 -13.719 1 95.88 110 GLU B C 1
ATOM 2686 O O . GLU B 1 110 ? 19.766 -23.047 -12.953 1 95.88 110 GLU B O 1
ATOM 2691 N N . ASP B 1 111 ? 19.156 -24.594 -14.414 1 95.25 111 ASP B N 1
ATOM 2692 C CA . ASP B 1 111 ? 20.453 -25.25 -14.57 1 95.25 111 ASP B CA 1
ATOM 2693 C C . ASP B 1 111 ? 20.859 -25.984 -13.297 1 95.25 111 ASP B C 1
ATOM 2695 O O . ASP B 1 111 ? 21.938 -26.578 -13.234 1 95.25 111 ASP B O 1
ATOM 2699 N N . ALA B 1 112 ? 20.031 -26.016 -12.359 1 93.56 112 ALA B N 1
ATOM 2700 C CA . ALA B 1 112 ? 20.391 -26.641 -11.086 1 93.56 112 ALA B CA 1
ATOM 2701 C C . ALA B 1 112 ? 20.344 -28.156 -11.18 1 93.56 112 ALA B C 1
ATOM 2703 O O . ALA B 1 112 ? 21.156 -28.859 -10.562 1 93.56 112 ALA B O 1
ATOM 2704 N N . LEU B 1 113 ? 19.422 -28.719 -11.883 1 94.44 113 LEU B N 1
ATOM 2705 C CA . LEU B 1 113 ? 19.266 -30.172 -11.953 1 94.44 113 LEU B CA 1
ATOM 2706 C C . LEU B 1 113 ? 20.203 -30.766 -13 1 94.44 113 LEU B C 1
ATOM 2708 O O . LEU B 1 113 ? 20.859 -31.766 -12.734 1 94.44 113 LEU B O 1
ATOM 2712 N N . PHE B 1 114 ? 20.266 -30.188 -14.102 1 94.5 114 PHE B N 1
ATOM 2713 C CA . PHE B 1 114 ? 21.156 -30.5 -15.211 1 94.5 114 PHE B CA 1
ATOM 2714 C C . PHE B 1 114 ? 21.297 -29.281 -16.141 1 94.5 114 PHE B C 1
ATOM 2716 O O . PHE B 1 114 ? 20.531 -28.328 -16.031 1 94.5 114 PHE B O 1
ATOM 2723 N N . PRO B 1 115 ? 22.281 -29.359 -16.922 1 93.62 115 PRO B N 1
ATOM 2724 C CA . PRO B 1 115 ? 22.453 -28.234 -17.828 1 93.62 115 PRO B CA 1
ATOM 2725 C C . PRO B 1 115 ? 21.203 -27.938 -18.656 1 93.62 115 PRO B C 1
ATOM 2727 O O . PRO B 1 115 ? 20.594 -28.859 -19.203 1 93.62 115 PRO B O 1
ATOM 2730 N N . TYR B 1 116 ? 20.719 -26.75 -18.656 1 94.06 116 TYR B N 1
ATOM 2731 C CA . TYR B 1 116 ? 19.594 -26.234 -19.438 1 94.06 116 TYR B CA 1
ATOM 2732 C C . TYR B 1 116 ? 18.266 -26.641 -18.812 1 94.06 116 TYR B C 1
ATOM 2734 O O . TYR B 1 116 ? 17.203 -26.469 -19.438 1 94.06 116 TYR B O 1
ATOM 2742 N N . SER B 1 117 ? 18.375 -27.141 -17.625 1 97 117 SER B N 1
ATOM 2743 C CA . SER B 1 117 ? 17.109 -27.453 -16.953 1 97 117 SER B CA 1
ATOM 2744 C C . SER B 1 117 ? 16.312 -26.188 -16.672 1 97 117 SER B C 1
ATOM 2746 O O . SER B 1 117 ? 16.875 -25.141 -16.359 1 97 117 SER B O 1
ATOM 2748 N N . PRO B 1 118 ? 15.016 -26.281 -16.891 1 98.25 118 PRO B N 1
ATOM 2749 C CA . PRO B 1 118 ? 14.18 -25.156 -16.438 1 98.25 118 PRO B CA 1
ATOM 2750 C C . PRO B 1 118 ? 14.18 -24.984 -14.93 1 98.25 118 PRO B C 1
ATOM 2752 O O . PRO B 1 118 ? 14.633 -25.875 -14.203 1 98.25 118 PRO B O 1
ATOM 2755 N N . ALA B 1 119 ? 13.828 -23.781 -14.484 1 97.88 119 ALA B N 1
ATOM 2756 C CA . ALA B 1 119 ? 13.477 -23.625 -13.078 1 97.88 119 ALA B CA 1
ATOM 2757 C C . ALA B 1 119 ? 12.172 -24.344 -12.758 1 97.88 119 ALA B C 1
ATOM 2759 O O . ALA B 1 119 ? 11.242 -24.359 -13.57 1 97.88 119 ALA B O 1
ATOM 2760 N N . LEU B 1 120 ? 12.125 -24.922 -11.656 1 98.44 120 LEU B N 1
ATOM 2761 C CA . LEU B 1 120 ? 10.93 -25.625 -11.203 1 98.44 120 LEU B CA 1
ATOM 2762 C C . LEU B 1 120 ? 10.492 -25.125 -9.828 1 98.44 120 LEU B C 1
ATOM 2764 O O . LEU B 1 120 ? 11.336 -24.812 -8.984 1 98.44 120 LEU B O 1
ATOM 2768 N N . ALA B 1 121 ? 9.211 -25.062 -9.656 1 98.12 121 ALA B N 1
ATOM 2769 C CA . ALA B 1 121 ? 8.664 -24.719 -8.344 1 98.12 121 ALA B CA 1
ATOM 2770 C C . ALA B 1 121 ? 7.383 -25.484 -8.055 1 98.12 121 ALA B C 1
ATOM 2772 O O . ALA B 1 121 ? 6.555 -25.688 -8.953 1 98.12 121 ALA B O 1
ATOM 2773 N N . VAL B 1 122 ? 7.266 -25.969 -6.875 1 98.69 122 VAL B N 1
ATOM 2774 C CA . VAL B 1 122 ? 6.035 -26.5 -6.301 1 98.69 122 VAL B CA 1
ATOM 2775 C C . VAL B 1 122 ? 5.695 -25.75 -5.016 1 98.69 122 VAL B C 1
ATOM 2777 O O . VAL B 1 122 ? 6.582 -25.453 -4.207 1 98.69 122 VAL B O 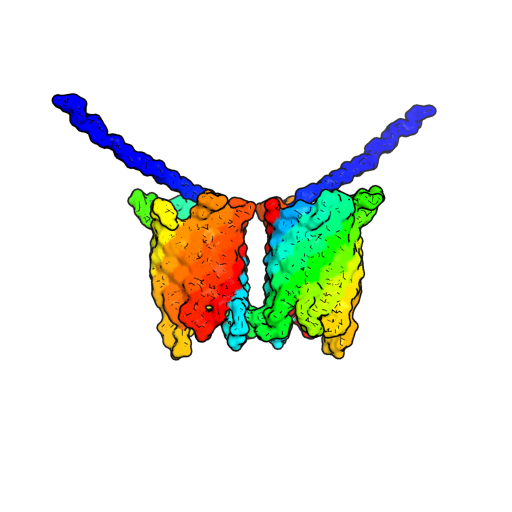1
ATOM 2780 N N . GLY B 1 123 ? 4.43 -25.406 -4.914 1 98.5 123 GLY B N 1
ATOM 2781 C CA . GLY B 1 123 ? 4.039 -24.672 -3.723 1 98.5 123 GLY B CA 1
ATOM 2782 C C . GLY B 1 123 ? 2.535 -24.562 -3.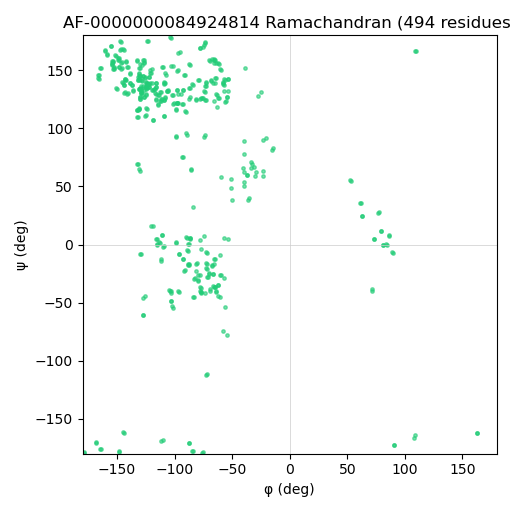557 1 98.5 123 GLY B C 1
ATOM 2783 O O . GLY B 1 123 ? 1.78 -25.312 -4.18 1 98.5 123 GLY B O 1
ATOM 2784 N N . GLY B 1 124 ? 2.215 -23.734 -2.607 1 98.5 124 GLY B N 1
ATOM 2785 C CA . GLY B 1 124 ? 0.821 -23.406 -2.361 1 98.5 124 GLY B CA 1
ATOM 2786 C C . GLY B 1 124 ? 0.639 -22.047 -1.713 1 98.5 124 GLY B C 1
ATOM 2787 O O . GLY B 1 124 ? 1.575 -21.5 -1.123 1 98.5 124 GLY B O 1
ATOM 2788 N N . TYR B 1 125 ? -0.515 -21.562 -1.972 1 98.12 125 TYR B N 1
ATOM 2789 C CA . TYR B 1 125 ? -0.853 -20.266 -1.37 1 98.12 125 TYR B CA 1
ATOM 2790 C C . TYR B 1 125 ? -2.34 -20.188 -1.05 1 98.12 125 TYR B C 1
ATOM 2792 O O . TYR B 1 125 ? -3.113 -21.078 -1.44 1 98.12 125 TYR B O 1
ATOM 2800 N N . ASN B 1 126 ? -2.717 -19.156 -0.268 1 98.25 126 ASN B N 1
ATOM 2801 C CA . ASN B 1 126 ? -4.086 -18.906 0.169 1 98.25 126 ASN B CA 1
ATOM 2802 C C . ASN B 1 126 ? -4.625 -20.062 1.014 1 98.25 126 ASN B C 1
ATOM 2804 O O . ASN B 1 126 ? -5.789 -20.438 0.877 1 98.25 126 ASN B O 1
ATOM 2808 N N . PHE B 1 127 ? -3.689 -20.641 1.802 1 98.62 127 PHE B N 1
ATOM 2809 C CA . PHE B 1 127 ? -4.133 -21.531 2.863 1 98.62 127 PHE B CA 1
ATOM 2810 C C . PHE B 1 127 ? -4.754 -20.734 4.012 1 98.62 127 PHE B C 1
ATOM 2812 O O . PHE B 1 127 ? -4.062 -20.359 4.953 1 98.62 127 PHE B O 1
ATOM 2819 N N . GLY B 1 128 ? -6.039 -20.609 3.936 1 98.44 128 GLY B N 1
ATOM 2820 C CA . GLY B 1 128 ? -6.758 -19.797 4.906 1 98.44 128 GLY B CA 1
ATOM 2821 C C . GLY B 1 128 ? -7.098 -20.547 6.176 1 98.44 128 GLY B C 1
ATOM 2822 O O . GLY B 1 128 ? -6.73 -21.719 6.328 1 98.44 128 GLY B O 1
ATOM 2823 N N . THR B 1 129 ? -7.812 -19.859 7.094 1 97.88 129 THR B N 1
ATOM 2824 C CA . THR B 1 129 ? -8.031 -20.406 8.422 1 97.88 129 THR B CA 1
ATOM 2825 C C . THR B 1 129 ? -9.516 -20.688 8.656 1 97.88 129 THR B C 1
ATOM 2827 O O . THR B 1 129 ? -9.906 -21.156 9.727 1 97.88 129 THR B O 1
ATOM 2830 N N . LYS B 1 130 ? -10.344 -20.422 7.723 1 97.44 130 LYS B N 1
ATOM 2831 C CA . LYS B 1 130 ? -11.766 -20.703 7.855 1 97.44 130 LYS B CA 1
ATOM 2832 C C . LYS B 1 130 ? -12.266 -21.578 6.715 1 97.44 130 LYS B C 1
ATOM 2834 O O . LYS B 1 130 ? -12.383 -21.125 5.574 1 97.44 130 LYS B O 1
ATOM 2839 N N . VAL B 1 131 ? -12.695 -22.688 7.078 1 96.5 131 VAL B N 1
ATOM 2840 C CA . VAL B 1 131 ? -13.102 -23.703 6.105 1 96.5 131 VAL B CA 1
ATOM 2841 C C . VAL B 1 131 ? -14.297 -23.188 5.301 1 96.5 131 VAL B C 1
ATOM 2843 O O . VAL B 1 131 ? -15.266 -22.688 5.871 1 96.5 131 VAL B O 1
ATOM 2846 N N . GLY B 1 132 ? -14.18 -23.266 4.016 1 96.12 132 GLY B N 1
ATOM 2847 C CA . GLY B 1 132 ? -15.266 -22.891 3.129 1 96.12 132 GLY B CA 1
ATOM 2848 C C . GLY B 1 132 ? -15.328 -21.406 2.84 1 96.12 132 GLY B C 1
ATOM 2849 O O . GLY B 1 132 ? -16.188 -20.953 2.094 1 96.12 132 GLY B O 1
ATOM 2850 N N . VAL B 1 133 ? -14.398 -20.688 3.418 1 96.06 133 VAL B N 1
ATOM 2851 C CA . VAL B 1 133 ? -14.43 -19.234 3.252 1 96.06 133 VAL B CA 1
ATOM 2852 C C . VAL B 1 133 ? -13.07 -18.75 2.764 1 96.06 133 VAL B C 1
ATOM 2854 O O . VAL B 1 133 ? -12.945 -18.281 1.63 1 96.06 133 VAL B O 1
ATOM 2857 N N . THR B 1 134 ? -12.07 -19.016 3.576 1 97.56 134 THR B N 1
ATOM 2858 C CA . THR B 1 134 ? -10.75 -18.5 3.221 1 97.56 134 THR B CA 1
ATOM 2859 C C . THR B 1 134 ? -9.82 -19.641 2.809 1 97.56 134 THR B C 1
ATOM 2861 O O . THR B 1 134 ? -8.68 -19.391 2.416 1 97.56 134 THR B O 1
ATOM 2864 N N . THR B 1 135 ? -10.266 -20.797 2.873 1 98.19 135 THR B N 1
ATOM 2865 C CA . THR B 1 135 ? -9.445 -21.953 2.545 1 98.19 135 THR B CA 1
ATOM 2866 C C . THR B 1 135 ? -9.477 -22.234 1.044 1 98.19 135 THR B C 1
ATOM 2868 O O . THR B 1 135 ? -9.914 -23.297 0.614 1 98.19 135 THR B O 1
ATOM 2871 N N . GLN B 1 136 ? -8.969 -21.344 0.279 1 98 136 GLN B N 1
ATOM 2872 C CA . GLN B 1 136 ? -8.805 -21.625 -1.142 1 98 136 GLN B CA 1
ATOM 2873 C C . GLN B 1 136 ? -7.82 -22.766 -1.36 1 98 136 GLN B C 1
ATOM 2875 O O . GLN B 1 136 ? -8.047 -23.641 -2.211 1 98 136 GLN B O 1
ATOM 2880 N N . ASN B 1 137 ? -6.723 -22.781 -0.584 1 98.38 137 ASN B N 1
ATOM 2881 C CA . ASN B 1 137 ? -5.75 -23.875 -0.54 1 98.38 137 ASN B CA 1
ATOM 2882 C C . ASN B 1 137 ? -5.238 -24.219 -1.933 1 98.38 137 ASN B C 1
ATOM 2884 O O . ASN B 1 137 ? -5.281 -25.391 -2.344 1 98.38 137 ASN B O 1
ATOM 2888 N N . ILE B 1 138 ? -4.734 -23.266 -2.613 1 98.75 138 ILE B N 1
ATOM 2889 C CA . ILE B 1 138 ? -4.273 -23.484 -3.979 1 98.75 138 ILE B CA 1
ATOM 2890 C C . ILE B 1 138 ? -2.871 -24.094 -3.959 1 98.75 138 ILE B C 1
ATOM 2892 O O . ILE B 1 138 ? -1.961 -23.547 -3.33 1 98.75 138 ILE B O 1
ATOM 2896 N N . THR B 1 139 ? -2.717 -25.188 -4.582 1 98.88 139 THR B N 1
ATOM 2897 C CA . THR B 1 139 ? -1.418 -25.812 -4.824 1 98.88 139 THR B CA 1
ATOM 2898 C C . THR B 1 139 ? -1.052 -25.734 -6.305 1 98.88 139 THR B C 1
ATOM 2900 O O . THR B 1 139 ? -1.932 -25.641 -7.16 1 98.88 139 THR B O 1
ATOM 2903 N N . TYR B 1 140 ? 0.274 -25.734 -6.578 1 98.75 140 TYR B N 1
ATOM 2904 C CA . TYR B 1 140 ? 0.667 -25.594 -7.973 1 98.75 140 TYR B CA 1
ATOM 2905 C C . TYR B 1 140 ? 2.029 -26.219 -8.227 1 98.75 140 TYR B C 1
ATOM 2907 O O . TYR B 1 140 ? 2.789 -26.469 -7.289 1 98.75 140 TYR B O 1
ATOM 2915 N N . ALA B 1 141 ? 2.24 -26.531 -9.438 1 98.88 141 ALA B N 1
ATOM 2916 C CA . ALA B 1 141 ? 3.545 -26.812 -10.023 1 98.88 141 ALA B CA 1
ATOM 2917 C C . ALA B 1 141 ? 3.812 -25.906 -11.227 1 98.88 141 ALA B C 1
ATOM 2919 O O . ALA B 1 141 ? 2.916 -25.656 -12.039 1 98.88 141 ALA B O 1
ATOM 2920 N N . LEU B 1 142 ? 5.031 -25.391 -11.227 1 98.62 142 LEU B N 1
ATOM 2921 C CA . LEU B 1 142 ? 5.387 -24.391 -12.234 1 98.62 142 LEU B CA 1
ATOM 2922 C C . LEU B 1 142 ? 6.793 -24.641 -12.773 1 98.62 142 LEU B C 1
ATOM 2924 O O . LEU B 1 142 ? 7.699 -24.969 -12.008 1 98.62 142 LEU B O 1
ATOM 2928 N N . ALA B 1 143 ? 6.934 -24.484 -14.055 1 98.75 143 ALA B N 1
ATOM 2929 C CA . ALA B 1 143 ? 8.242 -24.5 -14.719 1 98.75 143 ALA B CA 1
ATOM 2930 C C . ALA B 1 143 ? 8.484 -23.203 -15.477 1 98.75 143 ALA B C 1
ATOM 2932 O O . ALA B 1 143 ? 7.555 -22.625 -16.047 1 98.75 143 ALA B O 1
ATOM 2933 N N . ALA B 1 144 ? 9.734 -22.797 -15.453 1 98.31 144 ALA B N 1
ATOM 2934 C CA . ALA B 1 144 ? 10.102 -21.578 -16.156 1 98.31 144 ALA B CA 1
ATOM 2935 C C . ALA B 1 144 ? 11.438 -21.734 -16.875 1 98.31 144 ALA B C 1
ATOM 2937 O O . ALA B 1 144 ? 12.328 -22.438 -16.391 1 98.31 144 ALA B O 1
ATOM 2938 N N . LYS B 1 145 ? 11.516 -21.062 -17.984 1 98.06 145 LYS B N 1
ATOM 2939 C CA . LYS B 1 145 ? 12.758 -21.047 -18.75 1 98.06 145 LYS B CA 1
ATOM 2940 C C . LYS B 1 145 ? 12.992 -19.672 -19.375 1 98.06 145 LYS B C 1
ATOM 2942 O O . LYS B 1 145 ? 12.094 -19.125 -20.016 1 98.06 145 LYS B O 1
ATOM 2947 N N . THR B 1 146 ? 14.141 -19.25 -19.172 1 96.69 146 THR B N 1
ATOM 2948 C CA . THR B 1 146 ? 14.531 -18 -19.797 1 96.69 146 THR B CA 1
ATOM 2949 C C . THR B 1 146 ? 15.078 -18.234 -21.203 1 96.69 146 THR B C 1
ATOM 2951 O O . THR B 1 146 ? 16.031 -19 -21.391 1 96.69 146 THR B O 1
ATOM 2954 N N . LEU B 1 147 ? 14.508 -17.562 -22.125 1 96.12 147 LEU B N 1
ATOM 2955 C CA . LEU B 1 147 ? 14.945 -17.641 -23.516 1 96.12 147 LEU B CA 1
ATOM 2956 C C . LEU B 1 147 ? 15.672 -16.375 -23.938 1 96.12 147 LEU B C 1
ATOM 2958 O O . LEU B 1 147 ? 15.305 -15.273 -23.5 1 96.12 147 LEU B O 1
ATOM 2962 N N . PRO B 1 148 ? 16.625 -16.547 -24.781 1 90.62 148 PRO B N 1
ATOM 2963 C CA . PRO B 1 148 ? 17.328 -15.352 -25.25 1 90.62 148 PRO B CA 1
ATOM 2964 C C . PRO B 1 148 ? 16.391 -14.328 -25.891 1 90.62 148 PRO B C 1
ATOM 2966 O O . PRO B 1 148 ? 15.469 -14.703 -26.625 1 90.62 148 PRO B O 1
ATOM 2969 N N . VAL B 1 149 ? 16.562 -13.016 -25.594 1 89.56 149 VAL B N 1
ATOM 2970 C CA . VAL B 1 149 ? 15.898 -11.859 -26.188 1 89.56 149 VAL B CA 1
ATOM 2971 C C . VAL B 1 149 ? 14.445 -11.812 -25.734 1 89.56 149 VAL B C 1
ATOM 2973 O O . VAL B 1 149 ? 13.938 -10.75 -25.359 1 89.56 149 VAL B O 1
ATOM 2976 N N . ILE B 1 150 ? 13.828 -12.953 -25.672 1 93.81 150 ILE B N 1
ATOM 2977 C CA . ILE B 1 150 ? 12.391 -13.023 -25.438 1 93.81 150 ILE B CA 1
ATOM 2978 C C . ILE B 1 150 ? 12.086 -12.781 -23.969 1 93.81 150 ILE B C 1
ATOM 2980 O O . ILE B 1 150 ? 11.086 -12.148 -23.625 1 93.81 150 ILE B O 1
ATOM 2984 N N . GLY B 1 151 ? 12.828 -13.289 -23.062 1 96.44 151 GLY B N 1
ATOM 2985 C CA . GLY B 1 151 ? 12.547 -13.266 -21.641 1 96.44 151 GLY B CA 1
ATOM 2986 C C . GLY B 1 151 ? 12.172 -14.633 -21.094 1 96.44 151 GLY B C 1
ATOM 2987 O O . GLY B 1 151 ? 12.5 -15.656 -21.688 1 96.44 151 GLY B O 1
ATOM 2988 N N . ARG B 1 152 ? 11.609 -14.641 -19.953 1 97.44 152 ARG B N 1
ATOM 2989 C CA . ARG B 1 152 ? 11.273 -15.883 -19.266 1 97.44 152 ARG B CA 1
ATOM 2990 C C . ARG B 1 152 ? 9.812 -16.25 -19.5 1 97.44 152 ARG B C 1
ATOM 2992 O O . ARG B 1 152 ? 8.922 -15.422 -19.359 1 97.44 152 ARG B O 1
ATOM 2999 N N . ILE B 1 153 ? 9.633 -17.469 -19.906 1 98.38 153 ILE B N 1
ATOM 3000 C CA . ILE B 1 153 ? 8.289 -18.031 -20.031 1 98.38 153 ILE B CA 1
ATOM 3001 C C . ILE B 1 153 ? 8.062 -19.078 -18.938 1 98.38 153 ILE B C 1
ATOM 3003 O O . ILE B 1 153 ? 8.961 -19.859 -18.625 1 98.38 153 ILE B O 1
ATOM 3007 N N . SER B 1 154 ? 6.895 -19.062 -18.375 1 98.38 154 SER B N 1
ATOM 3008 C CA . SER B 1 154 ? 6.539 -20.031 -17.344 1 98.38 154 SER B CA 1
ATOM 3009 C C . SER B 1 154 ? 5.191 -20.672 -17.641 1 98.38 154 SER B C 1
ATOM 3011 O O . SER B 1 154 ? 4.297 -20.031 -18.203 1 98.38 154 SER B O 1
ATOM 3013 N N . ALA B 1 155 ? 5.094 -21.891 -17.312 1 98.81 155 ALA B N 1
ATOM 3014 C CA . ALA B 1 155 ? 3.848 -22.641 -17.422 1 98.81 155 ALA B CA 1
ATOM 3015 C C . ALA B 1 155 ? 3.695 -23.625 -16.266 1 98.81 155 ALA B C 1
ATOM 3017 O O . ALA B 1 155 ? 4.676 -24.219 -15.812 1 98.81 155 ALA B O 1
ATOM 3018 N N . GLY B 1 156 ? 2.504 -23.766 -15.82 1 98.81 156 GLY B N 1
ATOM 3019 C CA . GLY B 1 156 ? 2.209 -24.688 -14.742 1 98.81 156 GLY B CA 1
ATOM 3020 C C . GLY B 1 156 ? 0.727 -24.984 -14.594 1 98.81 156 GLY B C 1
ATOM 3021 O O . GLY B 1 156 ? -0.063 -24.672 -15.484 1 98.81 156 GLY B O 1
ATOM 3022 N N . TYR B 1 157 ? 0.517 -25.734 -13.578 1 98.88 157 TYR B N 1
ATOM 3023 C CA . TYR B 1 157 ? -0.837 -26.156 -13.25 1 98.88 157 TYR B CA 1
ATOM 3024 C C . TYR B 1 157 ? -1.141 -25.906 -11.773 1 98.88 157 TYR B C 1
ATOM 3026 O O . TYR B 1 157 ? -0.253 -26.016 -10.93 1 98.88 157 TYR B O 1
ATOM 3034 N N . TYR B 1 158 ? -2.414 -25.484 -11.523 1 98.88 158 TYR B N 1
ATOM 3035 C CA . TYR B 1 158 ? -2.82 -25.297 -10.133 1 98.88 158 TYR B CA 1
ATOM 3036 C C . TYR B 1 158 ? -4.098 -26.062 -9.828 1 98.88 158 TYR B C 1
ATOM 3038 O O . TYR B 1 158 ? -4.852 -26.422 -10.734 1 98.88 158 TYR B O 1
ATOM 3046 N N . HIS B 1 159 ? -4.285 -26.344 -8.594 1 98.88 159 HIS B N 1
ATOM 3047 C CA . HIS B 1 159 ? -5.488 -26.953 -8.031 1 98.88 159 HIS B CA 1
ATOM 3048 C C . HIS B 1 159 ? -5.773 -26.422 -6.633 1 98.88 159 HIS B C 1
ATOM 3050 O O . HIS B 1 159 ? -4.852 -26.219 -5.836 1 98.88 159 HIS B O 1
ATOM 3056 N N . GLY B 1 160 ? -7.09 -26.172 -6.328 1 98.75 160 GLY B N 1
ATOM 3057 C CA . GLY B 1 160 ? -7.473 -25.688 -5.008 1 98.75 160 GLY B CA 1
ATOM 3058 C C . GLY B 1 160 ? -8.805 -26.234 -4.535 1 98.75 160 GLY B C 1
ATOM 3059 O O . GLY B 1 160 ? -9.266 -27.266 -5.027 1 98.75 160 GLY B O 1
ATOM 3060 N N . SER B 1 161 ? -9.367 -25.578 -3.578 1 98.56 161 SER B N 1
ATOM 3061 C CA . SER B 1 161 ? -10.609 -26.031 -2.959 1 98.56 161 SER B CA 1
ATOM 3062 C C . SER B 1 161 ? -11.805 -25.812 -3.887 1 98.56 161 SER B C 1
ATOM 3064 O O . SER B 1 161 ? -12.117 -24.672 -4.238 1 98.56 161 SER B O 1
ATOM 3066 N N . GLY B 1 162 ? -12.508 -26.812 -4.156 1 98.12 162 GLY B N 1
ATOM 3067 C CA . GLY B 1 162 ? -13.719 -26.703 -4.953 1 98.12 162 GLY B CA 1
ATOM 3068 C C . GLY B 1 162 ? -14.859 -26.031 -4.215 1 98.12 162 GLY B C 1
ATOM 3069 O O . GLY B 1 162 ? -15.852 -25.625 -4.828 1 98.12 162 GLY B O 1
ATOM 3070 N N . ARG B 1 163 ? -14.75 -25.953 -2.945 1 97.19 163 ARG B N 1
ATOM 3071 C CA . ARG B 1 163 ? -15.781 -25.328 -2.131 1 97.19 163 ARG B CA 1
ATOM 3072 C C . ARG B 1 163 ? -15.656 -23.797 -2.18 1 97.19 163 ARG B C 1
ATOM 3074 O O . ARG B 1 163 ? -16.656 -23.094 -2.061 1 97.19 163 ARG B O 1
ATOM 3081 N N . VAL B 1 164 ? -14.453 -23.359 -2.328 1 97.81 164 VAL B N 1
ATOM 3082 C CA . VAL B 1 164 ? -14.211 -21.922 -2.258 1 97.81 164 VAL B CA 1
ATOM 3083 C C . VAL B 1 164 ? -14.023 -21.359 -3.666 1 97.81 164 VAL B C 1
ATOM 3085 O O . VAL B 1 164 ? -14.531 -20.281 -3.984 1 97.81 164 VAL B O 1
ATOM 3088 N N . LEU B 1 165 ? -13.344 -22.094 -4.477 1 98.5 165 LEU B N 1
ATOM 3089 C CA . LEU B 1 165 ? -13.141 -21.688 -5.859 1 98.5 165 LEU B CA 1
ATOM 3090 C C . LEU B 1 165 ? -14.258 -22.203 -6.754 1 98.5 165 LEU B C 1
ATOM 3092 O O . LEU B 1 165 ? -14.164 -23.312 -7.285 1 98.5 165 LEU B O 1
ATOM 3096 N N . VAL B 1 166 ? -15.227 -21.312 -6.922 1 98.12 166 VAL B N 1
ATOM 3097 C CA . VAL B 1 166 ? -16.422 -21.719 -7.664 1 98.12 166 VAL B CA 1
ATOM 3098 C C . VAL B 1 166 ? -16.688 -20.734 -8.789 1 98.12 166 VAL B C 1
ATOM 3100 O O . VAL B 1 166 ? -16.219 -19.594 -8.75 1 98.12 166 VAL B O 1
ATOM 3103 N N . ASP B 1 167 ? -17.422 -21.172 -9.75 1 97.75 167 ASP B N 1
ATOM 3104 C CA . ASP B 1 167 ? -17.844 -20.266 -10.82 1 97.75 167 ASP B CA 1
ATOM 3105 C C . ASP B 1 167 ? -19.141 -19.562 -10.453 1 97.75 167 ASP B C 1
ATOM 3107 O O . ASP B 1 167 ? -19.578 -19.609 -9.305 1 97.75 167 ASP B O 1
ATOM 3111 N N . GLU B 1 168 ? -19.688 -18.891 -11.406 1 95.94 168 GLU B N 1
ATOM 3112 C CA . GLU B 1 168 ? -20.875 -18.062 -11.164 1 95.94 168 GLU B CA 1
ATOM 3113 C C . GLU B 1 168 ? -22.078 -18.922 -10.828 1 95.94 168 GLU B C 1
ATOM 3115 O O . GLU B 1 168 ? -23.078 -18.422 -10.281 1 95.94 168 GLU B O 1
ATOM 3120 N N . ASN B 1 169 ? -22.031 -20.172 -11.133 1 96.81 169 ASN B N 1
ATOM 3121 C CA . ASN B 1 169 ? -23.141 -21.078 -10.859 1 96.81 169 ASN B CA 1
ATOM 3122 C C . ASN B 1 169 ? -22.906 -21.875 -9.578 1 96.81 169 ASN B C 1
ATOM 3124 O O . ASN B 1 169 ? -23.672 -22.781 -9.258 1 96.81 169 ASN B O 1
ATOM 3128 N N . GLY B 1 170 ? -21.844 -21.625 -8.945 1 96.44 170 GLY B N 1
ATOM 3129 C CA . GLY B 1 170 ? -21.531 -22.312 -7.703 1 96.44 170 GLY B CA 1
ATOM 3130 C C . GLY B 1 170 ? -20.828 -23.641 -7.914 1 96.44 170 GLY B C 1
ATOM 3131 O O . GLY B 1 170 ? -20.672 -24.422 -6.977 1 96.44 170 GLY B O 1
ATOM 3132 N N . LYS B 1 171 ? -20.484 -23.859 -9.125 1 97.94 171 LYS B N 1
ATOM 3133 C CA . LYS B 1 171 ? -19.766 -25.094 -9.414 1 97.94 171 LYS B CA 1
ATOM 3134 C C . LYS B 1 171 ? -18.25 -24.906 -9.227 1 97.94 171 LYS B C 1
ATOM 3136 O O . LYS B 1 171 ? -17.719 -23.844 -9.508 1 97.94 171 LYS B O 1
ATOM 3141 N N . ALA B 1 172 ? -17.656 -26.062 -8.969 1 98.25 172 ALA B N 1
ATOM 3142 C CA . ALA B 1 172 ? -16.219 -26.016 -8.75 1 98.25 172 ALA B CA 1
ATOM 3143 C C . ALA B 1 172 ? -15.484 -25.531 -9.992 1 98.25 172 ALA B C 1
ATOM 3145 O O . ALA B 1 172 ? -15.703 -26.031 -11.094 1 98.25 172 ALA B O 1
ATOM 3146 N N . ALA B 1 173 ? -14.695 -24.547 -9.875 1 98.44 173 ALA B N 1
ATOM 3147 C CA . ALA B 1 173 ? -13.766 -24 -10.852 1 98.44 173 ALA B CA 1
ATOM 3148 C C . ALA B 1 173 ? -12.375 -23.812 -10.25 1 98.44 173 ALA B C 1
ATOM 3150 O O . ALA B 1 173 ? -11.844 -22.703 -10.219 1 98.44 173 ALA B O 1
ATOM 3151 N N . ASN B 1 174 ? -11.742 -24.891 -9.883 1 98.69 174 ASN B N 1
ATOM 3152 C CA . ASN B 1 174 ? -10.672 -24.859 -8.891 1 98.69 174 ASN B CA 1
ATOM 3153 C C . ASN B 1 174 ? -9.352 -25.375 -9.469 1 98.69 174 ASN B C 1
ATOM 3155 O O . ASN B 1 174 ? -8.461 -25.781 -8.727 1 98.69 174 ASN B O 1
ATOM 3159 N N . ASP B 1 175 ? -9.25 -25.453 -10.703 1 98.62 175 ASP B N 1
ATOM 3160 C CA . ASP B 1 175 ? -7.973 -25.859 -11.289 1 98.62 175 ASP B CA 1
ATOM 3161 C C . ASP B 1 175 ? -7.797 -25.266 -12.68 1 98.62 175 ASP B C 1
ATOM 3163 O O . ASP B 1 175 ? -8.727 -24.672 -13.234 1 98.62 175 ASP B O 1
ATOM 3167 N N . GLY B 1 176 ? -6.562 -25.266 -13.164 1 98.75 176 GLY B N 1
ATOM 3168 C CA . GLY B 1 176 ? -6.254 -24.75 -14.492 1 98.75 176 GLY B CA 1
ATOM 3169 C C . GLY B 1 176 ? -4.777 -24.453 -14.688 1 98.75 176 GLY B C 1
ATOM 3170 O O . GLY B 1 176 ? -3.932 -24.969 -13.953 1 98.75 176 GLY B O 1
ATOM 3171 N N . VAL B 1 177 ? -4.57 -23.688 -15.688 1 98.94 177 VAL B N 1
ATOM 3172 C CA . VAL B 1 177 ? -3.188 -23.438 -16.078 1 98.94 177 VAL B CA 1
ATOM 3173 C C . VAL B 1 177 ? -2.709 -22.109 -15.492 1 98.94 177 VAL B C 1
ATOM 3175 O O . VAL B 1 177 ? -3.518 -21.219 -15.219 1 98.94 177 VAL B O 1
ATOM 3178 N N . LEU B 1 178 ? -1.459 -22.078 -15.227 1 98.88 178 LEU B N 1
ATOM 3179 C CA . LEU B 1 178 ? -0.692 -20.875 -14.922 1 98.88 178 LEU B CA 1
ATOM 3180 C C . LEU B 1 178 ? 0.306 -20.562 -16.031 1 98.88 178 LEU B C 1
ATOM 3182 O O . LEU B 1 178 ? 1.115 -21.422 -16.406 1 98.88 178 LEU B O 1
ATOM 3186 N N . LEU B 1 179 ? 0.221 -19.359 -16.609 1 98.88 179 LEU B N 1
ATOM 3187 C CA . LEU B 1 179 ? 1.123 -18.953 -17.672 1 98.88 179 LEU B CA 1
ATOM 3188 C C . LEU B 1 179 ? 1.702 -17.562 -17.391 1 98.88 179 LEU B C 1
ATOM 3190 O O . LEU B 1 179 ? 1.003 -16.688 -16.875 1 98.88 179 LEU B O 1
ATOM 3194 N N . SER B 1 180 ? 2.977 -17.406 -17.734 1 98.5 180 SER B N 1
ATOM 3195 C CA . SER B 1 180 ? 3.516 -16.062 -17.594 1 98.5 180 SER B CA 1
ATOM 3196 C C . SER B 1 180 ? 4.676 -15.828 -18.547 1 98.5 180 SER B C 1
ATOM 3198 O O . SER B 1 180 ? 5.273 -16.781 -19.062 1 98.5 180 SER B O 1
ATOM 3200 N N . TRP B 1 181 ? 4.875 -14.617 -18.828 1 98.44 181 TRP B N 1
ATOM 3201 C CA . TRP B 1 181 ? 6.07 -14.047 -19.438 1 98.44 181 TRP B CA 1
ATOM 3202 C C . TRP B 1 181 ? 6.59 -12.875 -18.609 1 98.44 181 TRP B C 1
ATOM 3204 O O . TRP B 1 181 ? 5.809 -12.047 -18.141 1 98.44 181 TRP B O 1
ATOM 3214 N N . ASP B 1 182 ? 7.902 -12.852 -18.422 1 97.19 182 ASP B N 1
ATOM 3215 C CA . ASP B 1 182 ? 8.484 -11.656 -17.812 1 97.19 182 ASP B CA 1
ATOM 3216 C C . ASP B 1 182 ? 9.898 -11.406 -18.344 1 97.19 182 ASP B C 1
ATOM 3218 O O . ASP B 1 182 ? 10.547 -12.32 -18.844 1 97.19 182 ASP B O 1
ATOM 3222 N N . ARG B 1 183 ? 10.297 -10.117 -18.188 1 96.31 183 ARG B N 1
ATOM 3223 C CA . ARG B 1 183 ? 11.625 -9.742 -18.672 1 96.31 183 ARG B CA 1
ATOM 3224 C C . ARG B 1 183 ? 12.039 -8.383 -18.109 1 96.31 183 ARG B C 1
ATOM 3226 O O . ARG B 1 183 ? 11.219 -7.473 -17.984 1 96.31 183 ARG B O 1
ATOM 3233 N N . THR B 1 184 ? 13.305 -8.312 -17.812 1 94.62 184 THR B N 1
ATOM 3234 C CA . THR B 1 184 ? 13.891 -6.996 -17.578 1 94.62 184 THR B CA 1
ATOM 3235 C C . THR B 1 184 ? 14.062 -6.242 -18.891 1 94.62 184 THR B C 1
ATOM 3237 O O . THR B 1 184 ? 14.594 -6.781 -19.859 1 94.62 184 THR B O 1
ATOM 3240 N N . MET B 1 185 ? 13.602 -4.996 -18.875 1 95.75 185 MET B N 1
ATOM 3241 C CA . MET B 1 185 ? 13.68 -4.184 -20.094 1 95.75 185 MET B CA 1
ATOM 3242 C C . MET B 1 185 ? 14.969 -3.365 -20.109 1 95.75 185 MET B C 1
ATOM 3244 O O . MET B 1 185 ? 14.93 -2.135 -20.078 1 95.75 185 MET B O 1
ATOM 3248 N N . SER B 1 186 ? 16.031 -4.008 -20.375 1 93.06 186 SER B N 1
ATOM 3249 C CA . SER B 1 186 ? 17.359 -3.398 -20.234 1 93.06 186 SER B CA 1
ATOM 3250 C C . SER B 1 186 ? 17.578 -2.332 -21.297 1 93.06 186 SER B C 1
ATOM 3252 O O . SER B 1 186 ? 18.391 -1.425 -21.125 1 93.06 186 SER B O 1
ATOM 3254 N N . GLU B 1 187 ? 16.875 -2.477 -22.406 1 95.31 187 GLU B N 1
ATOM 3255 C CA . GLU B 1 187 ? 16.953 -1.461 -23.453 1 95.31 187 GLU B CA 1
ATOM 3256 C C . GLU B 1 187 ? 16.5 -0.099 -22.938 1 95.31 187 GLU B C 1
ATOM 3258 O O . GLU B 1 187 ? 16.875 0.937 -23.484 1 95.31 187 GLU B O 1
ATOM 3263 N N . ILE B 1 188 ? 15.688 -0.113 -21.969 1 95.19 188 ILE B N 1
ATOM 3264 C CA . ILE B 1 188 ? 15.203 1.121 -21.359 1 95.19 188 ILE B CA 1
ATOM 3265 C C . ILE B 1 188 ? 15.945 1.371 -20.047 1 95.19 188 ILE B C 1
ATOM 3267 O O . ILE B 1 188 ? 16.562 2.424 -19.859 1 95.19 188 ILE B O 1
ATOM 3271 N N . SER B 1 189 ? 15.977 0.427 -19.156 1 93.81 189 SER B N 1
ATOM 3272 C CA . SER B 1 189 ? 16.672 0.485 -17.875 1 93.81 189 SER B CA 1
ATOM 3273 C C . SER B 1 189 ? 16.766 -0.897 -17.234 1 93.81 189 SER B C 1
ATOM 3275 O O . SER B 1 189 ? 15.797 -1.665 -17.25 1 93.81 189 SER B O 1
ATOM 3277 N N . ASP B 1 190 ? 17.844 -1.116 -16.547 1 93.25 190 ASP B N 1
ATOM 3278 C CA . ASP B 1 190 ? 18 -2.369 -15.82 1 93.25 190 ASP B CA 1
ATOM 3279 C C . ASP B 1 190 ? 17.094 -2.412 -14.594 1 93.25 190 ASP B C 1
ATOM 3281 O O . ASP B 1 190 ? 16.922 -3.467 -13.977 1 93.25 190 ASP B O 1
ATOM 3285 N N . LYS B 1 191 ? 16.453 -1.345 -14.32 1 92.12 191 LYS B N 1
ATOM 3286 C CA . LYS B 1 191 ? 15.555 -1.255 -13.172 1 92.12 191 LYS B CA 1
ATOM 3287 C C . LYS B 1 191 ? 14.125 -1.592 -13.562 1 92.12 191 LYS B C 1
ATOM 3289 O O . LYS B 1 191 ? 13.258 -1.746 -12.695 1 92.12 191 LYS B O 1
ATOM 3294 N N . LEU B 1 192 ? 13.875 -1.649 -14.844 1 95.38 192 LEU B N 1
ATOM 3295 C CA . LEU B 1 192 ? 12.516 -1.847 -15.344 1 95.38 192 LEU B CA 1
ATOM 3296 C C . LEU B 1 192 ? 12.273 -3.312 -15.688 1 95.38 192 LEU B C 1
ATOM 3298 O O . LEU B 1 192 ? 13.016 -3.9 -16.484 1 95.38 192 LEU B O 1
ATOM 3302 N N . TRP B 1 193 ? 11.328 -3.889 -15.094 1 95.62 193 TRP B N 1
ATOM 3303 C CA . TRP B 1 193 ? 10.844 -5.246 -15.32 1 95.62 193 TRP B CA 1
ATOM 3304 C C . TRP B 1 193 ? 9.398 -5.234 -15.797 1 95.62 193 TRP B C 1
ATOM 3306 O O . TRP B 1 193 ? 8.578 -4.453 -15.297 1 95.62 193 TRP B O 1
ATOM 3316 N N . ALA B 1 194 ? 9.062 -6.004 -16.828 1 97.38 194 ALA B N 1
ATOM 3317 C CA . ALA B 1 194 ? 7.707 -6.133 -17.344 1 97.38 194 ALA B CA 1
ATOM 3318 C C . ALA B 1 194 ? 7.234 -7.582 -17.297 1 97.38 194 ALA B C 1
ATOM 3320 O O . ALA B 1 194 ? 8.039 -8.508 -17.453 1 97.38 194 ALA B O 1
ATOM 3321 N N . ALA B 1 195 ? 5.949 -7.734 -17.094 1 97.69 195 ALA B N 1
ATOM 3322 C CA . ALA B 1 195 ? 5.422 -9.094 -17.016 1 97.69 195 ALA B CA 1
ATOM 3323 C C . ALA B 1 195 ? 3.955 -9.141 -17.438 1 97.69 195 ALA B C 1
ATOM 3325 O O . ALA B 1 195 ? 3.242 -8.133 -17.344 1 97.69 195 ALA B O 1
ATOM 3326 N N . VAL B 1 196 ? 3.539 -10.242 -17.938 1 98.62 196 VAL B N 1
ATOM 3327 C CA . VAL B 1 196 ? 2.156 -10.656 -18.141 1 98.62 196 VAL B CA 1
ATOM 3328 C C . VAL B 1 196 ? 1.951 -12.055 -17.562 1 98.62 196 VAL B C 1
ATOM 3330 O O . VAL B 1 196 ? 2.803 -12.938 -17.734 1 98.62 196 VAL B O 1
ATOM 3333 N N . ASP B 1 197 ? 0.88 -12.234 -16.812 1 98.38 197 ASP B N 1
ATOM 3334 C CA . ASP B 1 197 ? 0.607 -13.586 -16.312 1 98.38 197 ASP B CA 1
ATOM 3335 C C . ASP B 1 197 ? -0.891 -13.883 -16.328 1 98.38 197 ASP B C 1
ATOM 3337 O O . ASP B 1 197 ? -1.707 -12.977 -16.5 1 98.38 197 ASP B O 1
ATOM 3341 N N . TYR B 1 198 ? -1.178 -15.203 -16.359 1 98.88 198 TYR B N 1
ATOM 3342 C CA . TYR B 1 198 ? -2.549 -15.672 -16.516 1 98.88 198 TYR B CA 1
ATOM 3343 C C . TYR B 1 198 ? -2.82 -16.875 -15.641 1 98.88 198 TYR B C 1
ATOM 3345 O O . TYR B 1 198 ? -2.021 -17.828 -15.602 1 98.88 198 TYR B O 1
ATOM 3353 N N . GLN B 1 199 ? -3.852 -16.812 -14.938 1 98.81 199 GLN B N 1
ATOM 3354 C CA . GLN B 1 199 ? -4.438 -17.953 -14.242 1 98.81 199 GLN B CA 1
ATOM 3355 C C . GLN B 1 199 ? -5.812 -18.297 -14.805 1 98.81 199 GLN B C 1
ATOM 3357 O O . GLN B 1 199 ? -6.742 -17.484 -14.727 1 98.81 199 GLN B O 1
ATOM 3362 N N . SER B 1 200 ? -5.926 -19.484 -15.289 1 98.81 200 SER B N 1
ATOM 3363 C CA . SER B 1 200 ? -7.184 -19.859 -15.93 1 98.81 200 SER B CA 1
ATOM 3364 C C . SER B 1 200 ? -8.258 -20.172 -14.891 1 98.81 200 SER B C 1
ATOM 3366 O O . SER B 1 200 ? -7.969 -20.281 -13.695 1 98.81 200 SER B O 1
ATOM 3368 N N . GLY B 1 201 ? -9.492 -20.297 -15.43 1 98.12 201 GLY B N 1
ATOM 3369 C CA . GLY B 1 201 ? -10.633 -20.641 -14.602 1 98.12 201 GLY B CA 1
ATOM 3370 C C . GLY B 1 201 ? -11.602 -19.5 -14.398 1 98.12 201 GLY B C 1
ATOM 3371 O O . GLY B 1 201 ? -11.25 -18.344 -14.625 1 98.12 201 GLY B O 1
ATOM 3372 N N . ASN B 1 202 ? -12.727 -19.875 -13.906 1 98.06 202 ASN B N 1
ATOM 3373 C CA . ASN B 1 202 ? -13.805 -18.891 -13.789 1 98.06 202 ASN B CA 1
ATOM 3374 C C . ASN B 1 202 ? -14.094 -18.547 -12.328 1 98.06 202 ASN B C 1
ATOM 3376 O O . ASN B 1 202 ? -15.125 -17.953 -12.023 1 98.06 202 ASN B O 1
ATOM 3380 N N . SER B 1 203 ? -13.258 -19.031 -11.43 1 98 203 SER B N 1
ATOM 3381 C CA . SER B 1 203 ? -13.367 -18.578 -10.047 1 98 203 SER B CA 1
ATOM 3382 C C . SER B 1 203 ? -12.797 -17.172 -9.875 1 98 203 SER B C 1
ATOM 3384 O O . SER B 1 203 ? -12.328 -16.562 -10.836 1 98 203 SER B O 1
ATOM 3386 N N . GLY B 1 204 ? -12.836 -16.703 -8.648 1 96.69 204 GLY B N 1
ATOM 3387 C CA . GLY B 1 204 ? -12.289 -15.391 -8.344 1 96.69 204 GLY B CA 1
ATOM 3388 C C . GLY B 1 204 ? -10.781 -15.32 -8.523 1 96.69 204 GLY B C 1
ATOM 3389 O O . GLY B 1 204 ? -10.211 -14.227 -8.562 1 96.69 204 GLY B O 1
ATOM 3390 N N . ALA B 1 205 ? -10.156 -16.484 -8.672 1 97.31 205 ALA B N 1
ATOM 3391 C CA . ALA B 1 205 ? -8.703 -16.516 -8.805 1 97.31 205 ALA B CA 1
ATOM 3392 C C . ALA B 1 205 ? -8.281 -16.375 -10.266 1 97.31 205 ALA B C 1
ATOM 3394 O O . ALA B 1 205 ? -7.113 -16.094 -10.555 1 97.31 205 ALA B O 1
ATOM 3395 N N . GLY B 1 206 ? -9.195 -16.594 -11.172 1 98.62 206 GLY B N 1
ATOM 3396 C CA . GLY B 1 206 ? -8.859 -16.516 -12.578 1 98.62 206 GLY B CA 1
ATOM 3397 C C . GLY B 1 206 ? -8.703 -15.094 -13.078 1 98.62 206 GLY B C 1
ATOM 3398 O O . GLY B 1 206 ? -9.648 -14.305 -12.992 1 98.62 206 GLY B O 1
ATOM 3399 N N . ALA B 1 207 ? -7.547 -14.852 -13.68 1 98.75 207 ALA B N 1
ATOM 3400 C CA . ALA B 1 207 ? -7.312 -13.484 -14.133 1 98.75 207 ALA B CA 1
ATOM 3401 C C . ALA B 1 207 ? -6.152 -13.422 -15.125 1 98.75 207 ALA B C 1
ATOM 3403 O O . ALA B 1 207 ? -5.246 -14.266 -15.078 1 98.75 207 ALA B O 1
ATOM 3404 N N . LEU B 1 208 ? -6.227 -12.445 -15.992 1 98.88 208 LEU B N 1
ATOM 3405 C CA . LEU B 1 208 ? -5.117 -11.969 -16.812 1 98.88 208 LEU B CA 1
ATOM 3406 C C . LEU B 1 208 ? -4.531 -10.688 -16.234 1 98.88 208 LEU B C 1
ATOM 3408 O O . LEU B 1 208 ? -5.258 -9.719 -15.984 1 98.88 208 LEU B O 1
ATOM 3412 N N . ASN B 1 209 ? -3.246 -10.703 -16.062 1 98.62 209 ASN B N 1
ATOM 3413 C CA . ASN B 1 209 ? -2.588 -9.555 -15.445 1 98.62 209 ASN B CA 1
ATOM 3414 C C . ASN B 1 209 ? -1.391 -9.086 -16.266 1 98.62 209 ASN B C 1
ATOM 3416 O O . ASN B 1 209 ? -0.654 -9.906 -16.812 1 98.62 209 ASN B O 1
ATOM 3420 N N . PHE B 1 210 ? -1.158 -7.801 -16.297 1 98.5 210 PHE B N 1
ATOM 3421 C CA . PHE B 1 210 ? 0.056 -7.242 -16.891 1 98.5 210 PHE B CA 1
ATOM 3422 C C . PHE B 1 210 ? 0.488 -5.984 -16.141 1 98.5 210 PHE B C 1
ATOM 3424 O O . PHE B 1 210 ? -0.333 -5.32 -15.5 1 98.5 210 PHE B O 1
ATOM 3431 N N . GLY B 1 211 ? 1.823 -5.758 -16.172 1 97.94 211 GLY B N 1
ATOM 3432 C CA . GLY B 1 211 ? 2.342 -4.609 -15.438 1 97.94 211 GLY B CA 1
ATOM 3433 C C . GLY B 1 211 ? 3.844 -4.445 -15.578 1 97.94 211 GLY B C 1
ATOM 3434 O O . GLY B 1 211 ? 4.48 -5.148 -16.359 1 97.94 211 GLY B O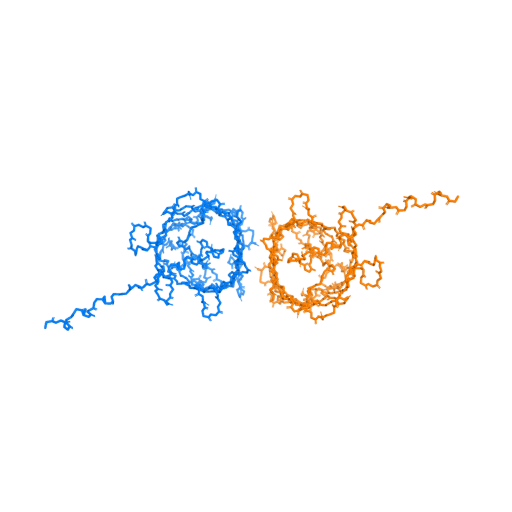 1
ATOM 3435 N N . VAL B 1 212 ? 4.336 -3.406 -14.906 1 97.19 212 VAL B N 1
ATOM 3436 C CA . VAL B 1 212 ? 5.766 -3.105 -14.867 1 97.19 212 VAL B CA 1
ATOM 3437 C C . VAL B 1 212 ? 6.215 -2.936 -13.414 1 97.19 212 VAL B C 1
ATOM 3439 O O . VAL B 1 212 ? 5.398 -2.678 -12.531 1 97.19 212 VAL B O 1
ATOM 3442 N N . CYS B 1 213 ? 7.438 -3.184 -13.258 1 96.06 213 CYS B N 1
ATOM 3443 C CA . CYS B 1 213 ? 8.078 -3.025 -11.961 1 96.06 213 CYS B CA 1
ATOM 3444 C C . CYS B 1 213 ? 9.305 -2.131 -12.055 1 96.06 213 CYS B C 1
ATOM 3446 O O . CYS B 1 213 ? 10.102 -2.264 -12.984 1 96.06 213 CYS B O 1
ATOM 3448 N N . TRP B 1 214 ? 9.383 -1.223 -11.156 1 93.19 214 TRP B N 1
ATOM 3449 C CA . TRP B 1 214 ? 10.57 -0.381 -11.055 1 93.19 214 TRP B CA 1
ATOM 3450 C C . TRP B 1 214 ? 11.32 -0.65 -9.758 1 93.19 214 TRP B C 1
ATOM 3452 O O . TRP B 1 214 ? 10.742 -0.593 -8.672 1 93.19 214 TRP B O 1
ATOM 3462 N N . ALA B 1 215 ? 12.625 -0.902 -9.898 1 92.06 215 ALA B N 1
ATOM 3463 C CA . ALA B 1 215 ? 13.484 -1.072 -8.727 1 92.06 215 ALA B CA 1
ATOM 3464 C C . ALA B 1 215 ? 14.078 0.261 -8.281 1 92.06 215 ALA B C 1
ATOM 3466 O O . ALA B 1 215 ? 14.961 0.805 -8.953 1 92.06 215 ALA B O 1
ATOM 3467 N N . PHE B 1 216 ? 13.703 0.671 -7.176 1 87.25 216 PHE B N 1
ATOM 3468 C CA . PHE B 1 216 ? 14.219 1.93 -6.648 1 87.25 216 PHE B CA 1
ATOM 3469 C C . PHE B 1 216 ? 15.57 1.725 -5.988 1 87.25 216 PHE B C 1
ATOM 3471 O O . PHE B 1 216 ? 16.359 2.662 -5.883 1 87.25 216 PHE B O 1
ATOM 3478 N N . SER B 1 217 ? 15.758 0.555 -5.492 1 84.19 217 SER B N 1
ATOM 3479 C CA . SER B 1 217 ? 17.016 0.032 -4.969 1 84.19 217 SER B CA 1
ATOM 3480 C C . SER B 1 217 ? 17.125 -1.475 -5.18 1 84.19 217 SER B C 1
ATOM 3482 O O . SER B 1 217 ? 16.219 -2.088 -5.758 1 84.19 217 SER B O 1
ATOM 3484 N N . LYS B 1 218 ? 18.203 -2.031 -4.691 1 83.12 218 LYS B N 1
ATOM 3485 C CA . LYS B 1 218 ? 18.406 -3.467 -4.875 1 83.12 218 LYS B CA 1
ATOM 3486 C C . LYS B 1 218 ? 17.359 -4.27 -4.098 1 83.12 218 LYS B C 1
ATOM 3488 O O . LYS B 1 218 ? 17.031 -5.387 -4.484 1 83.12 218 LYS B O 1
ATOM 3493 N N . ASN B 1 219 ? 16.844 -3.662 -3.061 1 87.44 219 ASN B N 1
ATOM 3494 C CA . ASN B 1 219 ? 15.992 -4.449 -2.184 1 87.44 219 ASN B CA 1
ATOM 3495 C C . ASN B 1 219 ? 14.555 -3.92 -2.178 1 87.44 219 ASN B C 1
ATOM 3497 O O . ASN B 1 219 ? 13.719 -4.391 -1.409 1 87.44 219 ASN B O 1
ATOM 3501 N N . VAL B 1 220 ? 14.242 -2.938 -2.98 1 89.12 220 VAL B N 1
ATOM 3502 C CA . VAL B 1 220 ? 12.898 -2.365 -2.967 1 89.12 220 VAL B CA 1
ATOM 3503 C C . VAL B 1 220 ? 12.414 -2.15 -4.398 1 89.12 220 VAL B C 1
ATOM 3505 O O . VAL B 1 220 ? 13.102 -1.528 -5.207 1 89.12 220 VAL B O 1
ATOM 3508 N N . SER B 1 221 ? 11.25 -2.564 -4.645 1 92.38 221 SER B N 1
ATOM 3509 C CA . SER B 1 221 ? 10.641 -2.352 -5.953 1 92.38 221 SER B CA 1
ATOM 3510 C C . SER B 1 221 ? 9.125 -2.188 -5.836 1 92.38 221 SER B C 1
ATOM 3512 O O . SER B 1 221 ? 8.539 -2.516 -4.801 1 92.38 221 SER B O 1
ATOM 3514 N N . LEU B 1 222 ? 8.562 -1.62 -6.848 1 93.25 222 LEU B N 1
ATOM 3515 C CA . LEU B 1 222 ? 7.121 -1.421 -6.934 1 93.25 222 LEU B CA 1
ATOM 3516 C C . LEU B 1 222 ? 6.582 -1.912 -8.273 1 93.25 222 LEU B C 1
ATOM 3518 O O . LEU B 1 222 ? 7.043 -1.476 -9.328 1 93.25 222 LEU B O 1
ATOM 3522 N N . ILE B 1 223 ? 5.621 -2.773 -8.164 1 96.06 223 ILE B N 1
ATOM 3523 C CA . ILE B 1 223 ? 4.863 -3.182 -9.344 1 96.06 223 ILE B CA 1
ATOM 3524 C C . ILE B 1 223 ? 3.621 -2.307 -9.492 1 96.06 223 ILE B C 1
ATOM 3526 O O . ILE B 1 223 ? 2.936 -2.023 -8.508 1 96.06 223 ILE B O 1
ATOM 3530 N N . VAL B 1 224 ? 3.396 -1.831 -10.656 1 96.31 224 VAL B N 1
ATOM 3531 C CA . VAL B 1 224 ? 2.117 -1.271 -11.078 1 96.31 224 VAL B CA 1
ATOM 3532 C C . VAL B 1 224 ? 1.524 -2.119 -12.203 1 96.31 224 VAL B C 1
ATOM 3534 O O . VAL B 1 224 ? 2.188 -2.377 -13.211 1 96.31 224 VAL B O 1
ATOM 3537 N N . GLY B 1 225 ? 0.304 -2.551 -11.93 1 97.75 225 GLY B N 1
ATOM 3538 C CA . GLY B 1 225 ? -0.29 -3.465 -12.891 1 97.75 225 GLY B CA 1
ATOM 3539 C C . GLY B 1 225 ? -1.794 -3.309 -13.016 1 97.75 225 GLY B C 1
ATOM 3540 O O . GLY B 1 225 ? -2.395 -2.473 -12.336 1 97.75 225 GLY B O 1
ATOM 3541 N N . TYR B 1 226 ? -2.301 -4.07 -13.992 1 98.56 226 TYR B N 1
ATOM 3542 C CA . TYR B 1 226 ? -3.73 -4.137 -14.273 1 98.56 226 TYR B CA 1
ATOM 3543 C C . TYR B 1 226 ? -4.211 -5.578 -14.32 1 98.56 226 TYR B C 1
ATOM 3545 O O . TYR B 1 226 ? -3.59 -6.43 -14.961 1 98.56 226 TYR B O 1
ATOM 3553 N N . ASP B 1 227 ? -5.273 -5.793 -13.594 1 98.38 227 ASP B N 1
ATOM 3554 C CA . ASP B 1 227 ? -5.832 -7.137 -13.516 1 98.38 227 ASP B CA 1
ATOM 3555 C C . ASP B 1 227 ? -7.184 -7.215 -14.227 1 98.38 227 ASP B C 1
ATOM 3557 O O . ASP B 1 227 ? -8.109 -6.469 -13.898 1 98.38 227 ASP B O 1
ATOM 3561 N N . ILE B 1 228 ? -7.285 -8.133 -15.148 1 98.62 228 ILE B N 1
ATOM 3562 C CA . ILE B 1 228 ? -8.531 -8.438 -15.836 1 98.62 228 ILE B CA 1
ATOM 3563 C C . ILE B 1 228 ? -9.062 -9.789 -15.383 1 98.62 228 ILE B C 1
ATOM 3565 O O . ILE B 1 228 ? -8.508 -10.836 -15.742 1 98.62 228 ILE B O 1
ATOM 3569 N N . TYR B 1 229 ? -10.133 -9.727 -14.672 1 98.25 229 TYR B N 1
ATOM 3570 C CA . TYR B 1 229 ? -10.672 -10.969 -14.141 1 98.25 229 TYR B CA 1
ATOM 3571 C C . TYR B 1 229 ? -11.445 -11.727 -15.211 1 98.25 229 TYR B C 1
ATOM 3573 O O . TYR B 1 229 ? -12.18 -11.125 -16 1 98.25 229 TYR B O 1
ATOM 3581 N N . ASN B 1 230 ? -11.312 -13.062 -15.203 1 98.38 230 ASN B N 1
ATOM 3582 C CA . ASN B 1 230 ? -11.922 -13.906 -16.234 1 98.38 230 ASN B CA 1
ATOM 3583 C C . ASN B 1 230 ? -13.445 -13.867 -16.156 1 98.38 230 ASN B C 1
ATOM 3585 O O . ASN B 1 230 ? -14.125 -14.047 -17.156 1 98.38 230 ASN B O 1
ATOM 3589 N N . ASN B 1 231 ? -13.922 -13.789 -14.961 1 97.56 231 ASN B N 1
ATOM 3590 C CA . ASN B 1 231 ? -15.352 -13.766 -14.672 1 97.56 231 ASN B CA 1
ATOM 3591 C C . ASN B 1 231 ? -15.703 -12.633 -13.711 1 97.56 231 ASN B C 1
ATOM 3593 O O . ASN B 1 231 ? -15.32 -12.664 -12.539 1 97.56 231 ASN B O 1
ATOM 3597 N N . ALA B 1 232 ? -16.5 -11.727 -14.148 1 94.75 232 ALA B N 1
ATOM 3598 C CA . ALA B 1 232 ? -16.797 -10.523 -13.375 1 94.75 232 ALA B CA 1
ATOM 3599 C C . ALA B 1 232 ? -17.672 -10.844 -12.172 1 94.75 232 ALA B C 1
ATOM 3601 O O . ALA B 1 232 ? -17.672 -10.117 -11.18 1 94.75 232 ALA B O 1
ATOM 3602 N N . TYR B 1 233 ? -18.422 -11.875 -12.328 1 94.94 233 TYR B N 1
ATOM 3603 C CA . TYR B 1 233 ? -19.297 -12.258 -11.227 1 94.94 233 TYR B CA 1
ATOM 3604 C C . TYR B 1 233 ? -18.484 -12.789 -10.047 1 94.94 233 TYR B C 1
ATOM 3606 O O . TYR B 1 233 ? -18.766 -12.461 -8.898 1 94.94 233 TYR B O 1
ATOM 3614 N N . THR B 1 234 ? -17.469 -13.539 -10.273 1 95.88 234 THR B N 1
ATOM 3615 C CA . THR B 1 234 ? -16.703 -14.18 -9.203 1 95.88 234 THR B CA 1
ATOM 3616 C C . THR B 1 234 ? -15.477 -13.352 -8.844 1 95.88 234 THR B C 1
ATOM 3618 O O . THR B 1 234 ? -15.141 -13.219 -7.668 1 95.88 234 THR B O 1
ATOM 3621 N N . GLY B 1 235 ? -14.812 -12.812 -9.828 1 95.5 235 GLY B N 1
ATOM 3622 C CA . GLY B 1 235 ? -13.594 -12.055 -9.594 1 95.5 235 GLY B CA 1
ATOM 3623 C C . GLY B 1 235 ? -13.836 -10.57 -9.398 1 95.5 235 GLY B C 1
ATOM 3624 O O . GLY B 1 235 ? -13 -9.867 -8.82 1 95.5 235 GLY B O 1
ATOM 3625 N N . GLY B 1 236 ? -14.977 -10.109 -9.906 1 95.25 236 GLY B N 1
ATOM 3626 C CA . GLY B 1 236 ? -15.281 -8.695 -9.781 1 95.25 236 GLY B CA 1
ATOM 3627 C C . GLY B 1 236 ? -14.781 -7.871 -10.953 1 95.25 236 GLY B C 1
ATOM 3628 O O . GLY B 1 236 ? -14.375 -8.422 -11.977 1 95.25 236 GLY B O 1
ATOM 3629 N N . LYS B 1 237 ? -14.914 -6.566 -10.758 1 95.62 237 LYS B N 1
ATOM 3630 C CA . LYS B 1 237 ? -14.414 -5.613 -11.742 1 95.62 237 LYS B CA 1
ATOM 3631 C C . LYS B 1 237 ? -12.891 -5.594 -11.773 1 95.62 237 LYS B C 1
ATOM 3633 O O . LYS B 1 237 ? -12.242 -5.977 -10.797 1 95.62 237 LYS B O 1
ATOM 3638 N N . ASN B 1 238 ? -12.422 -5.141 -12.844 1 97.75 238 ASN B N 1
ATOM 3639 C CA . ASN B 1 238 ? -10.977 -5.094 -13.016 1 97.75 238 ASN B CA 1
ATOM 3640 C C . ASN B 1 238 ? -10.32 -4.191 -11.977 1 97.75 238 ASN B C 1
ATOM 3642 O O . ASN B 1 238 ? -10.969 -3.314 -11.406 1 97.75 238 ASN B O 1
ATOM 3646 N N . THR B 1 239 ? -9.016 -4.477 -11.719 1 97.44 239 THR B N 1
ATOM 3647 C CA . THR B 1 239 ? -8.312 -3.693 -10.711 1 97.44 239 THR B CA 1
ATOM 3648 C C . THR B 1 239 ? -7.016 -3.121 -11.273 1 97.44 239 THR B C 1
ATOM 3650 O O . THR B 1 239 ? -6.391 -3.73 -12.148 1 97.44 239 THR B O 1
ATOM 3653 N N . ILE B 1 240 ? -6.668 -1.921 -10.828 1 96.75 240 ILE B N 1
ATOM 3654 C CA . ILE B 1 240 ? -5.277 -1.478 -10.805 1 96.75 240 ILE B CA 1
ATOM 3655 C C . ILE B 1 240 ? -4.594 -1.975 -9.539 1 96.75 240 ILE B C 1
ATOM 3657 O O . ILE B 1 240 ? -5.176 -1.926 -8.453 1 96.75 240 ILE B O 1
ATOM 3661 N N . THR B 1 241 ? -3.361 -2.447 -9.742 1 97.12 241 THR B N 1
ATOM 3662 C CA . THR B 1 241 ? -2.658 -2.961 -8.57 1 97.12 241 THR B CA 1
ATOM 3663 C C . THR B 1 241 ? -1.312 -2.264 -8.406 1 97.12 241 THR B C 1
ATOM 3665 O O . THR B 1 241 ? -0.634 -1.963 -9.391 1 97.12 241 THR B O 1
ATOM 3668 N N . THR B 1 242 ? -0.977 -1.952 -7.168 1 95.56 242 THR B N 1
ATOM 3669 C CA . THR B 1 242 ? 0.359 -1.579 -6.719 1 95.56 242 THR B CA 1
ATOM 3670 C C . THR B 1 242 ? 0.899 -2.602 -5.723 1 95.56 242 THR B C 1
ATOM 3672 O O . THR B 1 242 ? 0.194 -3.006 -4.797 1 95.56 242 THR B O 1
ATOM 3675 N N . GLN B 1 243 ? 2.109 -3.045 -5.992 1 95.81 243 GLN B N 1
ATOM 3676 C CA . GLN B 1 243 ? 2.715 -4.066 -5.145 1 95.81 243 GLN B CA 1
ATOM 3677 C C . GLN B 1 243 ? 4.137 -3.684 -4.75 1 95.81 243 GLN B C 1
ATOM 3679 O O . GLN B 1 243 ? 5.055 -3.74 -5.574 1 95.81 243 GLN B O 1
ATOM 3684 N N . LEU B 1 244 ? 4.242 -3.373 -3.51 1 93.19 244 LEU B N 1
ATOM 3685 C CA . LEU B 1 244 ? 5.555 -3.051 -2.955 1 93.19 244 LEU B CA 1
ATOM 3686 C C . LEU B 1 244 ? 6.273 -4.312 -2.49 1 93.19 244 LEU B C 1
ATOM 3688 O O . LEU B 1 244 ? 5.684 -5.152 -1.805 1 93.19 244 LEU B O 1
ATOM 3692 N N . ASP B 1 245 ? 7.504 -4.352 -2.854 1 94.25 245 ASP B N 1
ATOM 3693 C CA . ASP B 1 245 ? 8.352 -5.469 -2.441 1 94.25 245 ASP B CA 1
ATOM 3694 C C . ASP B 1 245 ? 9.625 -4.973 -1.765 1 94.25 245 ASP B C 1
ATOM 3696 O O . ASP B 1 245 ? 10.359 -4.164 -2.332 1 94.25 245 ASP B O 1
ATOM 3700 N N . ILE B 1 246 ? 9.82 -5.504 -0.589 1 91.38 246 ILE B N 1
ATOM 3701 C CA . ILE B 1 246 ? 11.008 -5.148 0.177 1 91.38 246 ILE B CA 1
ATOM 3702 C C . ILE B 1 246 ? 11.711 -6.414 0.664 1 91.38 246 ILE B C 1
ATOM 3704 O O . ILE B 1 246 ? 11.094 -7.254 1.328 1 91.38 246 ILE B O 1
ATOM 3708 N N . ASN B 1 247 ? 12.961 -6.477 0.351 1 90.38 247 ASN B N 1
ATOM 3709 C CA . ASN B 1 247 ? 13.805 -7.496 0.958 1 90.38 247 ASN B CA 1
ATOM 3710 C C . ASN B 1 247 ? 14.641 -6.922 2.1 1 90.38 247 ASN B C 1
ATOM 3712 O O . ASN B 1 247 ? 15.383 -5.957 1.908 1 90.38 247 ASN B O 1
ATOM 3716 N N . ILE B 1 248 ? 14.43 -7.539 3.273 1 85 248 ILE B N 1
ATOM 3717 C CA . ILE B 1 248 ? 15.234 -7.145 4.426 1 85 248 ILE B CA 1
ATOM 3718 C C . ILE B 1 248 ? 16.453 -8.055 4.527 1 85 248 ILE B C 1
ATOM 3720 O O . ILE B 1 248 ? 16.328 -9.273 4.621 1 85 248 ILE B O 1
ATOM 3724 N N . PRO B 1 249 ? 17.719 -7.445 4.465 1 69 249 PRO B N 1
ATOM 3725 C CA . PRO B 1 249 ? 18.906 -8.289 4.496 1 69 249 PRO B CA 1
ATOM 3726 C C . PRO B 1 249 ? 19.125 -8.961 5.852 1 69 249 PRO B C 1
ATOM 3728 O O . PRO B 1 249 ? 18.672 -8.445 6.875 1 69 249 PRO B O 1
#